Protein AF-0000000086526192 (afdb_homodimer)

Foldseek 3Di:
DQDDLVLLLLLLLCVVQFALCRSCVVVVHHSVVSVVSQVSSCVSVVHHQFDPPDRTTHGDPVNVVSNVVSVLVNVVVVLVVQLVVCVVVLDGQEAEEEEELQFDPVLCVVVVVVLCVVVDNYHYHYHYFYACQQLLCQVSVVHQKYWFHWDDHDPDPQKDKDWQEKWWKFKKAFCPAPVVPDDPDAEPVNQLQWEAEFEWGPHDPDDTDGPDNDPPRHYDYDHHLVVRQVCRLVRVHIDMGTCLSCVVCVVVRSMDTHHYPPDDTMIITMMMGRNVSDTPSNVVVCVVQVHNHNRVVRSPDD/DQDDLVLLQLLLLCVVQFALCRSCVVVVHHSVVSVVSQVSSCVSVVHHQFDPPDRTTHGDPVVVVSNVVSVVVNVVVVLVVQVVVCVPVLDGQEAEEEEELQFDPVLCVVVVVVLCVVVDNYHYHYHYFYACQQLLCQVVVVHQKYWFHWDDHDPDPQKDKDWQEKWWKFWKAFCPAPVVPDDPDAEPVVQLQWEAEWEWGPHDPDDTDGPDNPPPRHYDYDHHLVVRQVCRLVRVHIDMGTCLSCVVCVVVRSMDTHHYPPDDTMIITMMMGRNVSDTPSNVVVCVVQVHNHNRVVRSPDD

Nearest PDB structures (foldseek):
  8h5a-assembly5_J  TM=8.893E-01  e=8.569E-20  Escherichia coli
  8h5a-assembly6_L  TM=8.798E-01  e=4.342E-19  Escherichia coli
  8h5a-assembly4_G  TM=8.689E-01  e=4.653E-18  Escherichia coli
  2esn-assembly1_C  TM=5.550E-01  e=6.356E-18  Pseudomonas aeruginosa
  3fxq-assembly1_A  TM=5.217E-01  e=1.353E-16  Comamonas testosteroni

Organism: NCBI:txid488447

Secondary structure (DSSP, 8-state):
----HHHHHHHHHHHHHSSHHHHHHHTT--HHHHHHHHHHHHHHHTS--EETTSSS-EE-HHHHHHHHHHHHHHHHHHHHHHHHHHHHHS--SEEEEEEETTS-GGGGHHHHHHHHTT----EEEEEEE-THHHHHHHHTTS-SEEEEEESSPP--TTEEEEEEEEEEEEEEE-TTSGGGTSPSSBPHHHHHTSPEEEEPP--SSSPPPP-S--TT--EEEESSHHHHHHHHHTTS-BEEEEHHHHHHHHHTTS-EEE-BTT---EEEEEEEEEGGG--HHHHHHHHHH--TTHHHHHHS--/----HHHHHHHHHHHHHSSHHHHHHHTTS-HHHHHHHHHHHHHHHTS--EETTSSS-EE-HHHHHHHHHHHHHHHHHHHHHHHHHHHHHS--SEEEEEEETTS-GGGGHHHHHHHHTT----EEEEEEE-THHHHHHHHTTS-SEEEEEESSPP--TTEEEEEEEEEEEEEEE-TTSGGGTSPSSBPHHHHHTSPEEEEPP--SSSPP---S--TT--EEEESSHHHHHHHHHTTS-BEEEEHHHHHHHHHTTS-EEE-BTT---EEEEEEEEEGGG--HHHHHHHHHH--TTHHHHHHS--

Radius of gyration: 25.21 Å; Cα contacts (8 Å, |Δi|>4): 1131; chains: 2; bounding box: 66×65×60 Å

Sequence (604 aa):
MKLSFEALEALDAIDRTGTFADAAELMHRVPSALTYLVQKLESDLGVALFDRSGRRARLTHAGRVVVEEGRRLLRAAEQLERKAQRAQQGWETEVRICIAEILPLHTMWPYVHAFYDLEMDTRLRLSTEVLGGTWDALVSRRADLVVGAAGEPPELPDIVAHPIGTLRHVFAVAPSHPLAALPEPLSMSSVVAYRAAVISDTSRELQPRSVAVDAGQPYLAVPTLAAKLAALCEGLAVGTLPDCIATPAIAQGRLVAREVTGMRDTTHCYIAWRADEAGQALHWWVEQLDRRDLVDRLTAPAMKLSFEALEALDAIDRTGTFADAAELMHRVPSALTYLVQKLESDLGVALFDRSGRRARLTHAGRVVVEEGRRLLRAAEQLERKAQRAQQGWETEVRICIAEILPLHTMWPYVHAFYDLEMDTRLRLSTEVLGGTWDALVSRRADLVVGAAGEPPELPDIVAHPIGTLRHVFAVAPSHPLAALPEPLSMSSVVAYRAAVISDTSRELQPRSVAVDAGQPYLAVPTLAAKLAALCE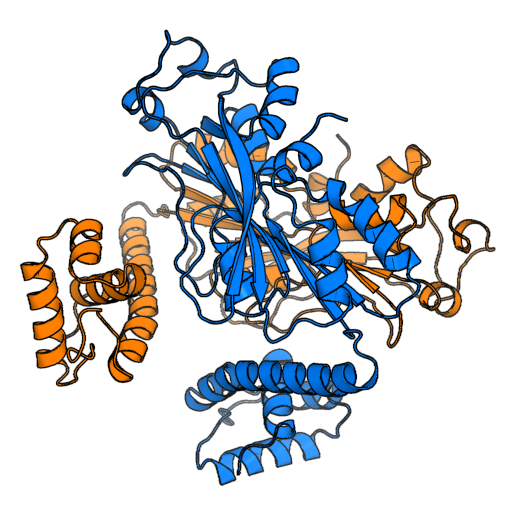GLAVGTLPDCIATPAIAQGRLVAREVTGMRDTTHCYIAWRADEAGQALHWWVEQLDRRDLVDRLTAPA

Structure (mmCIF, N/CA/C/O backbone):
data_AF-0000000086526192-model_v1
#
loop_
_entity.id
_entity.type
_entity.pdbx_description
1 polymer 'LysR family transcriptional regulator'
#
loop_
_atom_site.group_PDB
_atom_site.id
_atom_site.type_symbol
_atom_site.label_atom_id
_atom_site.label_alt_id
_atom_site.label_comp_id
_atom_site.label_asym_id
_atom_site.label_entity_id
_atom_site.label_seq_id
_atom_site.pdbx_PDB_ins_code
_atom_site.Cartn_x
_atom_site.Cartn_y
_atom_site.Cartn_z
_atom_site.occupancy
_atom_site.B_iso_or_equiv
_atom_site.auth_seq_id
_atom_site.auth_comp_id
_atom_site.auth_asym_id
_atom_site.auth_atom_id
_atom_site.pdbx_PDB_model_num
ATOM 1 N N . MET A 1 1 ? -34.938 -15.492 -11.562 1 38.94 1 MET A N 1
ATOM 2 C CA . MET A 1 1 ? -33.75 -14.734 -11.18 1 38.94 1 MET A CA 1
ATOM 3 C C . MET A 1 1 ? -33.156 -14.016 -12.391 1 38.94 1 MET A C 1
ATOM 5 O O . MET A 1 1 ? -32.781 -14.656 -13.375 1 38.94 1 MET A O 1
ATOM 9 N N . LYS A 1 2 ? -33.5 -12.727 -12.625 1 57.31 2 LYS A N 1
ATOM 10 C CA . LYS A 1 2 ? -33.312 -11.922 -13.836 1 57.31 2 LYS A CA 1
ATOM 11 C C . LYS A 1 2 ? -31.859 -11.461 -13.977 1 57.31 2 LYS A C 1
ATOM 13 O O . LYS A 1 2 ? -31.438 -11.062 -15.062 1 57.31 2 LYS A O 1
ATOM 18 N N . LEU A 1 3 ? -31.156 -11.625 -12.836 1 57.66 3 LEU A N 1
ATOM 19 C CA . LEU A 1 3 ? -29.75 -11.219 -12.844 1 57.66 3 LEU A CA 1
ATOM 20 C C . LEU A 1 3 ? -28.844 -12.406 -13.156 1 57.66 3 LEU A C 1
ATOM 22 O O . LEU A 1 3 ? -29.047 -13.508 -12.625 1 57.66 3 LEU A O 1
ATOM 26 N N . SER A 1 4 ? -28.078 -12.422 -14.242 1 65.88 4 SER A N 1
ATOM 27 C CA . SER A 1 4 ? -27.125 -13.484 -14.555 1 65.88 4 SER A CA 1
ATOM 28 C C . SER A 1 4 ? -25.688 -13.031 -14.297 1 65.88 4 SER A C 1
ATOM 30 O O . SER A 1 4 ? -25.359 -11.852 -14.445 1 65.88 4 SER A O 1
ATOM 32 N N . PHE A 1 5 ? -24.891 -13.977 -13.773 1 69.94 5 PHE A N 1
ATOM 33 C CA . PHE A 1 5 ? -23.484 -13.695 -13.523 1 69.94 5 PHE A CA 1
ATOM 34 C C . PHE A 1 5 ? -22.812 -13.195 -14.797 1 69.94 5 PHE A C 1
ATOM 36 O O . PHE A 1 5 ? -21.938 -12.312 -14.742 1 69.94 5 PHE A O 1
ATOM 43 N N . GLU A 1 6 ? -23.297 -13.672 -15.867 1 74.69 6 GLU A N 1
ATOM 44 C CA . GLU A 1 6 ? -22.734 -13.25 -17.141 1 74.69 6 GLU A CA 1
ATOM 45 C C . GLU A 1 6 ? -23.016 -11.773 -17.406 1 74.69 6 GLU A C 1
ATOM 47 O O . GLU A 1 6 ? -22.156 -11.047 -17.906 1 74.69 6 GLU A O 1
ATOM 52 N N . ALA A 1 7 ? -24.188 -11.367 -17.047 1 78.56 7 ALA A N 1
ATOM 53 C CA . ALA A 1 7 ? -24.562 -9.969 -17.25 1 78.56 7 ALA A CA 1
ATOM 54 C C . ALA A 1 7 ? -23.766 -9.055 -16.328 1 78.56 7 ALA A C 1
ATOM 56 O O . ALA A 1 7 ? -23.328 -7.984 -16.734 1 78.56 7 ALA A O 1
ATOM 57 N N . LEU A 1 8 ? -23.594 -9.508 -15.148 1 78.94 8 LEU A N 1
ATOM 58 C CA . LEU A 1 8 ? -22.844 -8.719 -14.188 1 78.94 8 LEU A CA 1
ATOM 59 C C . LEU A 1 8 ? -21.375 -8.617 -14.602 1 78.94 8 LEU A C 1
ATOM 61 O O . LEU A 1 8 ? -20.75 -7.559 -14.461 1 78.94 8 LEU A O 1
ATOM 65 N N . GLU A 1 9 ? -20.875 -9.695 -15.102 1 80.19 9 GLU A N 1
ATOM 66 C CA . GLU A 1 9 ? -19.516 -9.695 -15.648 1 80.19 9 GLU A CA 1
ATOM 67 C C . GLU A 1 9 ? -19.391 -8.719 -16.812 1 80.19 9 GLU A C 1
ATOM 69 O O . GLU A 1 9 ? -18.391 -8.016 -16.953 1 80.19 9 GLU A O 1
ATOM 74 N N . ALA A 1 10 ? -20.438 -8.711 -17.625 1 83 10 ALA A N 1
ATOM 75 C CA . ALA A 1 10 ? -20.453 -7.816 -18.781 1 83 10 ALA A CA 1
ATOM 76 C C . ALA A 1 10 ? -20.469 -6.355 -18.344 1 83 10 ALA A C 1
ATOM 78 O O . ALA A 1 10 ? -19.719 -5.531 -18.875 1 83 10 ALA A O 1
ATOM 79 N N . LEU A 1 11 ? -21.281 -6.039 -17.391 1 83.81 11 LEU A N 1
ATOM 80 C CA . LEU A 1 11 ? -21.391 -4.68 -16.875 1 83.81 11 LEU A CA 1
ATOM 81 C C . LEU A 1 11 ? -20.047 -4.219 -16.297 1 83.81 11 LEU A C 1
ATOM 83 O O . LEU A 1 11 ? -19.625 -3.088 -16.547 1 83.81 11 LEU A O 1
ATOM 87 N N . ASP A 1 12 ? -19.578 -5.098 -15.562 1 79.38 12 ASP A N 1
ATOM 88 C CA . ASP A 1 12 ? -18.297 -4.789 -14.953 1 79.38 12 ASP A CA 1
ATOM 89 C C . ASP A 1 12 ? -17.219 -4.559 -16.016 1 79.38 12 ASP A C 1
ATOM 91 O O . ASP A 1 12 ? -16.438 -3.611 -15.922 1 79.38 12 ASP A O 1
ATOM 95 N N . ALA A 1 13 ? -17.125 -5.418 -17.047 1 80.75 13 ALA A N 1
ATOM 96 C CA . ALA A 1 13 ? -16.172 -5.301 -18.156 1 80.75 13 ALA A CA 1
ATOM 97 C C . ALA A 1 13 ? -16.344 -3.979 -18.891 1 80.75 13 ALA A C 1
ATOM 99 O O . ALA A 1 13 ? -15.367 -3.314 -19.234 1 80.75 13 ALA A O 1
ATOM 100 N N . ILE A 1 14 ? -17.547 -3.654 -19.078 1 82.44 14 ILE A N 1
ATOM 101 C CA . ILE A 1 14 ? -17.828 -2.416 -19.797 1 82.44 14 ILE A CA 1
ATOM 102 C C . ILE A 1 14 ? -17.375 -1.22 -18.953 1 82.44 14 ILE A C 1
ATOM 104 O O . ILE A 1 14 ? -16.797 -0.267 -19.484 1 82.44 14 ILE A O 1
ATOM 108 N N . ASP A 1 15 ? -17.688 -1.289 -17.75 1 79.38 15 ASP A N 1
ATOM 109 C CA . ASP A 1 15 ? -17.312 -0.193 -16.875 1 79.38 15 ASP A CA 1
ATOM 110 C C . ASP A 1 15 ? -15.789 -0.028 -16.812 1 79.38 15 ASP A C 1
ATOM 112 O O . ASP A 1 15 ? -15.281 1.095 -16.797 1 79.38 15 ASP A O 1
ATOM 116 N N . ARG A 1 16 ? -15.133 -1.137 -16.797 1 72.06 16 ARG A N 1
ATOM 117 C CA . ARG A 1 16 ? -13.68 -1.148 -16.688 1 72.06 16 ARG A CA 1
ATOM 118 C C . ARG A 1 16 ? -13.023 -0.71 -17.984 1 72.06 16 ARG A C 1
ATOM 120 O O . ARG A 1 16 ? -12.016 -0.001 -17.984 1 72.06 16 ARG A O 1
ATOM 127 N N . THR A 1 17 ? -13.578 -1.136 -19.062 1 73.38 17 THR A N 1
ATOM 128 C CA . THR A 1 17 ? -12.953 -0.91 -20.375 1 73.38 17 THR A CA 1
ATOM 129 C C . THR A 1 17 ? -13.469 0.377 -21 1 73.38 17 THR A C 1
ATOM 131 O O . THR A 1 17 ? -12.828 0.942 -21.891 1 73.38 17 THR A O 1
ATOM 134 N N . GLY A 1 18 ? -14.648 0.791 -20.562 1 76.25 18 GLY A N 1
ATOM 135 C CA . GLY A 1 18 ? -15.227 2.049 -21 1 76.25 18 GLY A CA 1
ATOM 136 C C . GLY A 1 18 ? -16.094 1.907 -22.234 1 76.25 18 GLY A C 1
ATOM 137 O O . GLY A 1 18 ? -16.875 2.805 -22.562 1 76.25 18 GLY A O 1
ATOM 138 N N . THR A 1 19 ? -15.812 0.831 -23.062 1 79.5 19 THR A N 1
ATOM 139 C CA . THR A 1 19 ? -16.609 0.655 -24.266 1 79.5 19 THR A CA 1
ATOM 140 C C . THR A 1 19 ? -17.141 -0.775 -24.359 1 79.5 19 THR A C 1
ATOM 142 O O . THR A 1 19 ? -16.562 -1.693 -23.766 1 79.5 19 THR A O 1
ATOM 145 N N . PHE A 1 20 ? -18.234 -0.965 -25.234 1 83.88 20 PHE A N 1
ATOM 146 C CA . PHE A 1 20 ? -18.812 -2.281 -25.453 1 83.88 20 PHE A CA 1
ATOM 147 C C . PHE A 1 20 ? -17.891 -3.158 -26.281 1 83.88 20 PHE A C 1
ATOM 149 O O . PHE A 1 20 ? -17.766 -4.359 -26.016 1 83.88 20 PHE A O 1
ATOM 156 N N . ALA A 1 21 ? -17.172 -2.461 -27.125 1 81.62 21 ALA A N 1
ATOM 157 C CA . ALA A 1 21 ? -16.266 -3.207 -28 1 81.62 21 ALA A CA 1
ATOM 158 C C . ALA A 1 21 ? -15.094 -3.777 -27.203 1 81.62 21 ALA A C 1
ATOM 160 O O . ALA A 1 21 ? -14.773 -4.961 -27.312 1 81.62 21 ALA A O 1
ATOM 161 N N . ASP A 1 22 ? -14.516 -2.992 -26.453 1 81.06 22 ASP A N 1
ATOM 162 C CA . ASP A 1 22 ? -13.367 -3.41 -25.641 1 81.06 22 ASP A CA 1
ATOM 163 C C . ASP A 1 22 ? -13.773 -4.457 -24.609 1 81.06 22 ASP A C 1
ATOM 165 O O . ASP A 1 22 ? -13.016 -5.395 -24.344 1 81.06 22 ASP A O 1
ATOM 169 N N . ALA A 1 23 ? -14.953 -4.27 -24.094 1 83.12 23 ALA A N 1
ATOM 170 C CA . ALA A 1 23 ? -15.484 -5.238 -23.141 1 83.12 23 ALA A CA 1
ATOM 171 C C . ALA A 1 23 ? -15.734 -6.586 -23.812 1 83.12 23 ALA A C 1
ATOM 173 O O . ALA A 1 23 ? -15.453 -7.637 -23.219 1 83.12 23 ALA A O 1
ATOM 174 N N . ALA A 1 24 ? -16.188 -6.547 -24.969 1 85.25 24 ALA A N 1
ATOM 175 C CA . ALA A 1 24 ? -16.438 -7.777 -25.703 1 85.25 24 ALA A CA 1
ATOM 176 C C . ALA A 1 24 ? -15.148 -8.539 -25.969 1 85.25 24 ALA A C 1
ATOM 178 O O . ALA A 1 24 ? -15.102 -9.766 -25.844 1 85.25 24 ALA A O 1
ATOM 179 N N . GLU A 1 25 ? -14.195 -7.816 -26.188 1 79.44 25 GLU A N 1
ATOM 180 C CA . GLU A 1 25 ? -12.891 -8.422 -26.422 1 79.44 25 GLU A CA 1
ATOM 181 C C . GLU A 1 25 ? -12.344 -9.047 -25.141 1 79.44 25 GLU A C 1
ATOM 183 O O . GLU A 1 25 ? -11.852 -10.18 -25.156 1 79.44 25 GLU A O 1
ATOM 188 N N . LEU A 1 26 ? -12.594 -8.328 -24.156 1 73.44 26 LEU A N 1
ATOM 189 C CA . LEU A 1 26 ? -12.117 -8.789 -22.844 1 73.44 26 LEU A CA 1
ATOM 190 C C . LEU A 1 26 ? -12.828 -10.07 -22.438 1 73.44 26 LEU A C 1
ATOM 192 O O . LEU A 1 26 ? -12.219 -10.953 -21.828 1 73.44 26 LEU A O 1
ATOM 196 N N . MET A 1 27 ? -14.039 -10.188 -22.797 1 76.19 27 MET A N 1
ATOM 197 C CA . MET A 1 27 ? -14.875 -11.312 -22.391 1 76.19 27 MET A CA 1
ATOM 198 C C . MET A 1 27 ? -14.891 -12.391 -23.469 1 76.19 27 MET A C 1
ATOM 200 O O . MET A 1 27 ? -15.602 -13.391 -23.328 1 76.19 27 MET A O 1
ATOM 204 N N . HIS A 1 28 ? -14.102 -12.133 -24.562 1 79.25 28 HIS A N 1
ATOM 205 C CA . HIS A 1 28 ? -14.039 -13.062 -25.672 1 79.25 28 HIS A CA 1
ATOM 206 C C . HIS A 1 28 ? -15.438 -13.352 -26.234 1 79.25 28 HIS A C 1
ATOM 208 O O . HIS A 1 28 ? -15.805 -14.508 -26.406 1 79.25 28 HIS A O 1
ATOM 214 N N . ARG A 1 29 ? -16.125 -12.281 -26.406 1 80.56 29 ARG A N 1
ATOM 215 C CA . ARG A 1 29 ? -17.453 -12.312 -26.984 1 80.56 29 ARG A CA 1
ATOM 216 C C . ARG A 1 29 ? -17.578 -11.305 -28.125 1 80.56 29 ARG A C 1
ATOM 218 O O . ARG A 1 29 ? -16.719 -10.445 -28.297 1 80.56 29 ARG A O 1
ATOM 225 N N . VAL A 1 30 ? -18.516 -11.492 -29.047 1 80.06 30 VAL A N 1
ATOM 226 C CA . VAL A 1 30 ? -18.812 -10.508 -30.078 1 80.06 30 VAL A CA 1
ATOM 227 C C . VAL A 1 30 ? -19.578 -9.336 -29.469 1 80.06 30 VAL A C 1
ATOM 229 O O . VAL A 1 30 ? -20.391 -9.516 -28.547 1 80.06 30 VAL A O 1
ATOM 232 N N . PRO A 1 31 ? -19.25 -8.133 -29.891 1 83.5 31 PRO A N 1
ATOM 233 C CA . PRO A 1 31 ? -19.891 -6.934 -29.328 1 83.5 31 PRO A CA 1
ATOM 234 C C . PRO A 1 31 ? -21.422 -7.02 -29.328 1 83.5 31 PRO A C 1
ATOM 236 O O . PRO A 1 31 ? -22.062 -6.547 -28.375 1 83.5 31 PRO A O 1
ATOM 239 N N . SER A 1 32 ? -21.969 -7.621 -30.328 1 85.06 32 SER A N 1
ATOM 240 C CA . SER A 1 32 ? -23.422 -7.75 -30.406 1 85.06 32 SER A CA 1
ATOM 241 C C . SER A 1 32 ? -23.969 -8.578 -29.25 1 85.06 32 SER A C 1
ATOM 243 O O . SER A 1 32 ? -25.031 -8.273 -28.719 1 85.06 32 SER A O 1
ATOM 245 N N . ALA A 1 33 ? -23.234 -9.547 -28.875 1 83.31 33 ALA A N 1
ATOM 246 C CA . ALA A 1 33 ? -23.641 -10.406 -27.766 1 83.31 33 ALA A CA 1
ATOM 247 C C . ALA A 1 33 ? -23.641 -9.641 -26.453 1 83.31 33 ALA A C 1
ATOM 249 O O . ALA A 1 33 ? -24.516 -9.828 -25.609 1 83.31 33 ALA A O 1
ATOM 250 N N . LEU A 1 34 ? -22.672 -8.797 -26.297 1 85.31 34 LEU A N 1
ATOM 251 C CA . LEU A 1 34 ? -22.594 -8.008 -25.062 1 85.31 34 LEU A CA 1
ATOM 252 C C . LEU A 1 34 ? -23.719 -6.977 -25 1 85.31 34 LEU A C 1
ATOM 254 O O . LEU A 1 34 ? -24.281 -6.73 -23.938 1 85.31 34 LEU A O 1
ATOM 258 N N . THR A 1 35 ? -24 -6.371 -26.156 1 85.31 35 THR A N 1
ATOM 259 C CA . THR A 1 35 ? -25.094 -5.414 -26.25 1 85.31 35 THR A CA 1
ATOM 260 C C . THR A 1 35 ? -26.422 -6.078 -25.891 1 85.31 35 THR A C 1
ATOM 262 O O . THR A 1 35 ? -27.203 -5.523 -25.125 1 85.31 35 THR A O 1
ATOM 265 N N . TYR A 1 36 ? -26.562 -7.246 -26.422 1 82.69 36 TYR A N 1
ATOM 266 C CA . TYR A 1 36 ? -27.781 -7.996 -26.141 1 82.69 36 TYR A CA 1
ATOM 267 C C . TYR A 1 36 ? -27.891 -8.336 -24.656 1 82.69 36 TYR A C 1
ATOM 269 O O . TYR A 1 36 ? -28.953 -8.203 -24.062 1 82.69 36 TYR A O 1
ATOM 277 N N . LEU A 1 37 ? -26.812 -8.773 -24.109 1 83.44 37 LEU A N 1
ATOM 278 C CA . LEU A 1 37 ? -26.766 -9.156 -22.703 1 83.44 37 LEU A CA 1
ATOM 279 C C . LEU A 1 37 ? -27.141 -7.977 -21.812 1 83.44 37 LEU A C 1
ATOM 281 O O . LEU A 1 37 ? -27.906 -8.141 -20.844 1 83.44 37 LEU A O 1
ATOM 285 N N . VAL A 1 38 ? -26.656 -6.801 -22.156 1 85.12 38 VAL A N 1
ATOM 286 C CA . VAL A 1 38 ? -26.906 -5.602 -21.359 1 85.12 38 VAL A CA 1
ATOM 287 C C . VAL A 1 38 ? -28.359 -5.148 -21.531 1 85.12 38 VAL A C 1
ATOM 289 O O . VAL A 1 38 ? -29.031 -4.809 -20.562 1 85.12 38 VAL A O 1
ATOM 292 N N . GLN A 1 39 ? -28.859 -5.16 -22.719 1 85.19 39 GLN A N 1
ATOM 293 C CA . GLN A 1 39 ? -30.234 -4.766 -23.016 1 85.19 39 GLN A CA 1
ATOM 294 C C . GLN A 1 39 ? -31.234 -5.695 -22.328 1 85.19 39 GLN A C 1
ATOM 296 O O . GLN A 1 39 ? -32.25 -5.238 -21.781 1 85.19 39 GLN A O 1
ATOM 301 N N . LYS A 1 40 ? -30.891 -6.934 -22.453 1 82.81 40 LYS A N 1
ATOM 302 C CA . LYS A 1 40 ? -31.734 -7.918 -21.781 1 82.81 40 LYS A CA 1
ATOM 303 C C . LYS A 1 40 ? -31.781 -7.676 -20.281 1 82.81 40 LYS A C 1
ATOM 305 O O . LYS A 1 40 ? -32.844 -7.734 -19.656 1 82.81 40 LYS A O 1
ATOM 310 N N . LEU A 1 41 ? -30.656 -7.418 -19.688 1 81.06 41 LEU A N 1
ATOM 311 C CA . LEU A 1 41 ? -30.578 -7.129 -18.266 1 81.06 41 LEU A CA 1
ATOM 312 C C . LEU A 1 41 ? -31.375 -5.879 -17.922 1 81.06 41 LEU A C 1
ATOM 314 O O . LEU A 1 41 ? -32.094 -5.852 -16.922 1 81.06 41 LEU A O 1
ATOM 318 N N . GLU A 1 42 ? -31.25 -4.832 -18.75 1 84.5 42 GLU A N 1
ATOM 319 C CA . GLU A 1 42 ? -32 -3.598 -18.547 1 84.5 42 GLU A CA 1
ATOM 320 C C . GLU A 1 42 ? -33.5 -3.846 -18.641 1 84.5 42 GLU A C 1
ATOM 322 O O . GLU A 1 42 ? -34.281 -3.322 -17.828 1 84.5 42 GLU A O 1
ATOM 327 N N . SER A 1 43 ? -33.812 -4.629 -19.625 1 81.69 43 SER A N 1
ATOM 328 C CA . SER A 1 43 ? -35.219 -4.973 -19.812 1 81.69 43 SER A CA 1
ATOM 329 C C . SER A 1 43 ? -35.781 -5.773 -18.641 1 81.69 43 SER A C 1
ATOM 331 O O . SER A 1 43 ? -36.844 -5.484 -18.125 1 81.69 43 SER A O 1
ATOM 333 N N . ASP A 1 44 ? -34.969 -6.703 -18.25 1 76.75 44 ASP A N 1
ATOM 334 C CA . ASP A 1 44 ? -35.375 -7.566 -17.141 1 76.75 44 ASP A CA 1
ATOM 335 C C . ASP A 1 44 ? -35.531 -6.766 -15.852 1 76.75 44 ASP A C 1
ATOM 337 O O . ASP A 1 44 ? -36.438 -7.012 -15.055 1 76.75 44 ASP A O 1
ATOM 341 N N . LEU A 1 45 ? -34.625 -5.797 -15.672 1 76.75 45 LEU A N 1
ATOM 342 C CA . LEU A 1 45 ? -34.594 -5.008 -14.445 1 76.75 45 LEU A CA 1
ATOM 343 C C . LEU A 1 45 ? -35.531 -3.805 -14.562 1 76.75 45 LEU A C 1
ATOM 345 O O . LEU A 1 45 ? -35.906 -3.189 -13.555 1 76.75 45 LEU A O 1
ATOM 349 N N . GLY A 1 46 ? -35.938 -3.449 -15.75 1 80.25 46 GLY A N 1
ATOM 350 C CA . GLY A 1 46 ? -36.781 -2.301 -16 1 80.25 46 GLY A CA 1
ATOM 351 C C . GLY A 1 46 ? -36.062 -0.974 -15.797 1 80.25 46 GLY A C 1
ATOM 352 O O . GLY A 1 46 ? -36.719 0.02 -15.438 1 80.25 46 GLY A O 1
ATOM 353 N N . VAL A 1 47 ? -34.781 -1.015 -15.82 1 81 47 VAL A N 1
ATOM 354 C CA . VAL A 1 47 ? -34 0.2 -15.633 1 81 47 VAL A CA 1
ATOM 355 C C . VAL A 1 47 ? -32.938 0.299 -16.719 1 81 47 VAL A C 1
ATOM 357 O O . VAL A 1 47 ? -32.438 -0.72 -17.219 1 81 47 VAL A O 1
ATOM 360 N N . ALA A 1 48 ? -32.562 1.547 -17.016 1 86 48 ALA A N 1
ATOM 361 C CA . ALA A 1 48 ? -31.438 1.776 -17.906 1 86 48 ALA A CA 1
ATOM 362 C C . ALA A 1 48 ? -30.125 1.806 -17.141 1 86 48 ALA A C 1
ATOM 364 O O . ALA A 1 48 ? -30 2.52 -16.141 1 86 48 ALA A O 1
ATOM 365 N N . LEU A 1 49 ? -29.234 0.991 -17.562 1 86.69 49 LEU A N 1
ATOM 366 C CA . LEU A 1 49 ? -27.969 0.905 -16.859 1 86.69 49 LEU A CA 1
ATOM 367 C C . LEU A 1 49 ? -26.922 1.798 -17.516 1 86.69 49 LEU A C 1
ATOM 369 O O . LEU A 1 49 ? -25.969 2.236 -16.875 1 86.69 49 LEU A O 1
ATOM 373 N N . PHE A 1 50 ? -27.062 2.078 -18.766 1 86.69 50 PHE A N 1
ATOM 374 C CA . PHE A 1 50 ? -26.125 2.936 -19.484 1 86.69 50 PHE A CA 1
ATOM 375 C C . PHE A 1 50 ? -26.859 4.094 -20.141 1 86.69 50 PHE A C 1
ATOM 377 O O . PHE A 1 50 ? -28 3.938 -20.594 1 86.69 50 PHE A O 1
ATOM 384 N N . ASP A 1 51 ? -26.188 5.301 -20.031 1 79 51 ASP A N 1
ATOM 385 C CA . ASP A 1 51 ? -26.656 6.453 -20.797 1 79 51 ASP A CA 1
ATOM 386 C C . ASP A 1 51 ? -26.281 6.324 -22.266 1 79 51 ASP A C 1
ATOM 388 O O . ASP A 1 51 ? -25.094 6.34 -22.609 1 79 51 ASP A O 1
ATOM 392 N N . ARG A 1 52 ? -27.188 6.059 -23.094 1 67.81 52 ARG A N 1
ATOM 393 C CA . ARG A 1 52 ? -26.969 5.746 -24.5 1 67.81 52 ARG A CA 1
ATOM 394 C C . ARG A 1 52 ? -26.922 7.016 -25.344 1 67.81 52 ARG A C 1
ATOM 396 O O . ARG A 1 52 ? -26.984 6.957 -26.578 1 67.81 52 ARG A O 1
ATOM 403 N N . SER A 1 53 ? -26.859 8.211 -24.766 1 67.12 53 SER A N 1
ATOM 404 C CA . SER A 1 53 ? -26.922 9.438 -25.562 1 67.12 53 SER A CA 1
ATOM 405 C C . SER A 1 53 ? -25.609 9.695 -26.281 1 67.12 53 SER A C 1
ATOM 407 O O . SER A 1 53 ? -25.578 10.391 -27.297 1 67.12 53 SER A O 1
ATOM 409 N N . GLY A 1 54 ? -24.469 9.047 -25.859 1 59.75 54 GLY A N 1
ATOM 410 C CA . GLY A 1 54 ? -23.188 9.32 -26.484 1 59.75 54 GLY A CA 1
ATOM 411 C C . GLY A 1 54 ? -22.484 8.07 -26.984 1 59.75 54 GLY A C 1
ATOM 412 O O . GLY A 1 54 ? -23.094 6.996 -27.016 1 59.75 54 GLY A O 1
ATOM 413 N N . ARG A 1 55 ? -21.328 8.219 -27.641 1 58.94 55 ARG A N 1
ATOM 414 C CA . ARG A 1 55 ? -20.531 7.164 -28.234 1 58.94 55 ARG A CA 1
ATOM 415 C C . ARG A 1 55 ? -19.922 6.262 -27.156 1 58.94 55 ARG A C 1
ATOM 417 O O . ARG A 1 55 ? -19.641 5.09 -27.422 1 58.94 55 ARG A O 1
ATOM 424 N N . ARG A 1 56 ? -19.672 6.809 -26.047 1 65.88 56 ARG A N 1
ATOM 425 C CA . ARG A 1 56 ? -19.047 6.023 -24.984 1 65.88 56 ARG A CA 1
ATOM 426 C C . ARG A 1 56 ? -20.094 5.496 -24.016 1 65.88 56 ARG A C 1
ATOM 428 O O . ARG A 1 56 ? -21.109 6.152 -23.766 1 65.88 56 ARG A O 1
ATOM 435 N N . ALA A 1 57 ? -19.875 4.309 -23.469 1 73 57 ALA A N 1
ATOM 436 C CA . ALA A 1 57 ? -20.781 3.684 -22.5 1 73 57 ALA A CA 1
ATOM 437 C C . ALA A 1 57 ? -20.609 4.312 -21.109 1 73 57 ALA A C 1
ATOM 439 O O . ALA A 1 57 ? -19.578 4.168 -20.484 1 73 57 ALA A O 1
ATOM 440 N N . ARG A 1 58 ? -21.578 5.258 -20.781 1 79.25 58 ARG A N 1
ATOM 441 C CA . ARG A 1 58 ? -21.562 5.855 -19.453 1 79.25 58 ARG A CA 1
ATOM 442 C C . ARG A 1 58 ? -22.656 5.254 -18.562 1 79.25 58 ARG A C 1
ATOM 444 O O . ARG A 1 58 ? -23.797 5.098 -19 1 79.25 58 ARG A O 1
ATOM 451 N N . LEU A 1 59 ? -22.328 4.871 -17.438 1 81.56 59 LEU A N 1
ATOM 452 C CA . LEU A 1 59 ? -23.281 4.262 -16.516 1 81.56 59 LEU A CA 1
ATOM 453 C C . LEU A 1 59 ? -24.266 5.297 -15.984 1 81.56 59 LEU A C 1
ATOM 455 O O . LEU A 1 59 ? -23.891 6.438 -15.711 1 81.56 59 LEU A O 1
ATOM 459 N N . THR A 1 60 ? -25.594 4.875 -15.953 1 81.25 60 THR A N 1
ATOM 460 C CA . THR A 1 60 ? -26.562 5.648 -15.195 1 81.25 60 THR A CA 1
ATOM 461 C C . THR A 1 60 ? -26.344 5.492 -13.695 1 81.25 60 THR A C 1
ATOM 463 O O . THR A 1 60 ? -25.453 4.746 -13.273 1 81.25 60 THR A O 1
ATOM 466 N N . HIS A 1 61 ? -27.094 6.215 -12.93 1 74.12 61 HIS A N 1
ATOM 467 C CA . HIS A 1 61 ? -27.031 6.043 -11.484 1 74.12 61 HIS A CA 1
ATOM 468 C C . HIS A 1 61 ? -27.375 4.609 -11.086 1 74.12 61 HIS A C 1
ATOM 470 O O . HIS A 1 61 ? -26.672 4 -10.273 1 74.12 61 HIS A O 1
ATOM 476 N N . ALA A 1 62 ? -28.438 4.16 -11.664 1 76.44 62 ALA A N 1
ATOM 477 C CA . ALA A 1 62 ? -28.828 2.773 -11.43 1 76.44 62 ALA A CA 1
ATOM 478 C C . ALA A 1 62 ? -27.75 1.81 -11.891 1 76.44 62 ALA A C 1
ATOM 480 O O . ALA A 1 62 ? -27.469 0.808 -11.227 1 76.44 62 ALA A O 1
ATOM 481 N N . GLY A 1 63 ? -27.125 2.146 -12.961 1 80.25 63 GLY A N 1
ATOM 482 C CA . GLY A 1 63 ? -26.047 1.328 -13.477 1 80.25 63 GLY A CA 1
ATOM 483 C C . GLY A 1 63 ? -24.859 1.251 -12.539 1 80.25 63 GLY A C 1
ATOM 484 O O . GLY A 1 63 ? -24.297 0.175 -12.328 1 80.25 63 GLY A O 1
ATOM 485 N N . ARG A 1 64 ? -24.562 2.309 -11.938 1 75.5 64 ARG A N 1
ATOM 486 C CA . ARG A 1 64 ? -23.453 2.369 -11 1 75.5 64 ARG A CA 1
ATOM 487 C C . ARG A 1 64 ? -23.719 1.515 -9.766 1 75.5 64 ARG A C 1
ATOM 489 O O . ARG A 1 64 ? -22.828 0.812 -9.289 1 75.5 64 ARG A O 1
ATOM 496 N N . VAL A 1 65 ? -24.938 1.57 -9.312 1 68.75 65 VAL A N 1
ATOM 497 C CA . VAL A 1 65 ? -25.328 0.775 -8.156 1 68.75 65 VAL A CA 1
ATOM 498 C C . VAL A 1 65 ? -25.25 -0.711 -8.5 1 68.75 65 VAL A C 1
ATOM 500 O O . VAL A 1 65 ? -24.719 -1.505 -7.719 1 68.75 65 VAL A O 1
ATOM 503 N N . VAL A 1 66 ? -25.688 -1.031 -9.641 1 74.12 66 VAL A N 1
ATOM 504 C CA . VAL A 1 66 ? -25.719 -2.43 -10.047 1 74.12 66 VAL A CA 1
ATOM 505 C C . VAL A 1 66 ? -24.297 -2.945 -10.25 1 74.12 66 VAL A C 1
ATOM 507 O O . VAL A 1 66 ? -23.984 -4.07 -9.859 1 74.12 66 VAL A O 1
ATOM 510 N N . VAL A 1 67 ? -23.5 -2.061 -10.734 1 76.88 67 VAL A N 1
ATOM 511 C CA . VAL A 1 67 ? -22.125 -2.475 -10.992 1 76.88 67 VAL A CA 1
ATOM 512 C C . VAL A 1 67 ? -21.375 -2.646 -9.664 1 76.88 67 VAL A C 1
ATOM 514 O O . VAL A 1 67 ? -20.672 -3.635 -9.469 1 76.88 67 VAL A O 1
ATOM 517 N N . GLU A 1 68 ? -21.578 -1.825 -8.789 1 68.38 68 GLU A N 1
ATOM 518 C CA . GLU A 1 68 ? -20.906 -1.888 -7.496 1 68.38 68 GLU A CA 1
ATOM 519 C C . GLU A 1 68 ? -21.375 -3.092 -6.684 1 68.38 68 GLU A C 1
ATOM 521 O O . GLU A 1 68 ? -20.562 -3.848 -6.156 1 68.38 68 GLU A O 1
ATOM 526 N N . GLU A 1 69 ? -22.656 -3.246 -6.629 1 64.12 69 GLU A N 1
ATOM 527 C CA . GLU A 1 69 ? -23.234 -4.398 -5.934 1 64.12 69 GLU A CA 1
ATOM 528 C C . GLU A 1 69 ? -22.953 -5.691 -6.691 1 64.12 69 GLU A C 1
ATOM 530 O O . GLU A 1 69 ? -22.734 -6.742 -6.078 1 64.12 69 GLU A O 1
ATOM 535 N N . GLY A 1 70 ? -22.906 -5.484 -7.902 1 68.62 70 GLY A N 1
ATOM 536 C CA . GLY A 1 70 ? -22.578 -6.629 -8.734 1 68.62 70 GLY A CA 1
ATOM 537 C C . GLY A 1 70 ? -21.172 -7.145 -8.516 1 68.62 70 GLY A C 1
ATOM 538 O O . GLY A 1 70 ? -20.953 -8.359 -8.461 1 68.62 70 GLY A O 1
ATOM 539 N N . ARG A 1 71 ? -20.359 -6.266 -8.289 1 68.75 71 ARG A N 1
ATOM 540 C CA . ARG A 1 71 ? -18.984 -6.652 -8.008 1 68.75 71 ARG A CA 1
ATOM 541 C C . ARG A 1 71 ? -18.891 -7.461 -6.715 1 68.75 71 ARG A C 1
ATOM 543 O O . ARG A 1 71 ? -18.156 -8.445 -6.645 1 68.75 71 ARG A O 1
ATOM 550 N N . ARG A 1 72 ? -19.609 -7.07 -5.809 1 60.91 72 ARG A N 1
ATOM 551 C CA . ARG A 1 72 ? -19.672 -7.82 -4.559 1 60.91 72 ARG A CA 1
ATOM 552 C C . ARG A 1 72 ? -20.219 -9.227 -4.785 1 60.91 72 ARG A C 1
ATOM 554 O O . ARG A 1 72 ? -19.703 -10.195 -4.238 1 60.91 72 ARG A O 1
ATOM 561 N N . LEU A 1 73 ? -21.203 -9.266 -5.59 1 60.53 73 LEU A N 1
ATOM 562 C CA . LEU A 1 73 ? -21.828 -10.547 -5.902 1 60.53 73 LEU A CA 1
ATOM 563 C C . LEU A 1 73 ? -20.875 -11.43 -6.711 1 60.53 73 LEU A C 1
ATOM 565 O O . LEU A 1 73 ? -20.812 -12.641 -6.484 1 60.53 73 LEU A O 1
ATOM 569 N N . LEU A 1 74 ? -20.203 -10.805 -7.598 1 63.34 74 LEU A N 1
ATOM 570 C CA . LEU A 1 74 ? -19.25 -11.562 -8.398 1 63.34 74 LEU A CA 1
ATOM 571 C C . LEU A 1 74 ? -18.109 -12.102 -7.531 1 63.34 74 LEU A C 1
ATOM 573 O O . LEU A 1 74 ? -17.688 -13.25 -7.691 1 63.34 74 LEU A O 1
ATOM 577 N N . ARG A 1 75 ? -17.719 -11.312 -6.637 1 60.12 75 ARG A N 1
ATOM 578 C CA . ARG A 1 75 ? -16.719 -11.773 -5.688 1 60.12 75 ARG A CA 1
ATOM 579 C C . ARG A 1 75 ? -17.234 -12.93 -4.848 1 60.12 75 ARG A C 1
ATOM 581 O O . ARG A 1 75 ? -16.516 -13.906 -4.598 1 60.12 75 ARG A O 1
ATOM 588 N N . ALA A 1 76 ? -18.484 -12.82 -4.473 1 57.06 76 ALA A N 1
ATOM 589 C CA . ALA A 1 76 ? -19.125 -13.883 -3.709 1 57.06 76 ALA A CA 1
ATOM 590 C C . ALA A 1 76 ? -19.234 -15.164 -4.539 1 57.06 76 ALA A C 1
ATOM 592 O O . ALA A 1 76 ? -18.984 -16.266 -4.031 1 57.06 76 ALA A O 1
ATOM 593 N N . ALA A 1 77 ? -19.609 -15.031 -5.754 1 56.69 77 ALA A N 1
ATOM 594 C CA . ALA A 1 77 ? -19.703 -16.172 -6.652 1 56.69 77 ALA A CA 1
ATOM 595 C C . ALA A 1 77 ? -18.328 -16.828 -6.859 1 56.69 77 ALA A C 1
ATOM 597 O O . ALA A 1 77 ? -18.203 -18.047 -6.852 1 56.69 77 ALA A O 1
ATOM 598 N N . GLU A 1 78 ? -17.359 -16 -7.059 1 57.03 78 GLU A N 1
ATOM 599 C CA . GLU A 1 78 ? -16 -16.516 -7.191 1 57.03 78 GLU A CA 1
ATOM 600 C C . GLU A 1 78 ? -15.57 -17.266 -5.938 1 57.03 78 GLU A C 1
ATOM 602 O O . GLU A 1 78 ? -14.93 -18.312 -6.027 1 57.03 78 GLU A O 1
ATOM 607 N N . GLN A 1 79 ? -15.945 -16.688 -4.945 1 54.59 79 GLN A N 1
ATOM 608 C CA . GLN A 1 79 ? -15.656 -17.344 -3.678 1 54.59 79 GLN A CA 1
ATOM 609 C C . GLN A 1 79 ? -16.359 -18.703 -3.588 1 54.59 79 GLN A C 1
ATOM 611 O O . GLN A 1 79 ? -15.781 -19.672 -3.109 1 54.59 79 GLN A O 1
ATOM 616 N N . LEU A 1 80 ? -17.547 -18.766 -4.031 1 50.09 80 LEU A N 1
ATOM 617 C CA . LEU A 1 80 ? -18.312 -20.016 -4.035 1 50.09 80 LEU A CA 1
ATOM 618 C C . LEU A 1 80 ? -17.672 -21.031 -4.965 1 50.09 80 LEU A C 1
ATOM 620 O O . LEU A 1 80 ? -17.578 -22.219 -4.621 1 50.09 80 LEU A O 1
ATOM 624 N N . GLU A 1 81 ? -17.344 -20.594 -6.094 1 52.12 81 GLU A N 1
ATOM 625 C CA . GLU A 1 81 ? -16.688 -21.5 -7.035 1 52.12 81 GLU A CA 1
ATOM 626 C C . GLU A 1 81 ? -15.383 -22.047 -6.453 1 52.12 81 GLU A C 1
ATOM 628 O O . GLU A 1 81 ? -15.094 -23.234 -6.574 1 52.12 81 GLU A O 1
ATOM 633 N N . ARG A 1 82 ? -14.695 -21.172 -5.891 1 52.19 82 ARG A N 1
ATOM 634 C CA . ARG A 1 82 ? -13.453 -21.609 -5.25 1 52.19 82 ARG A CA 1
ATOM 635 C C . ARG A 1 82 ? -13.727 -22.625 -4.148 1 52.19 82 ARG A C 1
ATOM 637 O O . ARG A 1 82 ? -13 -23.609 -4.008 1 52.19 82 ARG A O 1
ATOM 644 N N . LYS A 1 83 ? -14.719 -22.281 -3.545 1 50.28 83 LYS A N 1
ATOM 645 C CA . LYS A 1 83 ? -15.141 -23.219 -2.504 1 50.28 83 LYS A CA 1
ATOM 646 C C . LYS A 1 83 ? -15.516 -24.562 -3.098 1 50.28 83 LYS A C 1
ATOM 648 O O . LYS A 1 83 ? -15.172 -25.609 -2.541 1 50.28 83 LYS A O 1
ATOM 653 N N . ALA A 1 84 ? -16.266 -24.531 -4.156 1 49 84 ALA A N 1
ATOM 654 C CA . ALA A 1 84 ? -16.688 -25.766 -4.789 1 49 84 ALA A CA 1
ATOM 655 C C . ALA A 1 84 ? -15.492 -26.578 -5.277 1 49 84 ALA A C 1
ATOM 657 O O . ALA A 1 84 ? -15.438 -27.797 -5.094 1 49 84 ALA A O 1
ATOM 658 N N . GLN A 1 85 ? -14.648 -25.938 -5.895 1 50.47 85 GLN A N 1
ATOM 659 C CA . GLN A 1 85 ? -13.453 -26.625 -6.367 1 50.47 85 GLN A CA 1
ATOM 660 C C . GLN A 1 85 ? -12.633 -27.172 -5.199 1 50.47 85 GLN A C 1
ATOM 662 O O . GLN A 1 85 ? -12.094 -28.281 -5.277 1 50.47 85 GLN A O 1
ATOM 667 N N . ARG A 1 86 ? -12.539 -26.266 -4.223 1 50.97 86 ARG A N 1
ATOM 668 C CA . ARG A 1 86 ? -11.852 -26.641 -2.986 1 50.97 86 ARG A CA 1
ATOM 669 C C . ARG A 1 86 ? -12.469 -27.891 -2.365 1 50.97 86 ARG A C 1
ATOM 671 O O . ARG A 1 86 ? -11.766 -28.719 -1.788 1 50.97 86 ARG A O 1
ATOM 678 N N . ALA A 1 87 ? -13.703 -27.922 -2.486 1 50.34 87 ALA A N 1
ATOM 679 C CA . ALA A 1 87 ? -14.445 -29.047 -1.904 1 50.34 87 ALA A CA 1
ATOM 680 C C . ALA A 1 87 ? -13.961 -30.375 -2.465 1 50.34 87 ALA A C 1
ATOM 682 O O . ALA A 1 87 ? -13.883 -31.375 -1.74 1 50.34 87 ALA A O 1
ATOM 683 N N . GLN A 1 88 ? -13.547 -30.312 -3.58 1 53.62 88 GLN A N 1
ATOM 684 C CA . GLN A 1 88 ? -13.203 -31.656 -4.008 1 53.62 88 GLN A CA 1
ATOM 685 C C . GLN A 1 88 ? -11.836 -32.062 -3.475 1 53.62 88 GLN A C 1
ATOM 687 O O . GLN A 1 88 ? -11.656 -33.219 -3.031 1 53.62 88 GLN A O 1
ATOM 692 N N . GLN A 1 89 ? -10.719 -31.359 -3.549 1 60 89 GLN A N 1
ATOM 693 C CA . GLN A 1 89 ? -9.414 -31.844 -3.117 1 60 89 GLN A CA 1
ATOM 694 C C . GLN A 1 89 ? -8.984 -31.203 -1.801 1 60 89 GLN A C 1
ATOM 696 O O . GLN A 1 89 ? -7.977 -31.578 -1.211 1 60 89 GLN A O 1
ATOM 701 N N . GLY A 1 90 ? -9.664 -30.297 -1.225 1 76.62 90 GLY A N 1
ATOM 702 C CA . GLY A 1 90 ? -9.461 -29.672 0.067 1 76.62 90 GLY A CA 1
ATOM 703 C C . GLY A 1 90 ? -8.492 -28.5 0.015 1 76.62 90 GLY A C 1
ATOM 704 O O . GLY A 1 90 ? -8.375 -27.734 0.974 1 76.62 90 GLY A O 1
ATOM 705 N N . TRP A 1 91 ? -7.609 -28.484 -1.128 1 81.44 91 TRP A N 1
ATOM 706 C CA . TRP A 1 91 ? -6.668 -27.375 -1.241 1 81.44 91 TRP A CA 1
ATOM 707 C C . TRP A 1 91 ? -7.277 -26.219 -2.029 1 81.44 91 TRP A C 1
ATOM 709 O O . TRP A 1 91 ? -7.949 -26.438 -3.039 1 81.44 91 TRP A O 1
ATOM 719 N N . GLU A 1 92 ? -7.016 -24.938 -1.526 1 86.81 92 GLU A N 1
ATOM 720 C CA . GLU A 1 92 ? -7.488 -23.734 -2.201 1 86.81 92 GLU A CA 1
ATOM 721 C C . GLU A 1 92 ? -6.707 -23.469 -3.484 1 86.81 92 GLU A C 1
ATOM 723 O O . GLU A 1 92 ? -5.535 -23.844 -3.59 1 86.81 92 GLU A O 1
ATOM 728 N N . THR A 1 93 ? -7.391 -22.922 -4.43 1 82.56 93 THR A N 1
ATOM 729 C CA . THR A 1 93 ? -6.703 -22.469 -5.637 1 82.56 93 THR A CA 1
ATOM 730 C C . THR A 1 93 ? -5.785 -21.297 -5.336 1 82.56 93 THR A C 1
ATOM 732 O O . THR A 1 93 ? -4.719 -21.156 -5.945 1 82.56 93 THR A O 1
ATOM 735 N N . GLU A 1 94 ? -6.223 -20.484 -4.426 1 89.81 94 GLU A N 1
ATOM 736 C CA . GLU A 1 94 ? -5.461 -19.297 -4.035 1 89.81 94 GLU A CA 1
ATOM 737 C C . GLU A 1 94 ? -5.617 -19.016 -2.545 1 89.81 94 GLU A C 1
ATOM 739 O O . GLU A 1 94 ? -6.68 -19.25 -1.969 1 89.81 94 GLU A O 1
ATOM 744 N N . VAL A 1 95 ? -4.523 -18.609 -1.965 1 93.56 95 VAL A N 1
ATOM 745 C CA . VAL A 1 95 ? -4.578 -18.125 -0.593 1 93.56 95 VAL A CA 1
ATOM 746 C C . VAL A 1 95 ? -4.004 -16.703 -0.529 1 93.56 95 VAL A C 1
ATOM 748 O O . VAL A 1 95 ? -2.922 -16.453 -1.062 1 93.56 95 VAL A O 1
ATOM 751 N N . ARG A 1 96 ? -4.781 -15.852 0.017 1 96.62 96 ARG A N 1
ATOM 752 C CA . ARG A 1 96 ? -4.406 -14.445 0.143 1 96.62 96 ARG A CA 1
ATOM 753 C C . ARG A 1 96 ? -3.961 -14.117 1.564 1 96.62 96 ARG A C 1
ATOM 755 O O . ARG A 1 96 ? -4.758 -14.195 2.504 1 96.62 96 ARG A O 1
ATOM 762 N N . ILE A 1 97 ? -2.676 -13.672 1.711 1 98.12 97 ILE A N 1
ATOM 763 C CA . ILE A 1 97 ? -2.102 -13.367 3.018 1 98.12 97 ILE A CA 1
ATOM 764 C C . ILE A 1 97 ? -1.735 -11.891 3.094 1 98.12 97 ILE A C 1
ATOM 766 O O . ILE A 1 97 ? -0.953 -11.398 2.277 1 98.12 97 ILE A O 1
ATOM 770 N N . CYS A 1 98 ? -2.312 -11.219 4.047 1 98.38 98 CYS A N 1
ATOM 771 C CA . CYS A 1 98 ? -2.006 -9.812 4.293 1 98.38 98 CYS A CA 1
ATOM 772 C C . CYS A 1 98 ? -1.106 -9.656 5.512 1 98.38 98 CYS A C 1
ATOM 774 O O . CYS A 1 98 ? -1.459 -10.094 6.609 1 98.38 98 CYS A O 1
ATOM 776 N N . ILE A 1 99 ? 0.03 -9.078 5.27 1 98.19 99 ILE A N 1
ATOM 777 C CA . ILE A 1 99 ? 0.956 -8.789 6.359 1 98.19 99 ILE A CA 1
ATOM 778 C C . ILE A 1 99 ? 0.854 -7.312 6.742 1 98.19 99 ILE A C 1
ATOM 780 O O . ILE A 1 99 ? 0.963 -6.434 5.883 1 98.19 99 ILE A O 1
ATOM 784 N N . ALA A 1 100 ? 0.631 -7.082 8.008 1 97.56 100 ALA A N 1
ATOM 785 C CA . ALA A 1 100 ? 0.591 -5.699 8.469 1 97.56 100 ALA A CA 1
ATOM 786 C C . ALA A 1 100 ? 1.927 -5 8.227 1 97.56 100 ALA A C 1
ATOM 788 O O . ALA A 1 100 ? 2.988 -5.59 8.445 1 97.56 100 ALA A O 1
ATOM 789 N N . GLU A 1 101 ? 1.822 -3.744 7.844 1 95.69 101 GLU A N 1
ATOM 790 C CA . GLU A 1 101 ? 2.998 -2.932 7.543 1 95.69 101 GLU A CA 1
ATOM 791 C C . GLU A 1 101 ? 3.963 -2.898 8.727 1 95.69 101 GLU A C 1
ATOM 793 O O . GLU A 1 101 ? 5.176 -2.797 8.539 1 95.69 101 GLU A O 1
ATOM 798 N N . ILE A 1 102 ? 3.518 -3.078 9.844 1 93.69 102 ILE A N 1
ATOM 799 C CA . ILE A 1 102 ? 4.32 -2.943 11.055 1 93.69 102 ILE A CA 1
ATOM 800 C C . ILE A 1 102 ? 5.285 -4.125 11.164 1 93.69 102 ILE A C 1
ATOM 802 O O . ILE A 1 102 ? 6.27 -4.062 11.906 1 93.69 102 ILE A O 1
ATOM 806 N N . LEU A 1 103 ? 5.031 -5.262 10.492 1 95.69 103 LEU A N 1
ATOM 807 C CA . LEU A 1 103 ? 5.918 -6.418 10.461 1 95.69 103 LEU A CA 1
ATOM 808 C C . LEU A 1 103 ? 6.715 -6.449 9.156 1 95.69 103 LEU A C 1
ATOM 810 O O . LEU A 1 103 ? 6.184 -6.141 8.094 1 95.69 103 LEU A O 1
ATOM 814 N N . PRO A 1 104 ? 7.977 -6.859 9.289 1 94.5 104 PRO A N 1
ATOM 815 C CA . PRO A 1 104 ? 8.789 -6.914 8.07 1 94.5 104 PRO A CA 1
ATOM 816 C C . PRO A 1 104 ? 8.367 -8.039 7.129 1 94.5 104 PRO A C 1
ATOM 818 O O . PRO A 1 104 ? 8.461 -9.219 7.488 1 94.5 104 PRO A O 1
ATOM 821 N N . LEU A 1 105 ? 8.031 -7.68 5.887 1 95.31 105 LEU A N 1
ATOM 822 C CA . LEU A 1 105 ? 7.523 -8.648 4.922 1 95.31 105 LEU A CA 1
ATOM 823 C C . LEU A 1 105 ? 8.586 -9.68 4.574 1 95.31 105 LEU A C 1
ATOM 825 O O . LEU A 1 105 ? 8.273 -10.844 4.312 1 95.31 105 LEU A O 1
ATOM 829 N N . HIS A 1 106 ? 9.844 -9.258 4.598 1 93.75 106 HIS A N 1
ATOM 830 C CA . HIS A 1 106 ? 10.914 -10.141 4.137 1 93.75 106 HIS A CA 1
ATOM 831 C C . HIS A 1 106 ? 11.047 -11.359 5.039 1 93.75 106 HIS A C 1
ATOM 833 O O . HIS A 1 106 ? 11.617 -12.375 4.637 1 93.75 106 HIS A O 1
ATOM 839 N N . THR A 1 107 ? 10.539 -11.297 6.234 1 95.06 107 THR A N 1
ATOM 840 C CA . THR A 1 107 ? 10.633 -12.414 7.172 1 95.06 107 THR A CA 1
ATOM 841 C C . THR A 1 107 ? 9.656 -13.523 6.789 1 95.06 107 THR A C 1
ATOM 843 O O . THR A 1 107 ? 9.711 -14.617 7.352 1 95.06 107 THR A O 1
ATOM 846 N N . MET A 1 108 ? 8.836 -13.32 5.785 1 96.94 108 MET A N 1
ATOM 847 C CA . MET A 1 108 ? 7.848 -14.297 5.348 1 96.94 108 MET A CA 1
ATOM 848 C C . MET A 1 108 ? 8.453 -15.273 4.34 1 96.94 108 MET A C 1
ATOM 850 O O . MET A 1 108 ? 7.875 -16.328 4.059 1 96.94 108 MET A O 1
ATOM 854 N N . TRP A 1 109 ? 9.617 -14.961 3.76 1 97.25 109 TRP A N 1
ATOM 855 C CA . TRP A 1 109 ? 10.141 -15.711 2.619 1 97.25 109 TRP A CA 1
ATOM 856 C C . TRP A 1 109 ? 10.43 -17.156 3.002 1 97.25 109 TRP A C 1
ATOM 858 O O . TRP A 1 109 ? 10.125 -18.078 2.244 1 97.25 109 TRP A O 1
ATOM 868 N N . PRO A 1 110 ? 10.977 -17.406 4.25 1 97.06 110 PRO A N 1
ATOM 869 C CA . PRO A 1 110 ? 11.164 -18.812 4.625 1 97.06 110 PRO A CA 1
ATOM 870 C C . PRO A 1 110 ? 9.859 -19.609 4.641 1 97.06 110 PRO A C 1
ATOM 872 O O . PRO A 1 110 ? 9.844 -20.781 4.266 1 97.06 110 PRO A O 1
ATOM 875 N N . TYR A 1 111 ? 8.82 -18.969 5.051 1 97.94 111 TYR A N 1
ATOM 876 C CA . TYR A 1 111 ? 7.523 -19.641 5.066 1 97.94 111 TYR A CA 1
ATOM 877 C C . TYR A 1 111 ? 7.004 -19.844 3.648 1 97.94 111 TYR A C 1
ATOM 879 O O . TYR A 1 111 ? 6.371 -20.859 3.361 1 97.94 111 TYR A O 1
ATOM 887 N N . VAL A 1 112 ? 7.238 -18.891 2.748 1 98.19 112 VAL A N 1
ATOM 888 C CA . VAL A 1 112 ? 6.84 -19.031 1.352 1 98.19 112 VAL A CA 1
ATOM 889 C C . VAL A 1 112 ? 7.578 -20.203 0.71 1 98.19 112 VAL A C 1
ATOM 891 O O . VAL A 1 112 ? 6.973 -21 -0.01 1 98.19 112 VAL A O 1
ATOM 894 N N . HIS A 1 113 ? 8.859 -20.328 1.01 1 97.31 113 HIS A N 1
ATOM 895 C CA . HIS A 1 113 ? 9.625 -21.469 0.53 1 97.31 113 HIS A CA 1
ATOM 896 C C . HIS A 1 113 ? 9 -22.781 1 1 97.31 113 HIS A C 1
ATOM 898 O O . HIS A 1 113 ? 8.773 -23.688 0.196 1 97.31 113 HIS A O 1
ATOM 904 N N . ALA A 1 114 ? 8.766 -22.844 2.271 1 97.5 114 ALA A N 1
ATOM 905 C CA . ALA A 1 114 ? 8.211 -24.062 2.859 1 97.5 114 ALA A CA 1
ATOM 906 C C . ALA A 1 114 ? 6.859 -24.406 2.232 1 97.5 114 ALA A C 1
ATOM 908 O O . ALA A 1 114 ? 6.562 -25.578 1.99 1 97.5 114 ALA A O 1
ATOM 909 N N . PHE A 1 115 ? 6.062 -23.422 1.974 1 97.19 115 PHE A N 1
ATOM 910 C CA . PHE A 1 115 ? 4.75 -23.625 1.369 1 97.19 115 PHE A CA 1
ATOM 911 C C . PHE A 1 115 ? 4.879 -24.203 -0.032 1 97.19 115 PHE A C 1
ATOM 913 O O . PHE A 1 115 ? 4.184 -25.156 -0.38 1 97.19 115 PHE A O 1
ATOM 920 N N . TYR A 1 116 ? 5.77 -23.625 -0.816 1 94.44 116 TYR A N 1
ATOM 921 C CA . TYR A 1 116 ? 5.93 -24.078 -2.191 1 94.44 116 TYR A CA 1
ATOM 922 C C . TYR A 1 116 ? 6.605 -25.453 -2.234 1 94.44 116 TYR A C 1
ATOM 924 O O . TYR A 1 116 ? 6.426 -26.203 -3.189 1 94.44 116 TYR A O 1
ATOM 932 N N . ASP A 1 117 ? 7.348 -25.828 -1.179 1 94.06 117 ASP A N 1
ATOM 933 C CA . ASP A 1 117 ? 7.961 -27.141 -1.067 1 94.06 117 ASP A CA 1
ATOM 934 C C . ASP A 1 117 ? 6.902 -28.234 -0.927 1 94.06 117 ASP A C 1
ATOM 936 O O . ASP A 1 117 ? 7.18 -29.406 -1.149 1 94.06 117 ASP A O 1
ATOM 940 N N . LEU A 1 118 ? 5.723 -27.812 -0.571 1 91.62 118 LEU A N 1
ATOM 941 C CA . LEU A 1 118 ? 4.617 -28.75 -0.494 1 91.62 118 LEU A CA 1
ATOM 942 C C . LEU A 1 118 ? 4.199 -29.219 -1.886 1 91.62 118 LEU A C 1
ATOM 944 O O . LEU A 1 118 ? 3.473 -30.203 -2.025 1 91.62 118 LEU A O 1
ATOM 948 N N . GLU A 1 119 ? 4.617 -28.484 -2.9 1 87.81 119 GLU A N 1
ATOM 949 C CA . GLU A 1 119 ? 4.391 -28.797 -4.309 1 87.81 119 GLU A CA 1
ATOM 950 C C . GLU A 1 119 ? 2.902 -28.844 -4.637 1 87.81 119 GLU A C 1
ATOM 952 O O . GLU A 1 119 ? 2.432 -29.75 -5.316 1 87.81 119 GLU A O 1
ATOM 957 N N . MET A 1 120 ? 2.18 -27.953 -3.996 1 84.56 120 MET A N 1
ATOM 958 C CA . MET A 1 120 ? 0.767 -27.766 -4.316 1 84.56 120 MET A CA 1
ATOM 959 C C . MET A 1 120 ? 0.581 -26.641 -5.328 1 84.56 120 MET A C 1
ATOM 961 O O . MET A 1 120 ? 1.471 -25.797 -5.508 1 84.56 120 MET A O 1
ATOM 965 N N . ASP A 1 121 ? -0.542 -26.547 -5.988 1 80.81 121 ASP A N 1
ATOM 966 C CA . ASP A 1 121 ? -0.776 -25.578 -7.062 1 80.81 121 ASP A CA 1
ATOM 967 C C . ASP A 1 121 ? -1.464 -24.328 -6.535 1 80.81 121 ASP A C 1
ATOM 969 O O . ASP A 1 121 ? -1.839 -23.453 -7.312 1 80.81 121 ASP A O 1
ATOM 973 N N . THR A 1 122 ? -1.581 -24.266 -5.281 1 89.12 122 THR A N 1
ATOM 974 C CA . THR A 1 122 ? -2.236 -23.109 -4.684 1 89.12 122 THR A CA 1
ATOM 975 C C . THR A 1 122 ? -1.446 -21.828 -4.969 1 89.12 122 THR A C 1
ATOM 977 O O . THR A 1 122 ? -0.238 -21.781 -4.73 1 89.12 122 THR A O 1
ATOM 980 N N . ARG A 1 123 ? -2.111 -20.844 -5.535 1 90.06 123 ARG A N 1
ATOM 981 C CA . ARG A 1 123 ? -1.479 -19.562 -5.77 1 90.06 123 ARG A CA 1
ATOM 982 C C . ARG A 1 123 ? -1.413 -18.734 -4.484 1 90.06 123 ARG A C 1
ATOM 984 O O . ARG A 1 123 ? -2.338 -18.781 -3.67 1 90.06 123 ARG A O 1
ATOM 991 N N . LEU A 1 124 ? -0.3 -18.047 -4.367 1 95.75 124 LEU A N 1
ATOM 992 C CA . LEU A 1 124 ? -0.112 -17.219 -3.188 1 95.75 124 LEU A CA 1
ATOM 993 C C . LEU A 1 124 ? -0.172 -15.734 -3.557 1 95.75 124 LEU A C 1
ATOM 995 O O . LEU A 1 124 ? 0.49 -15.297 -4.504 1 95.75 124 LEU A O 1
ATOM 999 N N . ARG A 1 125 ? -1.028 -15.023 -2.873 1 96.25 125 ARG A N 1
ATOM 1000 C CA . ARG A 1 125 ? -1.077 -13.57 -2.971 1 96.25 125 ARG A CA 1
ATOM 1001 C C . ARG A 1 125 ? -0.703 -12.914 -1.645 1 96.25 125 ARG A C 1
ATOM 1003 O O . ARG A 1 125 ? -1.416 -13.062 -0.65 1 96.25 125 ARG A O 1
ATOM 1010 N N . LEU A 1 126 ? 0.415 -12.203 -1.708 1 98.06 126 LEU A N 1
ATOM 1011 C CA . LEU A 1 126 ? 0.851 -11.445 -0.539 1 98.06 126 LEU A CA 1
ATOM 1012 C C . LEU A 1 126 ? 0.491 -9.977 -0.68 1 98.06 126 LEU A C 1
ATOM 1014 O O . LEU A 1 126 ? 0.665 -9.391 -1.751 1 98.06 126 LEU A O 1
ATOM 1018 N N . SER A 1 127 ? -0.027 -9.414 0.388 1 97.75 127 SER A N 1
ATOM 1019 C CA . SER A 1 127 ? -0.332 -7.988 0.427 1 97.75 127 SER A CA 1
ATOM 1020 C C . SER A 1 127 ? 0.108 -7.367 1.748 1 97.75 127 SER A C 1
ATOM 1022 O O . SER A 1 127 ? 0.455 -8.078 2.691 1 97.75 127 SER A O 1
ATOM 1024 N N . THR A 1 128 ? 0.198 -6.043 1.73 1 97.62 128 THR A N 1
ATOM 1025 C CA . THR A 1 128 ? 0.484 -5.285 2.943 1 97.62 128 THR A CA 1
ATOM 1026 C C . THR A 1 128 ? -0.578 -4.211 3.172 1 97.62 128 THR A C 1
ATOM 1028 O O . THR A 1 128 ? -1.036 -3.572 2.225 1 97.62 128 THR A O 1
ATOM 1031 N N . GLU A 1 129 ? -0.918 -4.062 4.434 1 96.88 129 GLU A N 1
ATOM 1032 C CA . GLU A 1 129 ? -1.862 -3.025 4.84 1 96.88 129 GLU A CA 1
ATOM 1033 C C . GLU A 1 129 ? -1.375 -2.297 6.09 1 96.88 129 GLU A C 1
ATOM 1035 O O . GLU A 1 129 ? -0.504 -2.795 6.805 1 96.88 129 GLU A O 1
ATOM 1040 N N . VAL A 1 130 ? -1.95 -1.119 6.223 1 94.88 130 VAL A N 1
ATOM 1041 C CA . VAL A 1 130 ? -1.526 -0.243 7.309 1 94.88 130 VAL A CA 1
ATOM 1042 C C . VAL A 1 130 ? -2.68 -0.039 8.289 1 94.88 130 VAL A C 1
ATOM 1044 O O . VAL A 1 130 ? -3.82 0.182 7.875 1 94.88 130 VAL A O 1
ATOM 1047 N N . LEU A 1 131 ? -2.379 -0.136 9.641 1 92.25 131 LEU A N 1
ATOM 1048 C CA . LEU A 1 131 ? -3.32 0.134 10.719 1 92.25 131 LEU A CA 1
ATOM 1049 C C . LEU A 1 131 ? -4.617 -0.639 10.516 1 92.25 131 LEU A C 1
ATOM 1051 O O . LEU A 1 131 ? -4.605 -1.868 10.414 1 92.25 131 LEU A O 1
ATOM 1055 N N . GLY A 1 132 ? -5.691 0.006 10.492 1 91.44 132 GLY A N 1
ATOM 1056 C CA . GLY A 1 132 ? -6.973 -0.667 10.367 1 91.44 132 GLY A CA 1
ATOM 1057 C C . GLY A 1 132 ? -7.145 -1.376 9.039 1 91.44 132 GLY A C 1
ATOM 1058 O O . GLY A 1 132 ? -8.016 -2.236 8.891 1 91.44 132 GLY A O 1
ATOM 1059 N N . GLY A 1 133 ? -6.328 -1.032 8.141 1 94.5 133 GLY A N 1
ATOM 1060 C CA . GLY A 1 133 ? -6.414 -1.642 6.824 1 94.5 133 GLY A CA 1
ATOM 1061 C C . GLY A 1 133 ? -6.242 -3.148 6.852 1 94.5 133 GLY A C 1
ATOM 1062 O O . GLY A 1 133 ? -6.789 -3.857 6.004 1 94.5 133 GLY A O 1
ATOM 1063 N N . THR A 1 134 ? -5.547 -3.613 7.809 1 95.81 134 THR A N 1
ATOM 1064 C CA . THR A 1 134 ? -5.332 -5.051 7.938 1 95.81 134 THR A CA 1
ATOM 1065 C C . THR A 1 134 ? -6.633 -5.766 8.281 1 95.81 134 THR A C 1
ATOM 1067 O O . THR A 1 134 ? -6.996 -6.754 7.641 1 95.81 134 THR A O 1
ATOM 1070 N N . TRP A 1 135 ? -7.355 -5.254 9.211 1 93.38 135 TRP A N 1
ATOM 1071 C CA . TRP A 1 135 ? -8.664 -5.801 9.539 1 93.38 135 TRP A CA 1
ATOM 1072 C C . TRP A 1 135 ? -9.633 -5.633 8.375 1 93.38 135 TRP A C 1
ATOM 1074 O O . TRP A 1 135 ? -10.406 -6.543 8.062 1 93.38 135 TRP A O 1
ATOM 1084 N N . ASP A 1 136 ? -9.531 -4.5 7.797 1 91.81 136 ASP A N 1
ATOM 1085 C CA . ASP A 1 136 ? -10.391 -4.18 6.664 1 91.81 136 ASP A CA 1
ATOM 1086 C C . ASP A 1 136 ? -10.211 -5.191 5.535 1 91.81 136 ASP A C 1
ATOM 1088 O O . ASP A 1 136 ? -11.188 -5.598 4.902 1 91.81 136 ASP A O 1
ATOM 1092 N N . ALA A 1 137 ? -9 -5.59 5.324 1 93.5 137 ALA A N 1
ATOM 1093 C CA . ALA A 1 137 ? -8.711 -6.578 4.289 1 93.5 137 ALA A CA 1
ATOM 1094 C C . ALA A 1 137 ? -9.438 -7.895 4.562 1 93.5 137 ALA A C 1
ATOM 1096 O O . ALA A 1 137 ? -9.906 -8.555 3.635 1 93.5 13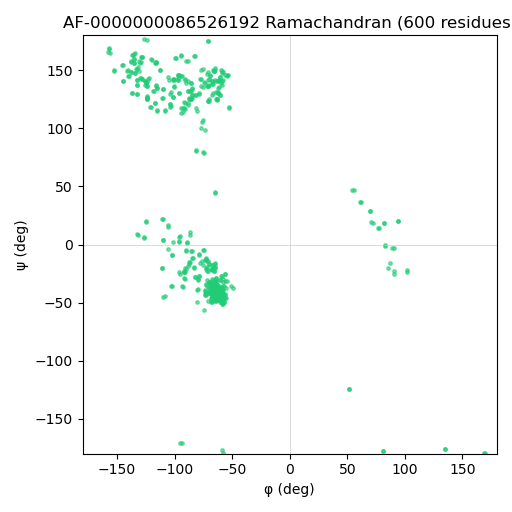7 ALA A O 1
ATOM 1097 N N . LEU A 1 138 ? -9.508 -8.227 5.773 1 90.62 138 LEU A N 1
ATOM 1098 C CA . LEU A 1 138 ? -10.203 -9.453 6.148 1 90.62 138 LEU A CA 1
ATOM 1099 C C . LEU A 1 138 ? -11.711 -9.281 6.023 1 90.62 138 LEU A C 1
ATOM 1101 O O . LEU A 1 138 ? -12.398 -10.141 5.473 1 90.62 138 LEU A O 1
ATOM 1105 N N . VAL A 1 139 ? -12.188 -8.141 6.465 1 83.75 139 VAL A N 1
ATOM 1106 C CA . VAL A 1 139 ? -13.617 -7.852 6.5 1 83.75 139 VAL A CA 1
ATOM 1107 C C . VAL A 1 139 ? -14.156 -7.742 5.074 1 83.75 139 VAL A C 1
ATOM 1109 O O . VAL A 1 139 ? -15.227 -8.266 4.766 1 83.75 139 VAL A O 1
ATOM 1112 N N . SER A 1 140 ? -13.391 -7.125 4.293 1 81.06 140 SER A N 1
ATOM 1113 C CA . SER A 1 140 ? -13.812 -6.898 2.916 1 81.06 140 SER A CA 1
ATOM 1114 C C . SER A 1 140 ? -13.398 -8.055 2.014 1 81.06 140 SER A C 1
ATOM 1116 O O . SER A 1 140 ? -13.492 -7.957 0.788 1 81.06 140 SER A O 1
ATOM 1118 N N . ARG A 1 141 ? -12.781 -9.102 2.549 1 82.31 141 ARG A N 1
ATOM 1119 C CA . ARG A 1 141 ? -12.43 -10.352 1.885 1 82.31 141 ARG A CA 1
ATOM 1120 C C . ARG A 1 141 ? -11.32 -10.133 0.856 1 82.31 141 ARG A C 1
ATOM 1122 O O . ARG A 1 141 ? -11.297 -10.797 -0.181 1 82.31 141 ARG A O 1
ATOM 1129 N N . ARG A 1 142 ? -10.539 -9.156 1.137 1 90.38 142 ARG A N 1
ATOM 1130 C CA . ARG A 1 142 ? -9.352 -8.93 0.321 1 90.38 142 ARG A CA 1
ATOM 1131 C C . ARG A 1 142 ? -8.188 -9.797 0.797 1 90.38 142 ARG A C 1
ATOM 1133 O O . ARG A 1 142 ? -7.172 -9.914 0.113 1 90.38 142 ARG A O 1
ATOM 1140 N N . ALA A 1 143 ? -8.375 -10.383 1.957 1 94.62 143 ALA A N 1
ATOM 1141 C CA . ALA A 1 143 ? -7.418 -11.328 2.531 1 94.62 143 ALA A CA 1
ATOM 1142 C C . ALA A 1 143 ? -8.133 -12.5 3.199 1 94.62 143 ALA A C 1
ATOM 1144 O O . ALA A 1 143 ? -9.25 -12.344 3.703 1 94.62 143 ALA A O 1
ATOM 1145 N N . ASP A 1 144 ? -7.516 -13.609 3.086 1 93.81 144 ASP A N 1
ATOM 1146 C CA . ASP A 1 144 ? -8.016 -14.789 3.775 1 93.81 144 ASP A CA 1
ATOM 1147 C C . ASP A 1 144 ? -7.371 -14.938 5.152 1 93.81 144 ASP A C 1
ATOM 1149 O O . ASP A 1 144 ? -7.953 -15.539 6.055 1 93.81 144 ASP A O 1
ATOM 1153 N N . LEU A 1 145 ? -6.148 -14.445 5.266 1 97.12 145 LEU A N 1
ATOM 1154 C CA . LEU A 1 145 ? -5.359 -14.445 6.492 1 97.12 145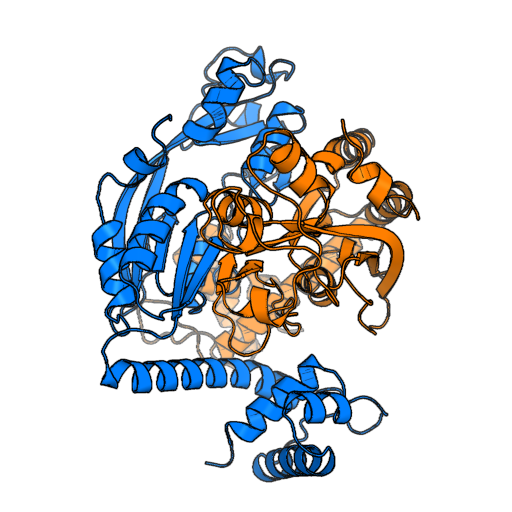 LEU A CA 1
ATOM 1155 C C . LEU A 1 145 ? -4.656 -13.109 6.688 1 97.12 145 LEU A C 1
ATOM 1157 O O . LEU A 1 145 ? -4.043 -12.586 5.754 1 97.12 145 LEU A O 1
ATOM 1161 N N . VAL A 1 146 ? -4.797 -12.562 7.887 1 98.06 146 VAL A N 1
ATOM 1162 C CA . VAL A 1 146 ? -4.035 -11.359 8.211 1 98.06 146 VAL A CA 1
ATOM 1163 C C . VAL A 1 146 ? -3.057 -11.656 9.344 1 98.06 146 VAL A C 1
ATOM 1165 O O . VAL A 1 146 ? -3.385 -12.383 10.281 1 98.06 146 VAL A O 1
ATOM 1168 N N . VAL A 1 147 ? -1.837 -11.164 9.203 1 98.31 147 VAL A N 1
ATOM 1169 C CA . VAL A 1 147 ? -0.769 -11.367 10.172 1 98.31 147 VAL A CA 1
ATOM 1170 C C . VAL A 1 147 ? -0.281 -10.016 10.695 1 98.31 147 VAL A C 1
ATOM 1172 O O . VAL A 1 147 ? 0.167 -9.172 9.914 1 98.31 147 VAL A O 1
ATOM 1175 N N . GLY A 1 148 ? -0.432 -9.828 11.992 1 97.44 148 GLY A N 1
ATOM 1176 C CA . GLY A 1 148 ? 0.083 -8.609 12.609 1 97.44 148 GLY A CA 1
ATOM 1177 C C . GLY A 1 148 ? -0.953 -7.512 12.719 1 97.44 148 GLY A C 1
ATOM 1178 O O . GLY A 1 148 ? -0.605 -6.332 12.828 1 97.44 148 GLY A O 1
ATOM 1179 N N . ALA A 1 149 ? -2.164 -7.836 12.656 1 95.31 149 ALA A N 1
ATOM 1180 C CA . ALA A 1 149 ? -3.217 -6.832 12.789 1 95.31 149 ALA A CA 1
ATOM 1181 C C . ALA A 1 149 ? -3.141 -6.129 14.141 1 95.31 149 ALA A C 1
ATOM 1183 O O . ALA A 1 149 ? -3.061 -6.785 15.18 1 95.31 149 ALA A O 1
ATOM 1184 N N . ALA A 1 150 ? -3.139 -4.852 13.945 1 89.75 150 ALA A N 1
ATOM 1185 C CA . ALA A 1 150 ? -2.902 -4.055 15.148 1 89.75 150 ALA A CA 1
ATOM 1186 C C . ALA A 1 150 ? -4.215 -3.701 15.844 1 89.75 150 ALA A C 1
ATOM 1188 O O . ALA A 1 150 ? -5.203 -3.377 15.18 1 89.75 150 ALA A O 1
ATOM 1189 N N . GLY A 1 151 ? -4.094 -3.75 17.156 1 82.94 151 GLY A N 1
ATOM 1190 C CA . GLY A 1 151 ? -5.242 -3.34 17.953 1 82.94 151 GLY A CA 1
ATOM 1191 C C . GLY A 1 151 ? -6.289 -4.426 18.094 1 82.94 151 GLY A C 1
ATOM 1192 O O . GLY A 1 151 ? -6.133 -5.523 17.547 1 82.94 151 GLY A O 1
ATOM 1193 N N . GLU A 1 152 ? -7.355 -4.145 18.734 1 82.62 152 GLU A N 1
ATOM 1194 C CA . GLU A 1 152 ? -8.375 -5.137 19.047 1 82.62 152 GLU A CA 1
ATOM 1195 C C . GLU A 1 152 ? -9.148 -5.551 17.797 1 82.62 152 GLU A C 1
ATOM 1197 O O . GLU A 1 152 ? -9.477 -4.715 16.953 1 82.62 152 GLU A O 1
ATOM 1202 N N . PRO A 1 153 ? -9.352 -6.852 17.719 1 84.75 153 PRO A N 1
ATOM 1203 C CA . PRO A 1 153 ? -10.109 -7.371 16.578 1 84.75 153 PRO A CA 1
ATOM 1204 C C . PRO A 1 153 ? -11.531 -6.805 16.516 1 84.75 153 PRO A C 1
ATOM 1206 O O . PRO A 1 153 ? -12.133 -6.523 17.547 1 84.75 153 PRO A O 1
ATOM 1209 N N . PRO A 1 154 ? -11.961 -6.594 15.281 1 78.38 154 PRO A N 1
ATOM 1210 C CA . PRO A 1 154 ? -13.375 -6.242 15.148 1 78.38 154 PRO A CA 1
ATOM 1211 C C . PRO A 1 154 ? -14.312 -7.379 15.562 1 78.38 154 PRO A C 1
ATOM 1213 O O . PRO A 1 154 ? -13.93 -8.555 15.484 1 78.38 154 PRO A O 1
ATOM 1216 N N . GLU A 1 155 ? -15.438 -6.992 16.047 1 76.19 155 GLU A N 1
ATOM 1217 C CA . GLU A 1 155 ? -16.422 -8 16.438 1 76.19 155 GLU A CA 1
ATOM 1218 C C . GLU A 1 155 ? -17.203 -8.508 15.242 1 76.19 155 GLU A C 1
ATOM 1220 O O . GLU A 1 155 ? -18.25 -7.945 14.891 1 76.19 155 GLU A O 1
ATOM 1225 N N . LEU A 1 156 ? -16.703 -9.359 14.547 1 73.81 156 LEU A N 1
ATOM 1226 C CA . LEU A 1 156 ? -17.406 -9.938 13.406 1 73.81 156 LEU A CA 1
ATOM 1227 C C . LEU A 1 156 ? -17.516 -11.453 13.547 1 73.81 156 LEU A C 1
ATOM 1229 O O . LEU A 1 156 ? -16.594 -12.102 14.039 1 73.81 156 LEU A O 1
ATOM 1233 N N . PRO A 1 157 ? -18.688 -11.898 13.109 1 76.38 157 PRO A N 1
ATOM 1234 C CA . PRO A 1 157 ? -18.859 -13.352 13.164 1 76.38 157 PRO A CA 1
ATOM 1235 C C . PRO A 1 157 ? -17.891 -14.102 12.266 1 76.38 157 PRO A C 1
ATOM 1237 O O . PRO A 1 157 ? -17.422 -13.555 11.258 1 76.38 157 PRO A O 1
ATOM 1240 N N . ASP A 1 158 ? -17.391 -15.211 12.719 1 81.12 158 ASP A N 1
ATOM 1241 C CA . ASP A 1 158 ? -16.641 -16.203 11.945 1 81.12 158 ASP A CA 1
ATOM 1242 C C . ASP A 1 158 ? -15.18 -15.805 11.812 1 81.12 158 ASP A C 1
ATOM 1244 O O . ASP A 1 158 ? -14.43 -16.438 11.062 1 81.12 158 ASP A O 1
ATOM 1248 N N . ILE A 1 159 ? -14.836 -14.625 12.391 1 89.25 159 ILE A N 1
ATOM 1249 C CA . ILE A 1 159 ? -13.43 -14.25 12.391 1 89.25 159 ILE A CA 1
ATOM 1250 C C . ILE A 1 159 ? -12.758 -14.773 13.656 1 89.25 159 ILE A C 1
ATOM 1252 O O . ILE A 1 159 ? -13.227 -14.531 14.766 1 89.25 159 ILE A O 1
ATOM 1256 N N . VAL A 1 160 ? -11.773 -15.547 13.477 1 94.12 160 VAL A N 1
ATOM 1257 C CA . VAL A 1 160 ? -10.914 -16 14.562 1 94.12 160 VAL A CA 1
ATOM 1258 C C . VAL A 1 160 ? -9.672 -15.117 14.656 1 94.12 160 VAL A C 1
ATOM 1260 O O . VAL A 1 160 ? -9.039 -14.828 13.641 1 94.12 160 VAL A O 1
ATOM 1263 N N . ALA A 1 161 ? -9.383 -14.664 15.844 1 96.5 161 ALA A N 1
ATOM 1264 C CA . ALA A 1 161 ? -8.219 -13.82 16.078 1 96.5 161 ALA A CA 1
ATOM 1265 C C . ALA A 1 161 ? -7.422 -14.297 17.297 1 96.5 161 ALA A C 1
ATOM 1267 O O . ALA A 1 161 ? -7.996 -14.57 18.344 1 96.5 161 ALA A O 1
ATOM 1268 N N . HIS A 1 162 ? -6.129 -14.453 17.125 1 97.25 162 HIS A N 1
ATOM 1269 C CA . HIS A 1 162 ? -5.23 -14.844 18.203 1 97.25 162 HIS A CA 1
ATOM 1270 C C . HIS A 1 162 ? -4.094 -13.836 18.359 1 97.25 162 HIS A C 1
ATOM 1272 O O . HIS A 1 162 ? -3.555 -13.344 17.359 1 97.25 162 HIS A O 1
ATOM 1278 N N . PRO A 1 163 ? -3.742 -13.539 19.625 1 97.44 163 PRO A N 1
ATOM 1279 C CA . PRO A 1 163 ? -2.576 -12.68 19.828 1 97.44 163 PRO A CA 1
ATOM 1280 C C . PRO A 1 163 ? -1.268 -13.344 19.406 1 97.44 163 PRO A C 1
ATOM 1282 O O . PRO A 1 163 ? -1.073 -14.539 19.656 1 97.44 163 PRO A O 1
ATOM 1285 N N . ILE A 1 164 ? -0.449 -12.555 18.828 1 97.75 164 ILE A N 1
ATOM 1286 C CA . ILE A 1 164 ? 0.798 -13.156 18.359 1 97.75 164 ILE A CA 1
ATOM 1287 C C . ILE A 1 164 ? 1.984 -12.367 18.906 1 97.75 164 ILE A C 1
ATOM 1289 O O . ILE A 1 164 ? 3.123 -12.562 18.484 1 97.75 164 ILE A O 1
ATOM 1293 N N . GLY A 1 165 ? 1.759 -11.398 19.766 1 95.81 165 GLY A N 1
ATOM 1294 C CA . GLY A 1 165 ? 2.838 -10.656 20.406 1 95.81 165 GLY A CA 1
ATOM 1295 C C . GLY A 1 165 ? 2.607 -9.156 20.406 1 95.81 165 GLY A C 1
ATOM 1296 O O . GLY A 1 165 ? 1.515 -8.688 20.078 1 95.81 165 GLY A O 1
ATOM 1297 N N . THR A 1 166 ? 3.656 -8.492 20.922 1 94.56 166 THR A N 1
ATOM 1298 C CA . THR A 1 166 ? 3.586 -7.047 21.094 1 94.56 166 THR A CA 1
ATOM 1299 C C . THR A 1 166 ? 4.812 -6.375 20.484 1 94.56 166 THR A C 1
ATOM 1301 O O . THR A 1 166 ? 5.906 -6.945 20.484 1 94.56 166 THR A O 1
ATOM 1304 N N . LEU A 1 167 ? 4.523 -5.227 19.922 1 93.44 167 LEU A N 1
ATOM 1305 C CA . LEU A 1 167 ? 5.609 -4.398 19.406 1 93.44 167 LEU A CA 1
ATOM 1306 C C . LEU A 1 167 ? 5.789 -3.146 20.266 1 93.44 167 LEU A C 1
ATOM 1308 O O . LEU A 1 167 ? 4.816 -2.469 20.594 1 93.44 167 LEU A O 1
ATOM 1312 N N . ARG A 1 168 ? 7.051 -2.926 20.562 1 93 168 ARG A N 1
ATOM 1313 C CA . ARG A 1 168 ? 7.371 -1.705 21.297 1 93 168 ARG A CA 1
ATOM 1314 C C . ARG A 1 168 ? 7.754 -0.578 20.344 1 93 168 ARG A C 1
ATOM 1316 O O . ARG A 1 168 ? 8.375 -0.819 19.297 1 93 168 ARG A O 1
ATOM 1323 N N . HIS A 1 169 ? 7.367 0.633 20.734 1 94.5 169 HIS A N 1
ATOM 1324 C CA . HIS A 1 169 ? 7.652 1.816 19.922 1 94.5 169 HIS A CA 1
ATOM 1325 C C . HIS A 1 169 ? 8.562 2.781 20.672 1 94.5 169 HIS A C 1
ATOM 1327 O O . HIS A 1 169 ? 8.617 2.762 21.906 1 94.5 169 HIS A O 1
ATOM 1333 N N . VAL A 1 170 ? 9.266 3.598 19.938 1 95.25 170 VAL A N 1
ATOM 1334 C CA . VAL A 1 170 ? 10.117 4.637 20.5 1 95.25 170 VAL A CA 1
ATOM 1335 C C . VAL A 1 170 ? 9.875 5.957 19.781 1 95.25 170 VAL A C 1
ATOM 1337 O O . VAL A 1 170 ? 9.68 5.973 18.562 1 95.25 170 VAL A O 1
ATOM 1340 N N . PHE A 1 171 ? 9.812 6.969 20.578 1 96.25 171 PHE A N 1
ATOM 1341 C CA . PHE A 1 171 ? 9.805 8.305 19.984 1 96.25 171 PHE A CA 1
ATOM 1342 C C . PHE A 1 171 ? 11.203 8.727 19.578 1 96.25 171 PHE A C 1
ATOM 1344 O O . PHE A 1 171 ? 12.156 8.594 20.359 1 96.25 171 PHE A O 1
ATOM 1351 N N . ALA A 1 172 ? 11.352 9.203 18.328 1 97.19 172 ALA A N 1
ATOM 1352 C CA . ALA A 1 172 ? 12.68 9.531 17.812 1 97.19 172 ALA A CA 1
ATOM 1353 C C . ALA A 1 172 ? 12.656 10.789 16.953 1 97.19 172 ALA A C 1
ATOM 1355 O O . ALA A 1 172 ? 11.625 11.117 16.359 1 97.19 172 ALA A O 1
ATOM 1356 N N . VAL A 1 173 ? 13.75 11.484 16.969 1 98 173 VAL A N 1
ATOM 1357 C CA . VAL A 1 173 ? 13.93 12.703 16.188 1 98 173 VAL A CA 1
ATOM 1358 C C . VAL A 1 173 ? 15.328 12.719 15.57 1 98 173 VAL A C 1
ATOM 1360 O O . VAL A 1 173 ? 16.219 11.984 16.016 1 98 173 VAL A O 1
ATOM 1363 N N . ALA A 1 174 ? 15.477 13.508 14.484 1 98.5 174 ALA A N 1
ATOM 1364 C CA . ALA A 1 174 ? 16.812 13.719 13.945 1 98.5 174 ALA A CA 1
ATOM 1365 C C . ALA A 1 174 ? 17.734 14.359 14.992 1 98.5 174 ALA A C 1
ATOM 1367 O O . ALA A 1 174 ? 17.281 15.141 15.828 1 98.5 174 ALA A O 1
ATOM 1368 N N . PRO A 1 175 ? 19.047 14.086 14.938 1 98.06 175 PRO A N 1
ATOM 1369 C CA . PRO A 1 175 ? 19.969 14.633 15.93 1 98.06 175 PRO A CA 1
ATOM 1370 C C . PRO A 1 175 ? 20 16.156 15.938 1 98.06 175 PRO A C 1
ATOM 1372 O O . PRO A 1 175 ? 20.25 16.766 16.984 1 98.06 175 PRO A O 1
ATOM 1375 N N . SER A 1 176 ? 19.766 16.734 14.805 1 96.44 176 SER A N 1
ATOM 1376 C CA . SER A 1 176 ? 19.812 18.188 14.703 1 96.44 176 SER A CA 1
ATOM 1377 C C . SER A 1 176 ? 18.484 18.812 15.094 1 96.44 176 SER A C 1
ATOM 1379 O O . SER A 1 176 ? 18.375 20.047 15.156 1 96.44 176 SER A O 1
ATOM 1381 N N . HIS A 1 177 ? 17.5 18.062 15.336 1 96.56 177 HIS A N 1
ATOM 1382 C CA . HIS A 1 177 ? 16.172 18.578 15.68 1 96.56 177 HIS A CA 1
ATOM 1383 C C . HIS A 1 177 ? 16.188 19.234 17.062 1 96.56 177 HIS A C 1
ATOM 1385 O O . HIS A 1 177 ? 16.828 18.75 17.984 1 96.56 177 HIS A O 1
ATOM 1391 N N . PRO A 1 178 ? 15.453 20.266 17.312 1 94.69 178 PRO A N 1
ATOM 1392 C CA . PRO A 1 178 ? 15.438 20.969 18.594 1 94.69 178 PRO A CA 1
ATOM 1393 C C . PRO A 1 178 ? 15.078 20.062 19.766 1 94.69 178 PRO A C 1
ATOM 1395 O O . PRO A 1 178 ? 15.617 20.219 20.859 1 94.69 178 PRO A O 1
ATOM 1398 N N . LEU A 1 179 ? 14.211 19.156 19.516 1 96.31 179 LEU A N 1
ATOM 1399 C CA . LEU A 1 179 ? 13.75 18.281 20.578 1 96.31 179 LEU A CA 1
ATOM 1400 C C . LEU A 1 179 ? 14.875 17.359 21.062 1 96.31 179 LEU A C 1
ATOM 1402 O O . LEU A 1 179 ? 14.789 16.766 22.141 1 96.31 179 LEU A O 1
ATOM 1406 N N . ALA A 1 180 ? 15.867 17.172 20.234 1 96.62 180 ALA A N 1
ATOM 1407 C CA . ALA A 1 180 ? 16.984 16.281 20.578 1 96.62 180 ALA A CA 1
ATOM 1408 C C . ALA A 1 180 ? 17.781 16.844 21.75 1 96.62 180 ALA A C 1
ATOM 1410 O O . ALA A 1 180 ? 18.406 16.094 22.516 1 96.62 180 ALA A O 1
ATOM 1411 N N . ALA A 1 181 ? 17.719 18.141 21.984 1 93.31 181 ALA A N 1
ATOM 1412 C CA . ALA A 1 181 ? 18.578 18.797 22.953 1 93.31 181 ALA A CA 1
ATOM 1413 C C . ALA A 1 181 ? 17.812 19.078 24.25 1 93.31 181 ALA A C 1
ATOM 1415 O O . ALA A 1 181 ? 18.406 19.453 25.266 1 93.31 181 ALA A O 1
ATOM 1416 N N . LEU A 1 182 ? 16.562 18.875 24.188 1 93.88 182 LEU A N 1
ATOM 1417 C CA . LEU A 1 182 ? 15.758 19.203 25.359 1 93.88 182 LEU A CA 1
ATOM 1418 C C . LEU A 1 182 ? 15.938 18.156 26.453 1 93.88 182 LEU A C 1
ATOM 1420 O O . LEU A 1 182 ? 16.156 16.984 26.172 1 93.88 182 LEU A O 1
ATOM 1424 N N . PRO A 1 183 ? 15.781 18.594 27.688 1 94.12 183 PRO A N 1
ATOM 1425 C CA . PRO A 1 183 ? 15.836 17.625 28.797 1 94.12 183 PRO A CA 1
ATOM 1426 C C . PRO A 1 183 ? 14.68 16.625 28.75 1 94.12 183 PRO A C 1
ATOM 1428 O O . PRO A 1 183 ? 13.562 16.984 28.375 1 94.12 183 PRO A O 1
ATOM 1431 N N . GLU A 1 184 ? 14.922 15.461 29.234 1 93.88 184 GLU A N 1
ATOM 1432 C CA . GLU A 1 184 ? 13.922 14.398 29.25 1 93.88 184 GLU A CA 1
ATOM 1433 C C . GLU A 1 184 ? 13.242 14.289 30.609 1 93.88 184 GLU A C 1
ATOM 1435 O O . GLU A 1 184 ? 13.82 14.68 31.625 1 93.88 184 GLU A O 1
ATOM 1440 N N . PRO A 1 185 ? 12.117 13.703 30.719 1 94.75 185 PRO A N 1
ATOM 1441 C CA . PRO A 1 185 ? 11.242 13.336 29.609 1 94.75 185 PRO A CA 1
ATOM 1442 C C . PRO A 1 185 ? 10.586 14.539 28.953 1 94.75 185 PRO A C 1
ATOM 1444 O O . PRO A 1 185 ? 10.289 15.531 29.625 1 94.75 185 PRO A O 1
ATOM 1447 N N . LEU A 1 186 ? 10.469 14.484 27.672 1 93.75 186 LEU A N 1
ATOM 1448 C CA . LEU A 1 186 ? 9.742 15.508 26.938 1 93.75 186 LEU A CA 1
ATOM 1449 C C . LEU A 1 186 ? 8.266 15.492 27.297 1 93.75 186 LEU A C 1
ATOM 1451 O O . LEU A 1 186 ? 7.703 14.438 27.594 1 93.75 186 LEU A O 1
ATOM 1455 N N . SER A 1 187 ? 7.609 16.625 27.25 1 88 187 SER A N 1
ATOM 1456 C CA . SER A 1 187 ? 6.156 16.703 27.391 1 88 187 SER A CA 1
ATOM 1457 C C . SER A 1 187 ? 5.457 16.562 26.047 1 88 187 SER A C 1
ATOM 1459 O O . SER A 1 187 ? 6.039 16.859 25 1 88 187 SER A O 1
ATOM 1461 N N . MET A 1 188 ? 4.207 16.172 26.141 1 83.62 188 MET A N 1
ATOM 1462 C CA . MET A 1 188 ? 3.416 16.078 24.922 1 83.62 188 MET A CA 1
ATOM 1463 C C . MET A 1 188 ? 3.279 17.453 24.266 1 83.62 188 MET A C 1
ATOM 1465 O O . MET A 1 188 ? 3.301 17.562 23.031 1 83.62 188 MET A O 1
ATOM 1469 N N . SER A 1 189 ? 3.209 18.406 25.062 1 83.06 189 SER A N 1
ATOM 1470 C CA . SER A 1 189 ? 3.072 19.781 24.562 1 83.06 189 SER A CA 1
ATOM 1471 C C . SER A 1 189 ? 4.297 20.188 23.766 1 83.06 189 SER A C 1
ATOM 1473 O O . SER A 1 189 ? 4.176 20.891 22.75 1 83.06 189 SER A O 1
ATOM 1475 N N . SER A 1 190 ? 5.504 19.797 24.234 1 87.12 190 SER A N 1
ATOM 1476 C CA . SER A 1 190 ? 6.73 20.094 23.5 1 87.12 190 SER A CA 1
ATOM 1477 C C . SER A 1 190 ? 6.75 19.391 22.141 1 87.12 190 SER A C 1
ATOM 1479 O O . SER A 1 190 ? 7.238 19.938 21.156 1 87.12 190 SER A O 1
ATOM 1481 N N . VAL A 1 191 ? 6.109 18.234 22.078 1 90 191 VAL A N 1
ATOM 1482 C CA . VAL A 1 191 ? 6.141 17.406 20.891 1 90 191 VAL A CA 1
ATOM 1483 C C . VAL A 1 191 ? 5.137 17.938 19.859 1 90 191 VAL A C 1
ATOM 1485 O O . VAL A 1 191 ? 5.438 18.031 18.672 1 90 191 VAL A O 1
ATOM 1488 N N . VAL A 1 192 ? 4.004 18.375 20.344 1 85.19 192 VAL A N 1
ATOM 1489 C CA . VAL A 1 192 ? 2.893 18.75 19.469 1 85.19 192 VAL A CA 1
ATOM 1490 C C . VAL A 1 192 ? 3.221 20.062 18.75 1 85.19 192 VAL A C 1
ATOM 1492 O O . VAL A 1 192 ? 2.566 20.422 17.781 1 85.19 192 VAL A O 1
ATOM 1495 N N . ALA A 1 193 ? 4.238 20.734 19.234 1 85.94 193 ALA A N 1
ATOM 1496 C CA . ALA A 1 193 ? 4.656 21.984 18.609 1 85.94 193 ALA A CA 1
ATOM 1497 C C . ALA A 1 193 ? 5.352 21.734 17.281 1 85.94 193 ALA A C 1
ATOM 1499 O O . ALA A 1 193 ? 5.535 22.672 16.484 1 85.94 193 ALA A O 1
ATOM 1500 N N . TYR A 1 194 ? 5.703 20.5 17.047 1 90.81 194 TYR A N 1
ATOM 1501 C CA . TYR A 1 194 ? 6.438 20.188 15.828 1 90.81 194 TYR A CA 1
ATOM 1502 C C . TYR A 1 194 ? 5.625 19.266 14.93 1 90.81 194 TYR A C 1
ATOM 1504 O O . TYR A 1 194 ? 4.715 18.578 15.391 1 90.81 194 TYR A O 1
ATOM 1512 N N . ARG A 1 195 ? 5.953 19.297 13.641 1 93.38 195 ARG A N 1
ATOM 1513 C CA . ARG A 1 195 ? 5.285 18.453 12.648 1 93.38 195 ARG A CA 1
ATOM 1514 C C . ARG A 1 195 ? 5.504 16.984 12.945 1 93.38 195 ARG A C 1
ATOM 1516 O O . ARG A 1 195 ? 6.637 16.547 13.172 1 93.38 195 ARG A O 1
ATOM 1523 N N . ALA A 1 196 ? 4.41 16.219 12.953 1 94 196 ALA A N 1
ATOM 1524 C CA . ALA A 1 196 ? 4.496 14.773 13.164 1 94 196 ALA A CA 1
ATOM 1525 C C . ALA A 1 196 ? 4.48 14.031 11.828 1 94 196 ALA A C 1
ATOM 1527 O O . ALA A 1 196 ? 3.82 14.453 10.883 1 94 196 ALA A O 1
ATOM 1528 N N . ALA A 1 197 ? 5.277 12.977 11.758 1 95.56 197 ALA A N 1
ATOM 1529 C CA . ALA A 1 197 ? 5.094 12.016 10.672 1 95.56 197 ALA A CA 1
ATOM 1530 C C . ALA A 1 197 ? 4.043 10.969 11.039 1 95.56 197 ALA A C 1
ATOM 1532 O O . ALA A 1 197 ? 4.16 10.297 12.062 1 95.56 197 ALA A O 1
ATOM 1533 N N . VAL A 1 198 ? 3.062 10.859 10.172 1 93.5 198 VAL A N 1
ATOM 1534 C CA . VAL A 1 198 ? 2.004 9.891 10.438 1 93.5 198 VAL A CA 1
ATOM 1535 C C . VAL A 1 198 ? 1.877 8.93 9.258 1 93.5 198 VAL A C 1
ATOM 1537 O O . VAL A 1 198 ? 2.006 9.336 8.102 1 93.5 198 VAL A O 1
ATOM 1540 N N . ILE A 1 199 ? 1.732 7.648 9.586 1 94.44 199 ILE A N 1
ATOM 1541 C CA . ILE A 1 199 ? 1.477 6.676 8.531 1 94.44 199 ILE A CA 1
ATOM 1542 C C . ILE A 1 199 ? -0.021 6.605 8.242 1 94.44 199 ILE A C 1
ATOM 1544 O O . ILE A 1 199 ? -0.839 6.645 9.164 1 94.44 199 ILE A O 1
ATOM 1548 N N . SER A 1 200 ? -0.376 6.516 7.016 1 93.5 200 SER A N 1
ATOM 1549 C CA . SER A 1 200 ? -1.777 6.586 6.617 1 93.5 200 SER A CA 1
ATOM 1550 C C . SER A 1 200 ? -2.453 5.223 6.723 1 93.5 200 SER A C 1
ATOM 1552 O O . SER A 1 200 ? -1.918 4.223 6.238 1 93.5 200 SER A O 1
ATOM 1554 N N . ASP A 1 201 ? -3.609 5.254 7.289 1 91.75 201 ASP A N 1
ATOM 1555 C CA . ASP A 1 201 ? -4.461 4.07 7.352 1 91.75 201 ASP A CA 1
ATOM 1556 C C . ASP A 1 201 ? -4.957 3.68 5.961 1 91.75 201 ASP A C 1
ATOM 1558 O O . ASP A 1 201 ? -5.336 4.543 5.164 1 91.75 201 ASP A O 1
ATOM 1562 N N . THR A 1 202 ? -4.957 2.373 5.691 1 93.44 202 THR A N 1
ATOM 1563 C CA . THR A 1 202 ? -5.336 1.928 4.355 1 93.44 202 THR A CA 1
ATOM 1564 C C . THR A 1 202 ? -6.734 1.309 4.371 1 93.44 202 THR A C 1
ATOM 1566 O O . THR A 1 202 ? -7.117 0.613 3.428 1 93.44 202 THR A O 1
ATOM 1569 N N . SER A 1 203 ? -7.457 1.565 5.406 1 89.12 203 SER A N 1
ATOM 1570 C CA . SER A 1 203 ? -8.828 1.079 5.449 1 89.12 203 SER A CA 1
ATOM 1571 C C . SER A 1 203 ? -9.648 1.64 4.293 1 89.12 203 SER A C 1
ATOM 1573 O O . SER A 1 203 ? -9.508 2.811 3.936 1 89.12 203 SER A O 1
ATOM 1575 N N . ARG A 1 204 ? -10.438 0.772 3.766 1 80.25 204 ARG A N 1
ATOM 1576 C CA . ARG A 1 204 ? -11.305 1.181 2.67 1 80.25 204 ARG A CA 1
ATOM 1577 C C . ARG A 1 204 ? -12.766 1.215 3.111 1 80.25 204 ARG A C 1
ATOM 1579 O O . ARG A 1 204 ? -13.5 2.146 2.777 1 80.25 204 ARG A O 1
ATOM 1586 N N . GLU A 1 205 ? -13.117 0.2 3.787 1 71.75 205 GLU A N 1
ATOM 1587 C CA . GLU A 1 205 ? -14.508 0.061 4.203 1 71.75 205 GLU A CA 1
ATOM 1588 C C . GLU A 1 205 ? -14.688 0.439 5.672 1 71.75 205 GLU A C 1
ATOM 1590 O O . GLU A 1 205 ? -15.688 1.054 6.043 1 71.75 205 GLU A O 1
ATOM 1595 N N . LEU A 1 206 ? -13.68 0.111 6.449 1 66.88 206 LEU A N 1
ATOM 1596 C CA . LEU A 1 206 ? -13.727 0.441 7.867 1 66.88 206 LEU A CA 1
ATOM 1597 C C . LEU A 1 206 ? -13.289 1.884 8.102 1 66.88 206 LEU A C 1
ATOM 1599 O O . LEU A 1 206 ? -12.594 2.473 7.273 1 66.88 206 LEU A O 1
ATOM 1603 N N . GLN A 1 207 ? -13.625 2.365 9.242 1 68.25 207 GLN A N 1
ATOM 1604 C CA . GLN A 1 207 ? -13.148 3.691 9.625 1 68.25 207 GLN A CA 1
ATOM 1605 C C . GLN A 1 207 ? -11.641 3.699 9.828 1 68.25 207 GLN A C 1
ATOM 1607 O O . GLN A 1 207 ? -11.094 2.828 10.516 1 68.25 207 GLN A O 1
ATOM 1612 N N . PRO A 1 208 ? -11.125 4.715 9.156 1 69.62 208 PRO A N 1
ATOM 1613 C CA . PRO A 1 208 ? -9.672 4.793 9.32 1 69.62 208 PRO A CA 1
ATOM 1614 C C . PRO A 1 208 ? -9.258 5.07 10.766 1 69.62 208 PRO A C 1
ATOM 1616 O O . PRO A 1 208 ? -9.945 5.816 11.477 1 69.62 208 PRO A O 1
ATOM 1619 N N . ARG A 1 209 ? -8.336 4.27 11.172 1 64.75 209 ARG A N 1
ATOM 1620 C CA . ARG A 1 209 ? -7.711 4.52 12.469 1 64.75 209 ARG A CA 1
ATOM 1621 C C . ARG A 1 209 ? -6.625 5.582 12.359 1 64.75 209 ARG A C 1
ATOM 1623 O O . ARG A 1 209 ? -5.969 5.707 11.32 1 64.75 209 ARG A O 1
ATOM 1630 N N . SER A 1 210 ? -6.824 6.68 13.039 1 57.38 210 SER A N 1
ATOM 1631 C CA . SER A 1 210 ? -5.758 7.68 13.008 1 57.38 210 SER A CA 1
ATOM 1632 C C . SER A 1 210 ? -4.793 7.484 14.172 1 57.38 210 SER A C 1
ATOM 1634 O O . SER A 1 210 ? -5.195 7.07 15.266 1 57.38 210 SER A O 1
ATOM 1636 N N . VAL A 1 211 ? -3.611 7.207 13.828 1 54.16 211 VAL A N 1
ATOM 1637 C CA . VAL A 1 211 ? -2.648 7.25 14.922 1 54.16 211 VAL A CA 1
ATOM 1638 C C . VAL A 1 211 ? -2.646 8.641 15.555 1 54.16 211 VAL A C 1
ATOM 1640 O O . VAL A 1 211 ? -3.184 9.594 14.977 1 54.16 211 VAL A O 1
ATOM 1643 N N . ALA A 1 212 ? -1.749 8.898 16.562 1 52.75 212 ALA A N 1
ATOM 1644 C CA . ALA A 1 212 ? -1.56 9.812 17.688 1 52.75 212 ALA A CA 1
ATOM 1645 C C . ALA A 1 212 ? -1.378 11.25 17.203 1 52.75 212 ALA A C 1
ATOM 1647 O O . ALA A 1 212 ? -0.25 11.703 17 1 52.75 212 ALA A O 1
ATOM 1648 N N . VAL A 1 213 ? -2.293 11.727 16.172 1 55.62 213 VAL A N 1
ATOM 1649 C CA . VAL A 1 213 ? -1.996 13.148 16.031 1 55.62 213 VAL A CA 1
ATOM 1650 C C . VAL A 1 213 ? -2.93 13.969 16.906 1 55.62 213 VAL A C 1
ATOM 1652 O O . VAL A 1 213 ? -4.141 13.742 16.922 1 55.62 213 VAL A O 1
ATOM 1655 N N . ASP A 1 214 ? -2.297 14.531 17.828 1 56.06 214 ASP A N 1
ATOM 1656 C CA . ASP A 1 214 ? -3.029 15.461 18.672 1 56.06 214 ASP A CA 1
ATOM 1657 C C . ASP A 1 214 ? -3.725 16.531 17.844 1 56.06 214 ASP A C 1
ATOM 1659 O O . ASP A 1 214 ? -3.232 16.922 16.781 1 56.06 214 ASP A O 1
ATOM 1663 N N . ALA A 1 215 ? -4.809 16.859 18.344 1 60.25 215 ALA A N 1
ATOM 1664 C CA . ALA A 1 215 ? -5.578 17.891 17.672 1 60.25 215 ALA A CA 1
ATOM 1665 C C . ALA A 1 215 ? -4.723 19.141 17.438 1 60.25 215 ALA A C 1
ATOM 1667 O O . ALA A 1 215 ? -4.055 19.625 18.359 1 60.25 215 ALA A O 1
ATOM 1668 N N . GLY A 1 216 ? -4.57 19.422 16.156 1 70.31 216 GLY A N 1
ATOM 1669 C CA . GLY A 1 216 ? -3.912 20.672 15.812 1 70.31 216 GLY A CA 1
ATOM 1670 C C . GLY A 1 216 ? -2.465 20.484 15.398 1 70.31 216 GLY A C 1
ATOM 1671 O O . GLY A 1 216 ? -1.864 21.391 14.82 1 70.31 216 GLY A O 1
ATOM 1672 N N . GLN A 1 217 ? -1.87 19.391 15.812 1 80 217 GLN A N 1
ATOM 1673 C CA . GLN A 1 217 ? -0.48 19.188 15.422 1 80 217 GLN A CA 1
ATOM 1674 C C . GLN A 1 217 ? -0.348 19.047 13.906 1 80 217 GLN A C 1
ATOM 1676 O O . GLN A 1 217 ? -1.08 18.281 13.273 1 80 217 GLN A O 1
ATOM 1681 N N . PRO A 1 218 ? 0.52 19.906 13.359 1 86.25 218 PRO A N 1
ATOM 1682 C CA . PRO A 1 218 ? 0.814 19.672 11.945 1 86.25 218 PRO A CA 1
ATOM 1683 C C . PRO A 1 218 ? 1.398 18.281 11.695 1 86.25 218 PRO A C 1
ATOM 1685 O O . PRO A 1 218 ? 2.049 17.719 12.57 1 86.25 218 PRO A O 1
ATOM 1688 N N . TYR A 1 219 ? 1.058 17.766 10.516 1 91.44 219 TYR A N 1
ATOM 1689 C CA . TYR A 1 219 ? 1.606 16.438 10.25 1 91.44 219 TYR A CA 1
ATOM 1690 C C . TYR A 1 219 ? 1.939 16.266 8.773 1 91.44 219 TYR A C 1
ATOM 1692 O O . TYR A 1 219 ? 1.47 17.031 7.934 1 91.44 219 TYR A O 1
ATOM 1700 N N . LEU A 1 220 ? 2.836 15.406 8.547 1 95.5 220 LEU A N 1
ATOM 1701 C CA . LEU A 1 220 ? 3.178 14.828 7.25 1 95.5 220 LEU A CA 1
ATOM 1702 C C . LEU A 1 220 ? 2.734 13.375 7.172 1 95.5 220 LEU A C 1
ATOM 1704 O O . LEU A 1 220 ? 3.215 12.531 7.938 1 95.5 220 LEU A O 1
ATOM 1708 N N . ALA A 1 221 ? 1.787 13.141 6.254 1 95.94 221 ALA A N 1
ATOM 1709 C CA . ALA A 1 221 ? 1.32 11.766 6.082 1 95.94 221 ALA A CA 1
ATOM 1710 C C . ALA A 1 221 ? 2.174 11.023 5.059 1 95.94 221 ALA A C 1
ATOM 1712 O O . ALA A 1 221 ? 2.467 11.555 3.982 1 95.94 221 ALA A O 1
ATOM 1713 N N . VAL A 1 222 ? 2.572 9.828 5.465 1 97.12 222 VAL A N 1
ATOM 1714 C CA . VAL A 1 222 ? 3.404 9 4.598 1 97.12 222 VAL A CA 1
ATOM 1715 C C . VAL A 1 222 ? 2.789 7.609 4.461 1 97.12 222 VAL A C 1
ATOM 1717 O O . VAL A 1 222 ? 2.014 7.18 5.32 1 97.12 222 VAL A O 1
ATOM 1720 N N . PRO A 1 223 ? 3.184 6.859 3.439 1 96.5 223 PRO A N 1
ATOM 1721 C CA . PRO A 1 223 ? 2.48 5.605 3.156 1 96.5 223 PRO A CA 1
ATOM 1722 C C . PRO A 1 223 ? 3.102 4.406 3.867 1 96.5 223 PRO A C 1
ATOM 1724 O O . PRO A 1 223 ? 2.447 3.373 4.027 1 96.5 223 PRO A O 1
ATOM 1727 N N . THR A 1 224 ? 4.359 4.492 4.207 1 96.25 224 THR A N 1
ATOM 1728 C CA . THR A 1 224 ? 5.051 3.326 4.746 1 96.25 224 THR A CA 1
ATOM 1729 C C . THR A 1 224 ? 5.879 3.705 5.969 1 96.25 224 THR A C 1
ATOM 1731 O O . THR A 1 224 ? 6.148 4.887 6.203 1 96.25 224 THR A O 1
ATOM 1734 N N . LEU A 1 225 ? 6.277 2.734 6.695 1 95.94 225 LEU A N 1
ATOM 1735 C CA . LEU A 1 225 ? 7.16 2.975 7.832 1 95.94 225 LEU A CA 1
ATOM 1736 C C . LEU A 1 225 ? 8.555 3.381 7.359 1 95.94 225 LEU A C 1
ATOM 1738 O O . LEU A 1 225 ? 9.227 4.176 8.016 1 95.94 225 LEU A O 1
ATOM 1742 N N . ALA A 1 226 ? 8.938 2.854 6.254 1 96.38 226 ALA A N 1
ATOM 1743 C CA . ALA A 1 226 ? 10.211 3.285 5.68 1 96.38 226 ALA A CA 1
ATOM 1744 C C . ALA A 1 226 ? 10.203 4.781 5.383 1 96.38 226 ALA A C 1
ATOM 1746 O O . ALA A 1 226 ? 11.18 5.48 5.648 1 96.38 226 ALA A O 1
ATOM 1747 N N . ALA A 1 227 ? 9.102 5.234 4.832 1 97.44 227 ALA A N 1
ATOM 1748 C CA . ALA A 1 227 ? 8.969 6.66 4.551 1 97.44 227 ALA A CA 1
ATOM 1749 C C . ALA A 1 227 ? 8.914 7.469 5.844 1 97.44 227 ALA A C 1
ATOM 1751 O O . ALA A 1 227 ? 9.461 8.57 5.914 1 97.44 227 ALA A O 1
ATOM 1752 N N . LYS A 1 228 ? 8.234 6.934 6.797 1 97.31 228 LYS A N 1
ATOM 1753 C CA . LYS A 1 228 ? 8.18 7.605 8.094 1 97.31 228 LYS A CA 1
ATOM 1754 C C . LYS A 1 228 ? 9.57 7.73 8.703 1 97.31 228 LYS A C 1
ATOM 1756 O O . LYS A 1 228 ? 9.961 8.812 9.156 1 97.31 228 LYS A O 1
ATOM 1761 N N . LEU A 1 229 ? 10.32 6.664 8.68 1 98.06 229 LEU A N 1
ATOM 1762 C CA . LEU A 1 229 ? 11.695 6.676 9.156 1 98.06 229 LEU A CA 1
ATOM 1763 C C . LEU A 1 229 ? 12.516 7.734 8.43 1 98.06 229 LEU A C 1
ATOM 1765 O O . LEU A 1 229 ? 13.227 8.516 9.055 1 98.06 229 LEU A O 1
ATOM 1769 N N . ALA A 1 230 ? 12.383 7.762 7.191 1 98.06 230 ALA A N 1
ATOM 1770 C CA . ALA A 1 230 ? 13.141 8.711 6.383 1 98.06 230 ALA A CA 1
ATOM 1771 C C . ALA A 1 230 ? 12.773 10.148 6.73 1 98.06 230 ALA A C 1
ATOM 1773 O O . ALA A 1 230 ? 13.648 11.008 6.848 1 98.06 230 ALA A O 1
ATOM 1774 N N . ALA A 1 231 ? 11.477 10.375 6.879 1 97.88 231 ALA A N 1
ATOM 1775 C CA . ALA A 1 231 ? 11.016 11.711 7.227 1 97.88 231 ALA A CA 1
ATOM 1776 C C . ALA A 1 231 ? 11.617 12.18 8.547 1 97.88 231 ALA A C 1
ATOM 1778 O O . ALA A 1 231 ? 11.969 13.352 8.703 1 97.88 231 ALA A O 1
ATOM 1779 N N . LEU A 1 232 ? 11.711 11.242 9.5 1 97.94 232 LEU A N 1
ATOM 1780 C CA . LEU A 1 232 ? 12.32 11.562 10.781 1 97.94 232 LEU A CA 1
ATOM 1781 C C . LEU A 1 232 ? 13.805 11.852 10.633 1 97.94 232 LEU A C 1
ATOM 1783 O O . LEU A 1 232 ? 14.312 12.844 11.156 1 97.94 232 LEU A O 1
ATOM 1787 N N . CYS A 1 233 ? 14.461 11.016 9.859 1 98.19 233 CYS A N 1
ATOM 1788 C CA . CYS A 1 233 ? 15.891 11.172 9.656 1 98.19 233 CYS A CA 1
ATOM 1789 C C . CYS A 1 233 ? 16.203 12.484 8.938 1 98.19 233 CYS A C 1
ATOM 1791 O O . CYS A 1 233 ? 17.234 13.109 9.195 1 98.19 233 CYS A O 1
ATOM 1793 N N . GLU A 1 234 ? 15.289 12.883 8.055 1 96.38 234 GLU A N 1
ATOM 1794 C CA . GLU A 1 234 ? 15.445 14.117 7.289 1 96.38 234 GLU A CA 1
ATOM 1795 C C . GLU A 1 234 ? 15.219 15.344 8.172 1 96.38 234 GLU A C 1
ATOM 1797 O O . GLU A 1 234 ? 15.477 16.469 7.754 1 96.38 234 GLU A O 1
ATOM 1802 N N . GLY A 1 235 ? 14.703 15.07 9.352 1 96.56 235 GLY A N 1
ATOM 1803 C CA . GLY A 1 235 ? 14.383 16.172 10.234 1 96.56 235 GLY A CA 1
ATOM 1804 C C . GLY A 1 235 ? 13.109 16.906 9.859 1 96.56 235 GLY A C 1
ATOM 1805 O O . GLY A 1 235 ? 12.852 18.016 10.328 1 96.56 235 GLY A O 1
ATOM 1806 N N . LEU A 1 236 ? 12.344 16.312 9.008 1 96.12 236 LEU A N 1
ATOM 1807 C CA . LEU A 1 236 ? 11.125 16.938 8.5 1 96.12 236 LEU A CA 1
ATOM 1808 C C . LEU A 1 236 ? 9.992 16.828 9.516 1 96.12 236 LEU A C 1
ATOM 1810 O O . LEU A 1 236 ? 9.062 17.625 9.5 1 96.12 236 LEU A O 1
ATOM 1814 N N . ALA A 1 237 ? 10.094 15.797 10.328 1 96.69 237 ALA A N 1
ATOM 1815 C CA . ALA A 1 237 ? 9.023 15.508 11.273 1 96.69 237 ALA A CA 1
ATOM 1816 C C . ALA A 1 237 ? 9.539 14.688 12.453 1 96.69 237 ALA A C 1
ATOM 1818 O O . ALA A 1 237 ? 10.688 14.25 12.461 1 96.69 237 ALA A O 1
ATOM 1819 N N . VAL A 1 238 ? 8.688 14.617 13.414 1 95.88 238 VAL A N 1
ATOM 1820 C CA . VAL A 1 238 ? 8.953 13.781 14.578 1 95.88 238 VAL A CA 1
ATOM 1821 C C . VAL A 1 238 ? 7.879 12.711 14.711 1 95.88 238 VAL A C 1
ATOM 1823 O O . VAL A 1 238 ? 6.828 12.797 14.07 1 95.88 238 VAL A O 1
ATOM 1826 N N . GLY A 1 239 ? 8.211 11.656 15.422 1 94.75 239 GLY A N 1
ATOM 1827 C CA . GLY A 1 239 ? 7.184 10.648 15.609 1 94.75 239 GLY A CA 1
ATOM 1828 C C . GLY A 1 239 ? 7.711 9.367 16.219 1 94.75 239 GLY A C 1
ATOM 1829 O O . GLY A 1 239 ? 8.875 9.289 16.609 1 94.75 239 GLY A O 1
ATOM 1830 N N . THR A 1 240 ? 6.828 8.43 16.391 1 94.44 240 THR A N 1
ATOM 1831 C CA . THR A 1 240 ? 7.16 7.137 16.969 1 94.44 240 THR A CA 1
ATOM 1832 C C . THR A 1 240 ? 7.414 6.105 15.875 1 94.44 240 THR A C 1
ATOM 1834 O O . THR A 1 240 ? 6.809 6.172 14.797 1 94.44 240 THR A O 1
ATOM 1837 N N . LEU A 1 241 ? 8.336 5.207 16.172 1 95.69 241 LEU A N 1
ATOM 1838 C CA . LEU A 1 241 ? 8.641 4.062 15.312 1 95.69 241 LEU A CA 1
ATOM 1839 C C . LEU A 1 241 ? 8.75 2.787 16.141 1 95.69 241 LEU A C 1
ATOM 1841 O O . LEU A 1 241 ? 9.172 2.826 17.297 1 95.69 241 LEU A O 1
ATOM 1845 N N . PRO A 1 242 ? 8.352 1.66 15.5 1 94.5 242 PRO A N 1
ATOM 1846 C CA . PRO A 1 242 ? 8.742 0.414 16.156 1 94.5 242 PRO A CA 1
ATOM 1847 C C . PRO A 1 242 ? 10.242 0.335 16.438 1 94.5 242 PRO A C 1
ATOM 1849 O O . PRO A 1 242 ? 11.047 0.775 15.609 1 94.5 242 PRO A O 1
ATOM 1852 N N . ASP A 1 243 ? 10.602 -0.274 17.5 1 93.44 243 ASP A N 1
ATOM 1853 C CA . ASP A 1 243 ? 12 -0.388 17.906 1 93.44 243 ASP A CA 1
ATOM 1854 C C . ASP A 1 243 ? 12.844 -1.037 16.812 1 93.44 243 ASP A C 1
ATOM 1856 O O . ASP A 1 243 ? 13.945 -0.567 16.516 1 93.44 243 ASP A O 1
ATOM 1860 N N . CYS A 1 244 ? 12.297 -2.049 16.25 1 91.81 244 CYS A N 1
ATOM 1861 C CA . CYS A 1 244 ? 13.07 -2.824 15.289 1 91.81 244 CYS A CA 1
ATOM 1862 C C . CYS A 1 244 ? 13.398 -1.989 14.055 1 91.81 244 CYS A C 1
ATOM 1864 O O . CYS A 1 244 ? 14.352 -2.283 13.336 1 91.81 244 CYS A O 1
ATOM 1866 N N . ILE A 1 245 ? 12.641 -0.941 13.844 1 94.25 245 ILE A N 1
ATOM 1867 C CA . ILE A 1 245 ? 12.867 -0.066 12.695 1 94.25 245 ILE A CA 1
ATOM 1868 C C . ILE A 1 245 ? 13.773 1.095 13.102 1 94.25 245 ILE A C 1
ATOM 1870 O O . ILE A 1 245 ? 14.656 1.497 12.344 1 94.25 245 ILE A O 1
ATOM 1874 N N . ALA A 1 246 ? 13.633 1.58 14.297 1 96.12 246 ALA A N 1
ATOM 1875 C CA . ALA A 1 246 ? 14.336 2.768 14.766 1 96.12 246 ALA A CA 1
ATOM 1876 C C . ALA A 1 246 ? 15.773 2.428 15.172 1 96.12 246 ALA A C 1
ATOM 1878 O O . ALA A 1 246 ? 16.672 3.26 15.047 1 96.12 246 ALA A O 1
ATOM 1879 N N . THR A 1 247 ? 16.031 1.249 15.641 1 95.5 247 THR A N 1
ATOM 1880 C CA . THR A 1 247 ? 17.281 0.859 16.297 1 95.5 247 THR A CA 1
ATOM 1881 C C . THR A 1 247 ? 18.469 1.041 15.359 1 95.5 247 THR A C 1
ATOM 1883 O O . THR A 1 247 ? 19.469 1.67 15.727 1 95.5 247 THR A O 1
ATOM 1886 N N . PRO A 1 248 ? 18.406 0.554 14.156 1 95.88 248 PRO A N 1
ATOM 1887 C CA . PRO A 1 248 ? 19.562 0.745 13.273 1 95.88 248 PRO A CA 1
ATOM 1888 C C . PRO A 1 248 ? 19.875 2.219 13.008 1 95.88 248 PRO A C 1
ATOM 1890 O O . PRO A 1 248 ? 21.031 2.609 12.961 1 95.88 248 PRO A O 1
ATOM 1893 N N . ALA A 1 249 ? 18.828 2.996 12.852 1 97.75 249 ALA A N 1
ATOM 1894 C CA . ALA A 1 249 ? 19.016 4.422 12.586 1 97.75 249 ALA A CA 1
ATOM 1895 C C . ALA A 1 249 ? 19.609 5.129 13.805 1 97.75 249 ALA A C 1
ATOM 1897 O O . ALA A 1 249 ? 20.422 6.035 13.672 1 97.75 249 ALA A O 1
ATOM 1898 N N . ILE A 1 250 ? 19.219 4.699 14.945 1 97.69 250 ILE A N 1
ATOM 1899 C CA . ILE A 1 250 ? 19.734 5.262 16.188 1 97.69 250 ILE A CA 1
ATOM 1900 C C . ILE A 1 250 ? 21.203 4.859 16.359 1 97.69 250 ILE A C 1
ATOM 1902 O O . ILE A 1 250 ? 22.047 5.699 16.688 1 97.69 250 ILE A O 1
ATOM 1906 N N . ALA A 1 251 ? 21.516 3.627 16.062 1 97.25 251 ALA A N 1
ATOM 1907 C CA . ALA A 1 251 ? 22.875 3.119 16.188 1 97.25 251 ALA A CA 1
ATOM 1908 C C . ALA A 1 251 ? 23.812 3.848 15.227 1 97.25 251 ALA A C 1
ATOM 1910 O O . ALA A 1 251 ? 24.984 4.062 15.539 1 97.25 251 ALA A O 1
ATOM 1911 N N . GLN A 1 252 ? 23.297 4.293 14.164 1 97.69 252 GLN A N 1
ATOM 1912 C CA . GLN A 1 252 ? 24.094 4.977 13.148 1 97.69 252 GLN A CA 1
ATOM 1913 C C . GLN A 1 252 ? 24.141 6.477 13.406 1 97.69 252 GLN A C 1
ATOM 1915 O O . GLN A 1 252 ? 24.766 7.223 12.641 1 97.69 252 GLN A O 1
ATOM 1920 N N . GLY A 1 253 ? 23.438 6.879 14.336 1 97.5 253 GLY A N 1
ATOM 1921 C CA . GLY A 1 253 ? 23.453 8.281 14.703 1 97.5 253 GLY A CA 1
ATOM 1922 C C . GLY A 1 253 ? 22.562 9.141 13.828 1 97.5 253 GLY A C 1
ATOM 1923 O O . GLY A 1 253 ? 22.688 10.367 13.805 1 97.5 253 GLY A O 1
ATOM 1924 N N . ARG A 1 254 ? 21.656 8.508 13.156 1 98.19 254 ARG A N 1
ATOM 1925 C CA . ARG A 1 254 ? 20.766 9.234 12.266 1 98.19 254 ARG A CA 1
ATOM 1926 C C . ARG A 1 254 ? 19.5 9.68 12.992 1 98.19 254 ARG A C 1
ATOM 1928 O O . ARG A 1 254 ? 18.797 10.578 12.531 1 98.19 254 ARG A O 1
ATOM 1935 N N . LEU A 1 255 ? 19.203 9.016 14.117 1 98.5 255 LEU A N 1
ATOM 1936 C CA . LEU A 1 255 ? 18.094 9.352 14.992 1 98.5 255 LEU A CA 1
ATOM 1937 C C . LEU A 1 255 ? 18.516 9.336 16.453 1 98.5 255 LEU A C 1
ATOM 1939 O O . LEU A 1 255 ? 19.5 8.672 16.812 1 98.5 255 LEU A O 1
ATOM 1943 N N . VAL A 1 256 ? 17.781 10.062 17.203 1 98.31 256 VAL A N 1
ATOM 1944 C CA . VAL A 1 256 ? 17.922 10.055 18.656 1 98.31 256 VAL A CA 1
ATOM 1945 C C . VAL A 1 256 ? 16.594 9.703 19.312 1 98.31 256 VAL A C 1
ATOM 1947 O O . VAL A 1 256 ? 15.578 10.352 19.047 1 98.31 256 VAL A O 1
ATOM 1950 N N . ALA A 1 257 ? 16.688 8.664 20.141 1 97.69 257 ALA A N 1
ATOM 1951 C CA . ALA A 1 257 ? 15.508 8.297 20.906 1 97.69 257 ALA A CA 1
ATOM 1952 C C . ALA A 1 257 ? 15.281 9.273 22.062 1 97.69 257 ALA A C 1
ATOM 1954 O O . ALA A 1 257 ? 16.234 9.68 22.719 1 97.69 257 ALA A O 1
ATOM 1955 N N . ARG A 1 258 ? 14.023 9.688 22.25 1 96.62 258 ARG A N 1
ATOM 1956 C CA . ARG A 1 258 ? 13.641 10.547 23.359 1 96.62 258 ARG A CA 1
ATOM 1957 C C . ARG A 1 258 ? 12.461 9.969 24.125 1 96.62 258 ARG A C 1
ATOM 1959 O O . ARG A 1 258 ? 11.555 9.391 23.531 1 96.62 258 ARG A O 1
ATOM 1966 N N . GLU A 1 259 ? 12.484 10.117 25.406 1 95.38 259 GLU A N 1
ATOM 1967 C CA . GLU A 1 259 ? 11.352 9.711 26.234 1 95.38 259 GLU A CA 1
ATOM 1968 C C . GLU A 1 259 ? 10.297 10.812 26.297 1 95.38 259 GLU A C 1
ATOM 1970 O O . GLU A 1 259 ? 10.617 11.977 26.531 1 95.38 259 GLU A O 1
ATOM 1975 N N . VAL A 1 260 ? 9.125 10.438 26.016 1 93 260 VAL A N 1
ATOM 1976 C CA . VAL A 1 260 ? 8.016 11.383 26.078 1 93 260 VAL A CA 1
ATOM 1977 C C . VAL A 1 260 ? 7.004 10.922 27.125 1 93 260 VAL A C 1
ATOM 1979 O O . VAL A 1 260 ? 6.543 9.773 27.078 1 93 260 VAL A O 1
ATOM 1982 N N . THR A 1 261 ? 6.605 11.797 27.938 1 88.06 261 THR A N 1
ATOM 1983 C CA . THR A 1 261 ? 5.633 11.469 28.984 1 88.06 261 THR A CA 1
ATOM 1984 C C . THR A 1 261 ? 4.258 11.203 28.375 1 88.06 261 THR A C 1
ATOM 1986 O O . THR A 1 261 ? 3.758 12.008 27.578 1 88.06 261 THR A O 1
ATOM 1989 N N . GLY A 1 262 ? 3.701 10.047 28.641 1 81.31 262 GLY A N 1
ATOM 1990 C CA . GLY A 1 262 ? 2.326 9.773 28.266 1 81.31 262 GLY A CA 1
ATOM 1991 C C . GLY A 1 262 ? 2.205 9.156 26.875 1 81.31 262 GLY A C 1
ATOM 1992 O O . GLY A 1 262 ? 1.098 8.898 26.406 1 81.31 262 GLY A O 1
ATOM 1993 N N . MET A 1 263 ? 3.172 9 26.219 1 80.69 263 MET A N 1
ATOM 1994 C CA . MET A 1 263 ? 3.092 8.477 24.859 1 80.69 263 MET A CA 1
ATOM 1995 C C . MET A 1 263 ? 2.984 6.957 24.859 1 80.69 263 MET A C 1
ATOM 1997 O O . MET A 1 263 ? 3.719 6.281 25.594 1 80.69 263 MET A O 1
ATOM 2001 N N . ARG A 1 264 ? 1.93 6.492 24.094 1 71.19 264 ARG A N 1
ATOM 2002 C CA . ARG A 1 264 ? 1.771 5.051 23.938 1 71.19 264 ARG A CA 1
ATOM 2003 C C . ARG A 1 264 ? 2.986 4.434 23.25 1 71.19 264 ARG A C 1
ATOM 2005 O O . ARG A 1 264 ? 3.484 4.973 22.266 1 71.19 264 ARG A O 1
ATOM 2012 N N . ASP A 1 265 ? 3.295 3.182 23.859 1 79.94 265 ASP A N 1
ATOM 2013 C CA . ASP A 1 265 ? 4.578 2.705 23.359 1 79.94 265 ASP A CA 1
ATOM 2014 C C . ASP A 1 265 ? 4.488 1.24 22.922 1 79.94 265 ASP A C 1
ATOM 2016 O O . ASP A 1 265 ? 5.512 0.584 22.719 1 79.94 265 ASP A O 1
ATOM 2020 N N . THR A 1 266 ? 3.133 0.816 22.953 1 88.94 266 THR A N 1
ATOM 2021 C CA . THR A 1 266 ? 3.088 -0.585 22.562 1 88.94 266 THR A CA 1
ATOM 2022 C C . THR A 1 266 ? 1.909 -0.84 21.625 1 88.94 266 THR A C 1
ATOM 2024 O O . THR A 1 266 ? 0.891 -0.149 21.688 1 88.94 266 THR A O 1
ATOM 2027 N N . THR A 1 267 ? 2.082 -1.774 20.734 1 91.88 267 THR A N 1
ATOM 2028 C CA . THR A 1 267 ? 1.028 -2.268 19.844 1 91.88 267 THR A CA 1
ATOM 2029 C C . THR A 1 267 ? 0.864 -3.777 20 1 91.88 267 THR A C 1
ATOM 2031 O O . THR A 1 267 ? 1.835 -4.527 19.875 1 91.88 267 THR A O 1
ATOM 2034 N N . HIS A 1 268 ? -0.38 -4.184 20.297 1 93.94 268 HIS A N 1
ATOM 2035 C CA . HIS A 1 268 ? -0.691 -5.609 20.312 1 93.94 268 HIS A CA 1
ATOM 2036 C C . HIS A 1 268 ? -1.063 -6.117 18.938 1 93.94 268 HIS A C 1
ATOM 2038 O O . HIS A 1 268 ? -1.919 -5.535 18.266 1 93.94 268 HIS A O 1
ATOM 2044 N N . CYS A 1 269 ? -0.461 -7.219 18.578 1 96.81 269 CYS A N 1
ATOM 2045 C CA . CYS A 1 269 ? -0.649 -7.73 17.234 1 96.81 269 CYS A CA 1
ATOM 2046 C C . CYS A 1 269 ? -1.418 -9.047 17.25 1 96.81 269 CYS A C 1
ATOM 2048 O O . CYS A 1 269 ? -1.258 -9.852 18.172 1 96.81 269 CYS A O 1
ATOM 2050 N N . TYR A 1 270 ? -2.15 -9.273 16.203 1 97.62 270 TYR A N 1
ATOM 2051 C CA . TYR A 1 270 ? -2.986 -10.461 16.094 1 97.62 270 TYR A CA 1
ATOM 2052 C C . TYR A 1 270 ? -2.805 -11.133 14.734 1 97.62 270 TYR A C 1
ATOM 2054 O O . TYR A 1 270 ? -2.445 -10.484 13.758 1 97.62 270 TYR A O 1
ATOM 2062 N N . ILE A 1 271 ? -3 -12.414 14.742 1 98.06 271 ILE A N 1
ATOM 2063 C CA . ILE A 1 271 ? -3.297 -13.172 13.531 1 98.06 271 ILE A CA 1
ATOM 2064 C C . ILE A 1 271 ? -4.797 -13.453 13.453 1 98.06 271 ILE A C 1
ATOM 2066 O O . ILE A 1 271 ? -5.441 -13.688 14.477 1 98.06 271 ILE A O 1
ATOM 2070 N N . ALA A 1 272 ? -5.344 -13.391 12.25 1 97.44 272 ALA A N 1
ATOM 2071 C CA . ALA A 1 272 ? -6.789 -13.594 12.156 1 97.44 272 ALA A CA 1
ATOM 2072 C C . ALA A 1 272 ? -7.18 -14.148 10.789 1 97.44 272 ALA A C 1
ATOM 2074 O O . ALA A 1 272 ? -6.508 -13.883 9.789 1 97.44 272 ALA A O 1
ATOM 2075 N N . TRP A 1 273 ? -8.195 -14.898 10.781 1 96.12 273 TRP A N 1
ATOM 2076 C CA . TRP A 1 273 ? -8.727 -15.5 9.562 1 96.12 273 TRP A CA 1
ATOM 2077 C C . TRP A 1 273 ? -10.203 -15.844 9.727 1 96.12 273 TRP A C 1
ATOM 2079 O O . TRP A 1 273 ? -10.742 -15.789 10.836 1 96.12 273 TRP A O 1
ATOM 2089 N N . ARG A 1 274 ? -10.805 -16.094 8.594 1 87.81 274 ARG A N 1
ATOM 2090 C CA . ARG A 1 274 ? -12.18 -16.594 8.609 1 87.81 274 ARG A CA 1
ATOM 2091 C C . ARG A 1 274 ? -12.203 -18.109 8.742 1 87.81 274 ARG A C 1
ATOM 2093 O O . ARG A 1 274 ? -11.734 -18.828 7.848 1 87.81 274 ARG A O 1
ATOM 2100 N N . ALA A 1 275 ? -12.852 -18.625 9.648 1 82.12 275 ALA A N 1
ATOM 2101 C CA . ALA A 1 275 ? -12.805 -20.062 9.969 1 82.12 275 ALA A CA 1
ATOM 2102 C C . ALA A 1 275 ? -13.719 -20.859 9.047 1 82.12 275 ALA A C 1
ATOM 2104 O O . ALA A 1 275 ? -13.445 -22.016 8.75 1 82.12 275 ALA A O 1
ATOM 2105 N N . ASP A 1 276 ? 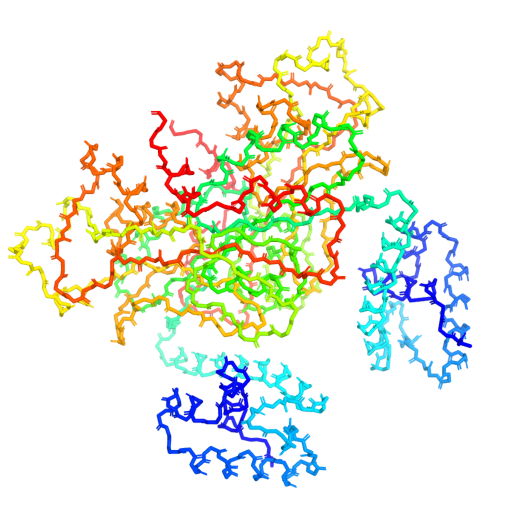-14.703 -20.281 8.578 1 77.38 276 ASP A N 1
ATOM 2106 C CA . ASP A 1 276 ? -15.711 -21 7.812 1 77.38 276 ASP A CA 1
ATOM 2107 C C . ASP A 1 276 ? -15.242 -21.25 6.379 1 77.38 276 ASP A C 1
ATOM 2109 O O . ASP A 1 276 ? -15.82 -22.062 5.66 1 77.38 276 ASP A O 1
ATOM 2113 N N . GLU A 1 277 ? -14.18 -20.656 6.082 1 72.25 277 GLU A N 1
ATOM 2114 C CA . GLU A 1 277 ? -13.75 -20.766 4.695 1 72.25 277 GLU A CA 1
ATOM 2115 C C . GLU A 1 277 ? -12.328 -21.312 4.602 1 72.25 277 GLU A C 1
ATOM 2117 O O . GLU A 1 277 ? -11.703 -21.266 3.539 1 72.25 277 GLU A O 1
ATOM 2122 N N . ALA A 1 278 ? -11.914 -21.938 5.605 1 82.38 278 ALA A N 1
ATOM 2123 C CA . ALA A 1 278 ? -10.508 -22.312 5.629 1 82.38 278 ALA A CA 1
ATOM 2124 C C . ALA A 1 278 ? -10.297 -23.672 4.953 1 82.38 278 ALA A C 1
ATOM 2126 O O . ALA A 1 278 ? -10.945 -24.656 5.312 1 82.38 278 ALA A O 1
ATOM 2127 N N . GLY A 1 279 ? -9.5 -23.672 3.918 1 87.81 279 GLY A N 1
ATOM 2128 C CA . GLY A 1 279 ? -9.023 -24.891 3.299 1 87.81 279 GLY A CA 1
ATOM 2129 C C . GLY A 1 279 ? -7.676 -25.344 3.832 1 87.81 279 GLY A C 1
ATOM 2130 O O . GLY A 1 279 ? -7.227 -24.859 4.875 1 87.81 279 GLY A O 1
ATOM 2131 N N . GLN A 1 280 ? -7.066 -26.328 3.207 1 90.56 280 GLN A N 1
ATOM 2132 C CA . GLN A 1 280 ? -5.824 -26.922 3.682 1 90.56 280 GLN A CA 1
ATOM 2133 C C . GLN A 1 280 ? -4.672 -25.922 3.62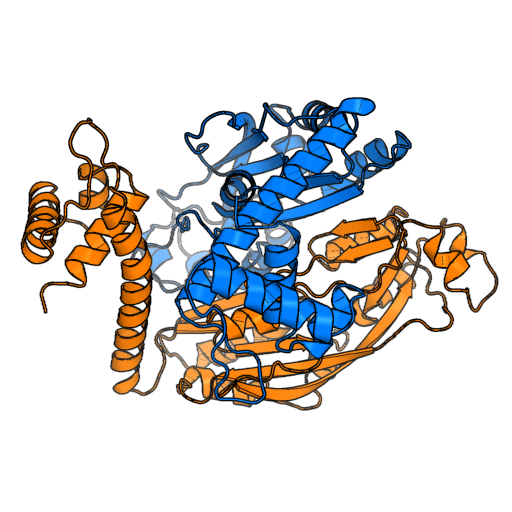7 1 90.56 280 GLN A C 1
ATOM 2135 O O . GLN A 1 280 ? -3.797 -25.938 4.492 1 90.56 280 GLN A O 1
ATOM 2140 N N . ALA A 1 281 ? -4.645 -25.094 2.584 1 93.75 281 ALA A N 1
ATOM 2141 C CA . ALA A 1 281 ? -3.568 -24.109 2.455 1 93.75 281 ALA A CA 1
ATOM 2142 C C . ALA A 1 281 ? -3.613 -23.094 3.592 1 93.75 281 ALA A C 1
ATOM 2144 O O . ALA A 1 281 ? -2.594 -22.812 4.23 1 93.75 281 ALA A O 1
ATOM 2145 N N . LEU A 1 282 ? -4.797 -22.578 3.826 1 95.06 282 LEU A N 1
ATOM 2146 C CA . LEU A 1 282 ? -4.957 -21.609 4.918 1 95.06 282 LEU A CA 1
ATOM 2147 C C . LEU A 1 282 ? -4.605 -22.25 6.258 1 95.06 282 LEU A C 1
ATOM 2149 O O . LEU A 1 282 ? -3.916 -21.656 7.078 1 95.06 282 LEU A O 1
ATOM 2153 N N . HIS A 1 283 ? -5.07 -23.422 6.414 1 94.12 283 HIS A N 1
ATOM 2154 C CA . HIS A 1 283 ? -4.762 -24.125 7.652 1 94.12 283 HIS A CA 1
ATOM 2155 C C . HIS A 1 283 ? -3.258 -24.281 7.84 1 94.12 283 HIS A C 1
ATOM 2157 O O . HIS A 1 283 ? -2.744 -24.109 8.945 1 94.12 283 HIS A O 1
ATOM 2163 N N . TRP A 1 284 ? -2.65 -24.641 6.836 1 95.75 284 TRP A N 1
ATOM 2164 C CA . TRP A 1 284 ? -1.201 -24.797 6.914 1 95.75 284 TRP A CA 1
ATOM 2165 C C . TRP A 1 284 ? -0.543 -23.484 7.355 1 95.75 284 TRP A C 1
ATOM 2167 O O . TRP A 1 284 ? 0.302 -23.484 8.25 1 95.75 284 TRP A O 1
ATOM 2177 N N . TRP A 1 285 ? -0.889 -22.391 6.727 1 97.62 285 TRP A N 1
ATOM 2178 C CA . TRP A 1 285 ? -0.32 -21.094 7.055 1 97.62 285 TRP A CA 1
ATOM 2179 C C . TRP A 1 285 ? -0.613 -20.719 8.508 1 97.62 285 TRP A C 1
ATOM 2181 O O . TRP A 1 285 ? 0.26 -20.203 9.211 1 97.62 285 TRP A O 1
ATOM 2191 N N . VAL A 1 286 ? -1.835 -20.969 8.914 1 97.5 286 VAL A N 1
ATOM 2192 C CA . VAL A 1 286 ? -2.209 -20.688 10.297 1 97.5 286 VAL A CA 1
ATOM 2193 C C . VAL A 1 286 ? -1.335 -21.516 11.242 1 97.5 286 VAL A C 1
ATOM 2195 O O . VAL A 1 286 ? -0.822 -20.984 12.234 1 97.5 286 VAL A O 1
ATOM 2198 N N . GLU A 1 287 ? -1.136 -22.688 10.906 1 97.06 287 GLU A N 1
ATOM 2199 C CA . GLU A 1 287 ? -0.316 -23.562 11.734 1 97.06 287 GLU A CA 1
ATOM 2200 C C . GLU A 1 287 ? 1.115 -23.047 11.836 1 97.06 287 GLU A C 1
ATOM 2202 O O . GLU A 1 287 ? 1.744 -23.141 12.898 1 97.06 287 GLU A O 1
ATOM 2207 N N . GLN A 1 288 ? 1.632 -22.516 10.781 1 97.88 288 GLN A N 1
ATOM 2208 C CA . GLN A 1 288 ? 3.006 -22.031 10.766 1 97.88 288 GLN A CA 1
ATOM 2209 C C . GLN A 1 288 ? 3.143 -20.734 11.562 1 97.88 288 GLN A C 1
ATOM 2211 O O . GLN A 1 288 ? 4.172 -20.516 12.203 1 97.88 288 GLN A O 1
ATOM 2216 N N . LEU A 1 289 ? 2.086 -19.906 11.516 1 98.31 289 LEU A N 1
ATOM 2217 C CA . LEU A 1 289 ? 2.289 -18.516 11.93 1 98.31 289 LEU A CA 1
ATOM 2218 C C . LEU A 1 289 ? 1.568 -18.234 13.242 1 98.31 289 LEU A C 1
ATOM 2220 O O . LEU A 1 289 ? 1.854 -17.234 13.906 1 98.31 289 LEU A O 1
ATOM 2224 N N . ASP A 1 290 ? 0.595 -19.031 13.602 1 97.94 290 ASP A N 1
ATOM 2225 C CA . ASP A 1 290 ? -0.18 -18.812 14.82 1 97.94 290 ASP A CA 1
ATOM 2226 C C . ASP A 1 290 ? 0.624 -19.188 16.062 1 97.94 290 ASP A C 1
ATOM 2228 O O . ASP A 1 290 ? 0.425 -20.266 16.625 1 97.94 290 ASP A O 1
ATOM 2232 N N . ARG A 1 291 ? 1.482 -18.266 16.406 1 97.44 291 ARG A N 1
ATOM 2233 C CA . ARG A 1 291 ? 2.344 -18.406 17.578 1 97.44 291 ARG A CA 1
ATOM 2234 C C . ARG A 1 291 ? 2.33 -17.156 18.422 1 97.44 291 ARG A C 1
ATOM 2236 O O . ARG A 1 291 ? 2.377 -16.031 17.906 1 97.44 291 ARG A O 1
ATOM 2243 N N . ARG A 1 292 ? 2.342 -17.312 19.719 1 96.44 292 ARG A N 1
ATOM 2244 C CA . ARG A 1 292 ? 2.24 -16.188 20.656 1 96.44 292 ARG A CA 1
ATOM 2245 C C . ARG A 1 292 ? 3.484 -15.312 20.594 1 96.44 292 ARG A C 1
ATOM 2247 O O . ARG A 1 292 ? 3.436 -14.133 20.953 1 96.44 292 ARG A O 1
ATOM 2254 N N . ASP A 1 293 ? 4.559 -15.922 20.109 1 96.75 293 ASP A N 1
ATOM 2255 C CA . ASP A 1 293 ? 5.809 -15.172 20.094 1 96.75 293 ASP A CA 1
ATOM 2256 C C . ASP A 1 293 ? 6.207 -14.812 18.656 1 96.75 293 ASP A C 1
ATOM 2258 O O . ASP A 1 293 ? 7.387 -14.57 18.375 1 96.75 293 ASP A O 1
ATOM 2262 N N . LEU A 1 294 ? 5.305 -14.789 17.734 1 97.38 294 LEU A N 1
ATOM 2263 C CA . LEU A 1 294 ? 5.609 -14.586 16.328 1 97.38 294 LEU A CA 1
ATOM 2264 C C . LEU A 1 294 ? 6.238 -13.211 16.094 1 97.38 294 LEU A C 1
ATOM 2266 O O . LEU A 1 294 ? 7.199 -13.086 15.336 1 97.38 294 LEU A O 1
ATOM 2270 N N . VAL A 1 295 ? 5.727 -12.195 16.75 1 96.94 295 VAL A N 1
ATOM 2271 C CA . VAL A 1 295 ? 6.25 -10.844 16.578 1 96.94 295 VAL A CA 1
ATOM 2272 C C . VAL A 1 295 ? 7.738 -10.82 16.922 1 96.94 295 VAL A C 1
ATOM 2274 O O . VAL A 1 295 ? 8.547 -10.266 16.172 1 96.94 295 VAL A O 1
ATOM 2277 N N . ASP A 1 296 ? 8.055 -11.461 18 1 95.62 296 ASP A N 1
ATOM 2278 C CA . ASP A 1 296 ? 9.461 -11.523 18.406 1 95.62 296 ASP A CA 1
ATOM 2279 C C . ASP A 1 296 ? 10.305 -12.266 17.375 1 95.62 296 ASP A C 1
ATOM 2281 O O . ASP A 1 296 ? 11.414 -11.836 17.062 1 95.62 296 ASP A O 1
ATOM 2285 N N . ARG A 1 297 ? 9.781 -13.297 16.828 1 95.25 297 ARG A N 1
ATOM 2286 C CA . ARG A 1 297 ? 10.492 -14.102 15.844 1 95.25 297 ARG A CA 1
ATOM 2287 C C . ARG A 1 297 ? 10.719 -13.312 14.562 1 95.25 297 ARG A C 1
ATOM 2289 O O . ARG A 1 297 ? 11.781 -13.406 13.953 1 95.25 297 ARG A O 1
ATOM 2296 N N . LEU A 1 298 ? 9.719 -12.508 14.203 1 95.06 298 LEU A N 1
ATOM 2297 C CA . LEU A 1 298 ? 9.781 -11.812 12.922 1 95.06 298 LEU A CA 1
ATOM 2298 C C . LEU A 1 298 ? 10.602 -10.531 13.047 1 95.06 298 LEU A C 1
ATOM 2300 O O . LEU A 1 298 ? 11.047 -9.977 12.039 1 95.06 298 LEU A O 1
ATOM 2304 N N . THR A 1 299 ? 10.789 -10.016 14.219 1 93.88 299 THR A N 1
ATOM 2305 C CA . THR A 1 299 ? 11.477 -8.742 14.375 1 93.88 299 THR A CA 1
ATOM 2306 C C . THR A 1 299 ? 12.852 -8.945 15.008 1 93.88 299 THR A C 1
ATOM 2308 O O . THR A 1 299 ? 13.555 -7.977 15.312 1 93.88 299 THR A O 1
ATOM 2311 N N . ALA A 1 300 ? 13.172 -10.156 15.211 1 87.94 300 ALA A N 1
ATOM 2312 C CA . ALA A 1 300 ? 14.5 -10.461 15.734 1 87.94 300 ALA A CA 1
ATOM 2313 C C . ALA A 1 300 ? 15.594 -10 14.773 1 87.94 300 ALA A C 1
ATOM 2315 O O . ALA A 1 300 ? 15.445 -10.117 13.555 1 87.94 300 ALA A O 1
ATOM 2316 N N . PRO A 1 301 ? 16.609 -9.367 15.383 1 76.81 301 PRO A N 1
ATOM 2317 C CA . PRO A 1 301 ? 17.703 -8.953 14.5 1 76.81 301 PRO A CA 1
ATOM 2318 C C . PRO A 1 301 ? 18.344 -10.117 13.758 1 76.81 301 PRO A C 1
ATOM 2320 O O . PRO A 1 301 ? 18.391 -11.234 14.281 1 76.81 301 PRO A O 1
ATOM 2323 N N . ALA A 1 302 ? 18.672 -9.906 12.562 1 59.88 302 ALA A N 1
ATOM 2324 C CA . ALA A 1 302 ? 19.375 -10.914 11.766 1 59.88 302 ALA A CA 1
ATOM 2325 C C . ALA A 1 302 ? 20.766 -11.18 12.312 1 59.88 302 ALA A C 1
ATOM 2327 O O . ALA A 1 302 ? 21.422 -10.266 12.812 1 59.88 302 ALA A O 1
ATOM 2328 N N . MET B 1 1 ? -33.469 23.406 3.854 1 40.31 1 MET B N 1
ATOM 2329 C CA . MET B 1 1 ? -32.469 22.328 3.729 1 40.31 1 MET B CA 1
ATOM 2330 C C . MET B 1 1 ? -32.344 21.562 5.039 1 40.31 1 MET B C 1
ATOM 2332 O O . MET B 1 1 ? -32.031 22.141 6.074 1 40.31 1 MET B O 1
ATOM 2336 N N . LYS B 1 2 ? -33.031 20.406 5.207 1 59.03 2 LYS B N 1
ATOM 2337 C CA . LYS B 1 2 ? -33.312 19.641 6.418 1 59.03 2 LYS B CA 1
ATOM 2338 C C . LYS B 1 2 ? -32.094 18.828 6.859 1 59.03 2 LYS B C 1
ATOM 2340 O O . LYS B 1 2 ? -32 18.406 8.016 1 59.03 2 LYS B O 1
ATOM 2345 N N . LEU B 1 3 ? -31.188 18.719 5.902 1 59.06 3 LEU B N 1
ATOM 2346 C CA . LEU B 1 3 ? -29.969 17.984 6.191 1 59.06 3 LEU B CA 1
ATOM 2347 C C . LEU B 1 3 ? -28.859 18.906 6.688 1 59.06 3 LEU B C 1
ATOM 2349 O O . LEU B 1 3 ? -28.688 20 6.148 1 59.06 3 LEU B O 1
ATOM 2353 N N . SER B 1 4 ? -28.375 18.75 7.91 1 67.25 4 SER B N 1
ATOM 2354 C CA . SER B 1 4 ? -27.266 19.562 8.398 1 67.25 4 SER B CA 1
ATOM 2355 C C . SER B 1 4 ? -25.984 18.734 8.453 1 67.25 4 SER B C 1
ATOM 2357 O O . SER B 1 4 ? -26.016 17.531 8.656 1 67.25 4 SER B O 1
ATOM 2359 N N . PHE B 1 5 ? -24.891 19.422 8.141 1 71.5 5 PHE B N 1
ATOM 2360 C CA . PHE B 1 5 ? -23.578 18.766 8.211 1 71.5 5 PHE B CA 1
ATOM 2361 C C . PHE B 1 5 ? -23.344 18.188 9.594 1 71.5 5 PHE B C 1
ATOM 2363 O O . PHE B 1 5 ? -22.75 17.109 9.727 1 71.5 5 PHE B O 1
ATOM 2370 N N . GLU B 1 6 ? -23.891 18.828 10.523 1 76.19 6 GLU B N 1
ATOM 2371 C CA . GLU B 1 6 ? -23.734 18.344 11.898 1 76.19 6 GLU B CA 1
ATOM 2372 C C . GLU B 1 6 ? -24.438 17 12.094 1 76.19 6 GLU B C 1
ATOM 2374 O O . GLU B 1 6 ? -23.906 16.125 12.766 1 76.19 6 GLU B O 1
ATOM 2379 N N . ALA B 1 7 ? -25.562 16.938 11.5 1 79.38 7 ALA B N 1
ATOM 2380 C CA . ALA B 1 7 ? -26.328 15.695 11.617 1 79.38 7 ALA B CA 1
ATOM 2381 C C . ALA B 1 7 ? -25.625 14.547 10.891 1 79.38 7 ALA B C 1
ATOM 2383 O O . ALA B 1 7 ? -25.578 13.422 11.391 1 79.38 7 ALA B O 1
ATOM 2384 N N . LEU B 1 8 ? -25.078 14.875 9.789 1 78.81 8 LEU B N 1
ATOM 2385 C CA . LEU B 1 8 ? -24.375 13.859 9.023 1 78.81 8 LEU B CA 1
ATOM 2386 C C . LEU B 1 8 ? -23.109 13.414 9.742 1 78.81 8 LEU B C 1
ATOM 2388 O O . LEU B 1 8 ? -22.766 12.227 9.742 1 78.81 8 LEU B O 1
ATOM 2392 N N . GLU B 1 9 ? -22.469 14.328 10.336 1 81.06 9 GLU B N 1
ATOM 2393 C CA . GLU B 1 9 ? -21.297 14.008 11.148 1 81.06 9 GLU B CA 1
ATOM 2394 C C . GLU B 1 9 ? -21.672 13.102 12.32 1 81.06 9 GLU B C 1
ATOM 2396 O O . GLU B 1 9 ? -20.938 12.172 12.656 1 81.06 9 GLU B O 1
ATOM 2401 N N . ALA B 1 10 ? -22.812 13.414 12.891 1 82.12 10 ALA B N 1
ATOM 2402 C CA . ALA B 1 10 ? -23.297 12.625 14.023 1 82.12 10 ALA B CA 1
ATOM 2403 C C . ALA B 1 10 ? -23.609 11.195 13.594 1 82.12 10 ALA B C 1
ATOM 2405 O O . ALA B 1 10 ? -23.234 10.234 14.266 1 82.12 10 ALA B O 1
ATOM 2406 N N . LEU B 1 11 ? -24.281 11.109 12.445 1 83.38 11 LEU B N 1
ATOM 2407 C CA . LEU B 1 11 ? -24.625 9.797 11.93 1 83.38 11 LEU B CA 1
ATOM 2408 C C . LEU B 1 11 ? -23.359 8.977 11.641 1 83.38 11 LEU B C 1
ATOM 2410 O O . LEU B 1 11 ? -23.297 7.789 11.961 1 83.38 11 LEU B O 1
ATOM 2414 N N . ASP B 1 12 ? -22.562 9.641 11.039 1 79.5 12 ASP B N 1
ATOM 2415 C CA . ASP B 1 12 ? -21.297 8.977 10.711 1 79.5 12 ASP B CA 1
ATOM 2416 C C . ASP B 1 12 ? -20.562 8.531 11.977 1 79.5 12 ASP B C 1
ATOM 2418 O O . ASP B 1 12 ? -20.047 7.414 12.039 1 79.5 12 ASP B O 1
ATOM 2422 N N . ALA B 1 13 ? -20.484 9.344 13 1 79.62 13 ALA B N 1
ATOM 2423 C CA . ALA B 1 13 ? -19.828 9.039 14.273 1 79.62 13 ALA B CA 1
ATOM 2424 C C . ALA B 1 13 ? -20.5 7.852 14.961 1 79.62 13 ALA B C 1
ATOM 2426 O O . ALA B 1 13 ? -19.828 6.973 15.492 1 79.62 13 ALA B O 1
ATOM 2427 N N . ILE B 1 14 ? -21.766 7.887 14.891 1 81.12 14 ILE B N 1
ATOM 2428 C CA . ILE B 1 14 ? -22.5 6.801 15.516 1 81.12 14 ILE B CA 1
ATOM 2429 C C . ILE B 1 14 ? -22.234 5.492 14.789 1 81.12 14 ILE B C 1
ATOM 2431 O O . ILE B 1 14 ? -22.047 4.445 15.414 1 81.12 14 ILE B O 1
ATOM 2435 N N . ASP B 1 15 ? -22.234 5.617 13.539 1 79.25 15 ASP B N 1
ATOM 2436 C CA . ASP B 1 15 ? -21.984 4.418 12.742 1 79.25 15 ASP B CA 1
ATOM 2437 C C . ASP B 1 15 ? -20.594 3.863 13 1 79.25 15 ASP B C 1
ATOM 2439 O O . ASP B 1 15 ? -20.406 2.648 13.086 1 79.25 15 ASP B O 1
ATOM 2443 N N . ARG B 1 16 ? -19.734 4.773 13.133 1 71.25 16 ARG B N 1
ATOM 2444 C CA . ARG B 1 16 ? -18.344 4.402 13.328 1 71.25 16 ARG B CA 1
ATOM 2445 C C . ARG B 1 16 ? -18.109 3.863 14.734 1 71.25 16 ARG B C 1
ATOM 2447 O O . ARG B 1 16 ? -17.344 2.912 14.93 1 71.25 16 ARG B O 1
ATOM 2454 N N . THR B 1 17 ? -18.703 4.445 15.703 1 72.62 17 THR B N 1
ATOM 2455 C CA . THR B 1 17 ? -18.438 4.129 17.109 1 72.62 17 THR B CA 1
ATOM 2456 C C . THR B 1 17 ? -19.391 3.053 17.609 1 72.62 17 THR B C 1
ATOM 2458 O O . THR B 1 17 ? -19.109 2.381 18.609 1 72.62 17 THR B O 1
ATOM 2461 N N . GLY B 1 18 ? -20.531 2.979 16.922 1 76.06 18 GLY B N 1
ATOM 2462 C CA . GLY B 1 18 ? -21.5 1.94 17.219 1 76.06 18 GLY B CA 1
ATOM 2463 C C . GLY B 1 18 ? -22.516 2.357 18.266 1 76.06 18 GLY B C 1
ATOM 2464 O O . GLY B 1 18 ? -23.562 1.708 18.422 1 76.06 18 GLY B O 1
ATOM 2465 N N . THR B 1 19 ? -22.141 3.35 19.078 1 79.88 19 THR B N 1
ATOM 2466 C CA . THR B 1 19 ? -23.078 3.789 20.094 1 79.88 19 THR B CA 1
ATOM 2467 C C . THR B 1 19 ? -23.219 5.309 20.078 1 79.88 19 THR B C 1
ATOM 2469 O O . THR B 1 19 ? -22.328 6.016 19.625 1 79.88 19 THR B O 1
ATOM 2472 N N . PHE B 1 20 ? -24.375 5.801 20.625 1 83.75 20 PHE B N 1
ATOM 2473 C CA . PHE B 1 20 ? -24.625 7.234 20.719 1 83.75 20 PHE B CA 1
ATOM 2474 C C . PHE B 1 20 ? -23.672 7.871 21.734 1 83.75 20 PHE B C 1
ATOM 2476 O O . PHE B 1 20 ? -23.188 8.984 21.5 1 83.75 20 PHE B O 1
ATOM 2483 N N . ALA B 1 21 ? -23.391 7.078 22.719 1 81.69 21 ALA B N 1
ATOM 2484 C CA . ALA B 1 21 ? -22.516 7.602 23.766 1 81.69 21 ALA B CA 1
ATOM 2485 C C . ALA B 1 21 ? -21.094 7.805 23.234 1 81.69 21 ALA B C 1
ATOM 2487 O O . ALA B 1 21 ? -20.5 8.867 23.422 1 81.69 21 ALA B O 1
ATOM 2488 N N . ASP B 1 22 ? -20.609 6.852 22.625 1 81.06 22 ASP B N 1
ATOM 2489 C CA . ASP B 1 22 ? -19.266 6.926 22.094 1 81.06 22 ASP B CA 1
ATOM 2490 C C . ASP B 1 22 ? -19.156 7.984 21 1 81.06 22 ASP B C 1
ATOM 2492 O O . ASP B 1 22 ? -18.156 8.688 20.891 1 81.06 22 ASP B O 1
ATOM 2496 N N . ALA B 1 23 ? -20.172 8.055 20.234 1 82.31 23 ALA B N 1
ATOM 2497 C CA . ALA B 1 23 ? -20.219 9.078 19.188 1 82.31 23 ALA B CA 1
ATOM 2498 C C . ALA B 1 23 ? -20.25 10.477 19.781 1 82.31 23 ALA B C 1
ATOM 2500 O O . ALA B 1 23 ? -19.578 11.391 19.281 1 82.31 23 ALA B O 1
ATOM 2501 N N . ALA B 1 24 ? -20.969 10.641 20.781 1 84.56 24 ALA B N 1
ATOM 2502 C CA . ALA B 1 24 ? -21.047 11.938 21.469 1 84.56 24 ALA B CA 1
ATOM 2503 C C . ALA B 1 24 ? -19.672 12.359 21.984 1 84.56 24 ALA B C 1
ATOM 2505 O O . ALA B 1 24 ? -19.281 13.516 21.859 1 84.56 24 ALA B O 1
ATOM 2506 N N . GLU B 1 25 ? -19.031 11.422 22.469 1 79.44 25 GLU B N 1
ATOM 2507 C CA . GLU B 1 25 ? -17.672 11.68 22.953 1 79.44 25 GLU B CA 1
ATOM 2508 C C . GLU B 1 25 ? -16.734 12.078 21.828 1 79.44 25 GLU B C 1
ATOM 2510 O O . GLU B 1 25 ? -15.992 13.047 21.938 1 79.44 25 GLU B O 1
ATOM 2515 N N . LEU B 1 26 ? -16.906 11.367 20.812 1 73.38 26 LEU B N 1
ATOM 2516 C CA . LEU B 1 26 ? -16.078 11.617 19.641 1 73.38 26 LEU B CA 1
ATOM 2517 C C . LEU B 1 26 ? -16.344 13.008 19.078 1 73.38 26 LEU B C 1
ATOM 2519 O O . LEU B 1 26 ? -15.422 13.688 18.609 1 73.38 26 LEU B O 1
ATOM 2523 N N . MET B 1 27 ? -17.516 13.445 19.172 1 76.38 27 MET B N 1
ATOM 2524 C CA . MET B 1 27 ? -17.938 14.719 18.594 1 76.38 27 MET B CA 1
ATOM 2525 C C . MET B 1 27 ? -17.891 15.836 19.625 1 76.38 27 MET B C 1
ATOM 2527 O O . MET B 1 27 ? -18.281 16.969 19.344 1 76.38 27 MET B O 1
ATOM 2531 N N . HIS B 1 28 ? -17.406 15.43 20.844 1 79.12 28 HIS B N 1
ATOM 2532 C CA . HIS B 1 28 ? -17.344 16.391 21.953 1 79.12 28 HIS B CA 1
ATOM 2533 C C . HIS B 1 28 ? -18.703 17.047 22.188 1 79.12 28 HIS B C 1
ATOM 2535 O O . HIS B 1 28 ? -18.812 18.266 22.281 1 79.12 28 HIS B O 1
ATOM 2541 N N . ARG B 1 29 ? -19.641 16.188 22.203 1 79.62 29 ARG B N 1
ATOM 2542 C CA . ARG B 1 29 ? -21.016 16.578 22.484 1 79.62 29 ARG B CA 1
ATOM 2543 C C . ARG B 1 29 ? -21.625 15.695 23.562 1 79.62 29 ARG B C 1
ATOM 2545 O O . ARG B 1 29 ? -21.078 14.648 23.906 1 79.62 29 ARG B O 1
ATOM 2552 N N . VAL B 1 30 ? -22.641 16.188 24.25 1 80.5 30 VAL B N 1
ATOM 2553 C CA . VAL B 1 30 ? -23.391 15.359 25.188 1 80.5 30 VAL B CA 1
ATOM 2554 C C . VAL B 1 30 ? -24.281 14.383 24.438 1 80.5 30 VAL B C 1
ATOM 2556 O O . VAL B 1 30 ? -24.828 14.719 23.375 1 80.5 30 VAL B O 1
ATOM 2559 N N . PRO B 1 31 ? -24.359 13.203 24.891 1 84.88 31 PRO B N 1
ATOM 2560 C CA . PRO B 1 31 ? -25.156 12.18 24.219 1 84.88 31 PRO B CA 1
ATOM 2561 C C . PRO B 1 31 ? -26.562 12.656 23.891 1 84.88 31 PRO B C 1
ATOM 2563 O O . PRO B 1 31 ? -27.109 12.312 22.844 1 84.88 31 PRO B O 1
ATOM 2566 N N . SER B 1 32 ? -27.156 13.422 24.766 1 84.88 32 SER B N 1
ATOM 2567 C CA . SER B 1 32 ? -28.5 13.93 24.547 1 84.88 32 SER B CA 1
ATOM 2568 C C . SER B 1 32 ? -28.562 14.812 23.312 1 84.88 32 SER B C 1
ATOM 2570 O O . SER B 1 32 ? -29.547 14.773 22.562 1 84.88 32 SER B O 1
ATOM 2572 N N . ALA B 1 33 ? -27.547 15.555 23.109 1 82.81 33 ALA B N 1
ATOM 2573 C CA . ALA B 1 33 ? -27.469 16.438 21.938 1 82.81 33 ALA B CA 1
ATOM 2574 C C . ALA B 1 33 ? -27.406 15.625 20.656 1 82.81 33 ALA B C 1
ATOM 2576 O O . ALA B 1 33 ? -28.016 15.984 19.656 1 82.81 33 ALA B O 1
ATOM 2577 N N . LEU B 1 34 ? -26.688 14.562 20.703 1 85.44 34 LEU B N 1
ATOM 2578 C CA . LEU B 1 34 ? -26.578 13.719 19.516 1 85.44 34 LEU B CA 1
ATOM 2579 C C . LEU B 1 34 ? -27.891 13.016 19.219 1 85.44 34 LEU B C 1
ATOM 2581 O O . LEU B 1 34 ? -28.281 12.867 18.062 1 85.44 34 LEU B O 1
ATOM 2585 N N . THR B 1 35 ? -28.5 12.547 20.281 1 85.31 35 THR B N 1
ATOM 2586 C CA . THR B 1 35 ? -29.812 11.906 20.141 1 85.31 35 THR B CA 1
ATOM 2587 C C . THR B 1 35 ? -30.828 12.867 19.531 1 85.31 35 THR B C 1
ATOM 2589 O O . THR B 1 35 ? -31.562 12.492 18.625 1 85.31 35 THR B O 1
ATOM 2592 N N . TYR B 1 36 ? -30.766 14.055 20 1 83.62 36 TYR B N 1
ATOM 2593 C CA . TYR B 1 36 ? -31.656 15.078 19.484 1 83.62 36 TYR B CA 1
ATOM 2594 C C . TYR B 1 36 ? -31.375 15.359 18.016 1 83.62 36 TYR B C 1
ATOM 2596 O O . TYR B 1 36 ? -32.312 15.469 17.203 1 83.62 36 TYR B O 1
ATOM 2604 N N . LEU B 1 37 ? -30.125 15.5 17.703 1 84 37 LEU B N 1
ATOM 2605 C CA . LEU B 1 37 ? -29.688 15.781 16.344 1 84 37 LEU B CA 1
ATOM 2606 C C . LEU B 1 37 ? -30.172 14.688 15.391 1 84 37 LEU B C 1
ATOM 2608 O O . LEU B 1 37 ? -30.656 14.984 14.297 1 84 37 LEU B O 1
ATOM 2612 N N . VAL B 1 38 ? -30.078 13.453 15.828 1 85.75 38 VAL B N 1
ATOM 2613 C CA . VAL B 1 38 ? -30.469 12.312 15 1 85.75 38 VAL B CA 1
ATOM 2614 C C . VAL B 1 38 ? -32 12.258 14.883 1 85.75 38 VAL B C 1
ATOM 2616 O O . VAL B 1 38 ? -32.531 12.055 13.797 1 85.75 38 VAL B O 1
ATOM 2619 N N . GLN B 1 39 ? -32.656 12.492 15.945 1 85.44 39 GLN B N 1
ATOM 2620 C CA . GLN B 1 39 ? -34.125 12.477 15.945 1 85.44 39 GLN B CA 1
ATOM 2621 C C . GLN B 1 39 ? -34.688 13.594 15.07 1 85.44 39 GLN B C 1
ATOM 2623 O O . GLN B 1 39 ? -35.656 13.383 14.336 1 85.44 39 GLN B O 1
ATOM 2628 N N . LYS B 1 40 ? -34.094 14.703 15.25 1 83.19 40 LYS B N 1
ATOM 2629 C CA . LYS B 1 40 ? -34.5 15.836 14.414 1 83.19 40 LYS B CA 1
ATOM 2630 C C . LYS B 1 40 ? -34.281 15.523 12.938 1 83.19 40 LYS B C 1
ATOM 2632 O O . LYS B 1 40 ? -35.156 15.82 12.109 1 83.19 40 LYS B O 1
ATOM 2637 N N . LEU B 1 41 ? -33.188 14.977 12.625 1 81.88 41 LEU B N 1
ATOM 2638 C CA . LEU B 1 41 ? -32.906 14.602 11.242 1 81.88 41 LEU B CA 1
ATOM 2639 C C . LEU B 1 41 ? -33.906 13.578 10.742 1 81.88 41 LEU B C 1
ATOM 2641 O O . LEU B 1 41 ? -34.406 13.68 9.609 1 81.88 41 LEU B O 1
ATOM 2645 N N . GLU B 1 42 ? -34.188 12.586 11.578 1 85.19 42 GLU B N 1
ATOM 2646 C CA . GLU B 1 42 ? -35.188 11.578 11.227 1 85.19 42 GLU B CA 1
ATOM 2647 C C . GLU B 1 42 ? -36.562 12.203 11 1 85.19 42 GLU B C 1
ATOM 2649 O O . GLU B 1 42 ? -37.25 11.852 10.047 1 85.19 42 GLU B O 1
ATOM 2654 N N . SER B 1 43 ? -36.875 13.133 11.875 1 81.69 43 SER B N 1
ATOM 2655 C CA . SER B 1 43 ? -38.125 13.836 11.766 1 81.69 43 SER B CA 1
ATOM 2656 C C . SER B 1 43 ? -38.188 14.68 10.492 1 81.69 43 SER B C 1
ATOM 2658 O O . SER B 1 43 ? -39.188 14.656 9.766 1 81.69 43 SER B O 1
ATOM 2660 N N . ASP B 1 44 ? -37.125 15.375 10.266 1 77.88 44 ASP B N 1
ATOM 2661 C CA . ASP B 1 44 ? -37.062 16.25 9.094 1 77.88 44 ASP B CA 1
ATOM 2662 C C . ASP B 1 44 ? -37.125 15.43 7.805 1 77.88 44 ASP B C 1
ATOM 2664 O O . ASP B 1 44 ? -37.75 15.859 6.836 1 77.88 44 ASP B O 1
ATOM 2668 N N . LEU B 1 45 ? -36.5 14.258 7.844 1 77.94 45 LEU B N 1
ATOM 2669 C CA . LEU B 1 45 ? -36.438 13.414 6.652 1 77.94 45 LEU B CA 1
ATOM 2670 C C . LEU B 1 45 ? -37.656 12.5 6.574 1 77.94 45 LEU B C 1
ATOM 2672 O O . LEU B 1 45 ? -37.938 11.945 5.512 1 77.94 45 LEU B O 1
ATOM 2676 N N . GLY B 1 46 ? -38.312 12.344 7.703 1 79.88 46 GLY B N 1
ATOM 2677 C CA . GLY B 1 46 ? -39.469 11.477 7.766 1 79.88 46 GLY B CA 1
ATOM 2678 C C . GLY B 1 46 ? -39.125 10 7.703 1 79.88 46 GLY B C 1
ATOM 2679 O O . GLY B 1 46 ? -39.906 9.188 7.211 1 79.88 46 GLY B O 1
ATOM 2680 N N . VAL B 1 47 ? -37.906 9.695 7.98 1 80.81 47 VAL B N 1
ATOM 2681 C CA . VAL B 1 47 ? -37.438 8.312 7.941 1 80.81 47 VAL B CA 1
ATOM 2682 C C . VAL B 1 47 ? -36.688 7.984 9.227 1 80.81 47 VAL B C 1
ATOM 2684 O O . VAL B 1 47 ? -36.031 8.859 9.812 1 80.81 47 VAL B O 1
ATOM 2687 N N . ALA B 1 48 ? -36.75 6.734 9.648 1 86.19 48 ALA B N 1
ATOM 2688 C CA . ALA B 1 48 ? -35.938 6.25 10.75 1 86.19 48 ALA B CA 1
ATOM 2689 C C . ALA B 1 48 ? -34.562 5.836 10.25 1 86.19 48 ALA B C 1
ATOM 2691 O O . ALA B 1 48 ? -34.438 5.082 9.289 1 86.19 48 ALA B O 1
ATOM 2692 N N . LEU B 1 49 ? -33.562 6.426 10.891 1 86.94 49 LEU B N 1
ATOM 2693 C CA . LEU B 1 49 ? -32.219 6.133 10.461 1 86.94 49 LEU B CA 1
ATOM 2694 C C . LEU B 1 49 ? -31.594 5.023 11.312 1 86.94 49 LEU B C 1
ATOM 2696 O O . LEU B 1 49 ? -30.688 4.316 10.859 1 86.94 49 LEU B O 1
ATOM 2700 N N . PHE B 1 50 ? -32.094 4.844 12.516 1 86.94 50 PHE B N 1
ATOM 2701 C CA . PHE B 1 50 ? -31.578 3.809 13.406 1 86.94 50 PHE B CA 1
ATOM 2702 C C . PHE B 1 50 ? -32.719 2.912 13.883 1 86.94 50 PHE B C 1
ATOM 2704 O O . PHE B 1 50 ? -33.844 3.379 14.086 1 86.94 50 PHE B O 1
ATOM 2711 N N . ASP B 1 51 ? -32.375 1.601 13.867 1 79.44 51 ASP B N 1
ATOM 2712 C CA . ASP B 1 51 ? -33.281 0.64 14.508 1 79.44 51 ASP B CA 1
ATOM 2713 C C . ASP B 1 51 ? -33.156 0.709 16.031 1 79.44 51 ASP B C 1
ATOM 2715 O O . ASP B 1 51 ? -32.125 0.374 16.594 1 79.44 51 ASP B O 1
ATOM 2719 N N . ARG B 1 52 ? -34.062 1.254 16.703 1 68.31 52 ARG B N 1
ATOM 2720 C CA . ARG B 1 52 ? -34.031 1.518 18.141 1 68.31 52 ARG B CA 1
ATOM 2721 C C . ARG B 1 52 ? -34.531 0.301 18.922 1 68.31 52 ARG B C 1
ATOM 2723 O O . ARG B 1 52 ? -34.812 0.402 20.125 1 68.31 52 ARG B O 1
ATOM 2730 N N . SER B 1 53 ? -34.75 -0.808 18.328 1 67.69 53 SER B N 1
ATOM 2731 C CA . SER B 1 53 ? -35.312 -1.951 19.047 1 67.69 53 SER B CA 1
ATOM 2732 C C . SER B 1 53 ? -34.281 -2.561 20 1 67.69 53 SER B C 1
ATOM 2734 O O . SER B 1 53 ? -34.625 -3.215 20.984 1 67.69 53 SER B O 1
ATOM 2736 N N . GLY B 1 54 ? -32.938 -2.271 19.781 1 60.12 54 GLY B N 1
ATOM 2737 C CA . GLY B 1 54 ? -31.922 -2.879 20.641 1 60.12 54 GLY B CA 1
ATOM 2738 C C . GLY B 1 54 ? -31.031 -1.861 21.312 1 60.12 54 GLY B C 1
ATOM 2739 O O . GLY B 1 54 ? -31.297 -0.66 21.266 1 60.12 54 GLY B O 1
ATOM 2740 N N . ARG B 1 55 ? -30.109 -2.303 22.203 1 59.38 55 ARG B N 1
ATOM 2741 C CA . ARG B 1 55 ? -29.172 -1.496 22.984 1 59.38 55 ARG B CA 1
ATOM 2742 C C . ARG B 1 55 ? -28.141 -0.831 22.078 1 59.38 55 ARG B C 1
ATOM 2744 O O . ARG B 1 55 ? -27.625 0.239 22.391 1 59.38 55 ARG B O 1
ATOM 2751 N N . ARG B 1 56 ? -27.828 -1.44 21.031 1 66.44 56 ARG B N 1
ATOM 2752 C CA . ARG B 1 56 ? -26.828 -0.88 20.125 1 66.44 56 ARG B CA 1
ATOM 2753 C C . ARG B 1 56 ? -27.484 -0.121 18.984 1 66.44 56 ARG B C 1
ATOM 2755 O O . ARG B 1 56 ? -28.562 -0.481 18.531 1 66.44 56 ARG B O 1
ATOM 2762 N N . ALA B 1 57 ? -26.859 0.983 18.562 1 72.88 57 ALA B N 1
ATOM 2763 C CA . ALA B 1 57 ? -27.328 1.798 17.453 1 72.88 57 ALA B CA 1
ATOM 2764 C C . ALA B 1 57 ? -27.078 1.098 16.109 1 72.88 57 ALA B C 1
ATOM 2766 O O . ALA B 1 57 ? -25.938 0.914 15.703 1 72.88 57 ALA B O 1
ATOM 2767 N N . ARG B 1 58 ? -28.172 0.457 15.617 1 80.44 58 ARG B N 1
ATOM 2768 C CA . ARG B 1 58 ? -28.078 -0.18 14.312 1 80.44 58 ARG B CA 1
ATOM 2769 C C . ARG B 1 58 ? -28.781 0.649 13.242 1 80.44 58 ARG B C 1
ATOM 2771 O O . ARG B 1 58 ? -29.906 1.13 13.461 1 80.44 58 ARG B O 1
ATOM 2778 N N . LEU B 1 59 ? -28.094 0.874 12.211 1 81.44 59 LEU B N 1
ATOM 2779 C CA . LEU B 1 59 ? -28.656 1.669 11.125 1 81.44 59 LEU B CA 1
ATOM 2780 C C . LEU B 1 59 ? -29.766 0.901 10.406 1 81.44 59 LEU B C 1
ATOM 2782 O O . LEU B 1 59 ? -29.656 -0.309 10.203 1 81.44 59 LEU B O 1
ATOM 2786 N N . THR B 1 60 ? -30.859 1.616 10.109 1 80.94 60 THR B N 1
ATOM 2787 C CA . THR B 1 60 ? -31.828 1.098 9.164 1 80.94 60 THR B CA 1
ATOM 2788 C C . THR B 1 60 ? -31.266 1.124 7.742 1 80.94 60 THR B C 1
ATOM 2790 O O . THR B 1 60 ? -30.156 1.614 7.516 1 80.94 60 THR B O 1
ATOM 2793 N N . HIS B 1 61 ? -32.031 0.577 6.852 1 75.44 61 HIS B N 1
ATOM 2794 C CA . HIS B 1 61 ? -31.641 0.666 5.453 1 75.44 61 HIS B CA 1
ATOM 2795 C C . HIS B 1 61 ? -31.5 2.119 5.008 1 75.44 61 HIS B C 1
ATOM 2797 O O . HIS B 1 61 ? -30.516 2.488 4.371 1 75.44 61 HIS B O 1
ATOM 2803 N N . ALA B 1 62 ? -32.469 2.867 5.348 1 76.19 62 ALA B N 1
ATOM 2804 C CA . ALA B 1 62 ? -32.406 4.297 5.059 1 76.19 62 ALA B CA 1
ATOM 2805 C C . ALA B 1 62 ? -31.234 4.957 5.758 1 76.19 62 ALA B C 1
ATOM 2807 O O . ALA B 1 62 ? -30.562 5.82 5.18 1 76.19 62 ALA B O 1
ATOM 2808 N N . GLY B 1 63 ? -30.984 4.523 6.953 1 81.19 63 GLY B N 1
ATOM 2809 C CA . GLY B 1 63 ? -29.844 5.043 7.699 1 81.19 63 GLY B CA 1
ATOM 2810 C C . GLY B 1 63 ? -28.516 4.766 7.023 1 81.19 63 GLY B C 1
ATOM 2811 O O . GLY B 1 63 ? -27.656 5.648 6.953 1 81.19 63 GLY B O 1
ATOM 2812 N N . ARG B 1 64 ? -28.422 3.643 6.516 1 76.94 64 ARG B N 1
ATOM 2813 C CA . ARG B 1 64 ? -27.203 3.256 5.828 1 76.94 64 ARG B CA 1
ATOM 2814 C C . ARG B 1 64 ? -26.984 4.102 4.578 1 76.94 64 ARG B C 1
ATOM 2816 O O . ARG B 1 64 ? -25.859 4.547 4.309 1 76.94 64 ARG B O 1
ATOM 2823 N N . VAL B 1 65 ? -28.016 4.344 3.861 1 69.62 65 VAL B N 1
ATOM 2824 C CA . VAL B 1 65 ? -27.938 5.164 2.658 1 69.62 65 VAL B CA 1
ATOM 2825 C C . VAL B 1 65 ? -27.547 6.59 3.029 1 69.62 65 VAL B C 1
ATOM 2827 O O . VAL B 1 65 ? -26.672 7.191 2.393 1 69.62 65 VAL B O 1
ATOM 2830 N N . VAL B 1 66 ? -28.141 7.047 4.051 1 74.5 66 VAL B N 1
ATOM 2831 C CA . VAL B 1 66 ? -27.891 8.422 4.461 1 74.5 66 VAL B CA 1
ATOM 2832 C C . VAL B 1 66 ? -26.453 8.562 4.961 1 74.5 66 VAL B C 1
ATOM 2834 O O . VAL B 1 66 ? -25.766 9.547 4.656 1 74.5 66 VAL B O 1
ATOM 2837 N N . VAL B 1 67 ? -26.047 7.535 5.672 1 77.31 67 VAL B N 1
ATOM 2838 C CA . VAL B 1 67 ? -24.688 7.594 6.211 1 77.31 67 VAL B CA 1
ATOM 2839 C C . VAL B 1 67 ? -23.688 7.508 5.074 1 77.31 67 VAL B C 1
ATOM 2841 O O . VAL B 1 67 ? -22.719 8.273 5.031 1 77.31 67 VAL B O 1
ATOM 2844 N N . GLU B 1 68 ? -23.938 6.723 4.227 1 68.44 68 GLU B N 1
ATOM 2845 C CA . GLU B 1 68 ? -23.031 6.551 3.1 1 68.44 68 GLU B CA 1
ATOM 2846 C C . GLU B 1 68 ? -23 7.789 2.211 1 68.44 68 GLU B C 1
ATOM 2848 O O . GLU B 1 68 ? -21.938 8.297 1.874 1 68.44 68 GLU B O 1
ATOM 2853 N N . GLU B 1 69 ? -24.188 8.227 1.879 1 64.44 69 GLU B N 1
ATOM 2854 C CA . GLU B 1 69 ? -24.281 9.453 1.09 1 64.44 69 GLU B CA 1
ATOM 2855 C C . GLU B 1 69 ? -23.844 10.664 1.899 1 64.44 69 GLU B C 1
ATOM 2857 O O . GLU B 1 69 ? -23.25 11.602 1.354 1 64.44 69 GLU B O 1
ATOM 2862 N N . GLY B 1 70 ? -24.141 10.539 3.096 1 68.44 70 GLY B N 1
ATOM 2863 C CA . GLY B 1 70 ? -23.703 11.594 3.992 1 68.44 70 GLY B CA 1
ATOM 2864 C C . GLY B 1 70 ? -22.203 11.727 4.062 1 68.44 70 GLY B C 1
ATOM 2865 O O . GLY B 1 70 ? -21.672 12.836 4.055 1 68.44 70 GLY B O 1
ATOM 2866 N N . ARG B 1 71 ? -21.641 10.609 4.078 1 67.69 71 ARG B N 1
ATOM 2867 C CA . ARG B 1 71 ? -20.188 10.617 4.082 1 67.69 71 ARG B CA 1
ATOM 2868 C C . ARG B 1 71 ? -19.641 11.289 2.828 1 67.69 71 ARG B C 1
ATOM 2870 O O . ARG B 1 71 ? -18.688 12.062 2.9 1 67.69 71 ARG B O 1
ATOM 2877 N N . ARG B 1 72 ? -20.219 11.07 1.823 1 58 72 ARG B N 1
ATOM 2878 C CA . ARG B 1 72 ? -19.844 11.727 0.575 1 58 72 ARG B CA 1
ATOM 2879 C C . ARG B 1 72 ? -20.078 13.234 0.656 1 58 72 ARG B C 1
ATOM 2881 O O . ARG B 1 72 ? -19.234 14.016 0.219 1 58 72 ARG B O 1
ATOM 2888 N N . LEU B 1 73 ? -21.219 13.555 1.176 1 59.53 73 LEU B N 1
ATOM 2889 C CA . LEU B 1 73 ? -21.531 14.969 1.343 1 59.53 73 LEU B CA 1
ATOM 2890 C C . LEU B 1 73 ? -20.578 15.633 2.322 1 59.53 73 LEU B C 1
ATOM 2892 O O . LEU B 1 73 ? -20.156 16.766 2.104 1 59.53 73 LEU B O 1
ATOM 2896 N N . LEU B 1 74 ? -20.281 14.875 3.326 1 64.25 74 LEU B N 1
ATOM 2897 C CA . LEU B 1 74 ? -19.328 15.422 4.297 1 64.25 74 LEU B CA 1
ATOM 2898 C C . LEU B 1 74 ? -17.953 15.609 3.67 1 64.25 74 LEU B C 1
ATOM 2900 O O . LEU B 1 74 ? -17.297 16.625 3.898 1 64.25 74 LEU B O 1
ATOM 2904 N N . ARG B 1 75 ? -17.656 14.688 2.885 1 59.12 75 ARG B N 1
ATOM 2905 C CA . ARG B 1 75 ? -16.406 14.82 2.146 1 59.12 75 ARG B CA 1
ATOM 2906 C C . ARG B 1 75 ? -16.469 16 1.182 1 59.12 75 ARG B C 1
ATOM 2908 O O . ARG B 1 75 ? -15.492 16.75 1.06 1 59.12 75 ARG B O 1
ATOM 2915 N N . ALA B 1 76 ? -17.594 16.203 0.587 1 55.62 76 ALA B N 1
ATOM 2916 C CA . ALA B 1 76 ? -17.797 17.328 -0.318 1 55.62 76 ALA B CA 1
ATOM 2917 C C . ALA B 1 76 ? -17.766 18.656 0.443 1 55.62 76 ALA B C 1
ATOM 2919 O O . ALA B 1 76 ? -17.188 19.641 -0.023 1 55.62 76 ALA B O 1
ATOM 2920 N N . ALA B 1 77 ? -18.422 18.656 1.54 1 57.44 77 ALA B N 1
ATOM 2921 C CA . ALA B 1 77 ? -18.406 19.844 2.383 1 57.44 77 ALA B CA 1
ATOM 2922 C C . ALA B 1 77 ? -16.984 20.172 2.852 1 57.44 77 ALA B C 1
ATOM 2924 O O . ALA B 1 77 ? -16.562 21.328 2.834 1 57.44 77 ALA B O 1
ATOM 2925 N N . GLU B 1 78 ? -16.359 19.125 3.244 1 57.53 78 GLU B N 1
ATOM 2926 C CA . GLU B 1 78 ? -14.969 19.312 3.641 1 57.53 78 GLU B CA 1
ATOM 2927 C C . GLU B 1 78 ? -14.133 19.859 2.484 1 57.53 78 GLU B C 1
ATOM 2929 O O . GLU B 1 78 ? -13.297 20.75 2.678 1 57.53 78 GLU B O 1
ATOM 2934 N N . GLN B 1 79 ? -14.477 19.312 1.44 1 52.22 79 GLN B N 1
ATOM 2935 C CA . GLN B 1 79 ? -13.812 19.797 0.234 1 52.22 79 GLN B CA 1
ATOM 2936 C C . GLN B 1 79 ? -14.172 21.25 -0.042 1 52.22 79 GLN B C 1
ATOM 2938 O O . GLN B 1 79 ? -13.312 22.047 -0.423 1 52.22 79 GLN B O 1
ATOM 2943 N N . LEU B 1 80 ? -15.383 21.562 0.102 1 50.97 80 LEU B N 1
ATOM 2944 C CA . LEU B 1 80 ? -15.844 22.938 -0.082 1 50.97 80 LEU B CA 1
ATOM 2945 C C . LEU B 1 80 ? -15.195 23.859 0.94 1 50.97 80 LEU B C 1
ATOM 2947 O O . LEU B 1 80 ? -14.766 24.969 0.598 1 50.97 80 LEU B O 1
ATOM 2951 N N . GLU B 1 81 ? -15.227 23.422 2.148 1 52.38 81 GLU B N 1
ATOM 2952 C CA . GLU B 1 81 ? -14.555 24.219 3.178 1 52.38 81 GLU B CA 1
ATOM 2953 C C . GLU B 1 81 ? -13.086 24.422 2.844 1 52.38 81 GLU B C 1
ATOM 2955 O O . GLU B 1 81 ? -12.562 25.547 2.975 1 52.38 81 GLU B O 1
ATOM 2960 N N . ARG B 1 82 ? -12.539 23.328 2.467 1 49.94 82 ARG B N 1
ATOM 2961 C CA . ARG B 1 82 ? -11.141 23.438 2.072 1 49.94 82 ARG B CA 1
ATOM 2962 C C . ARG B 1 82 ? -10.969 24.406 0.91 1 49.94 82 ARG B C 1
ATOM 2964 O O . ARG B 1 82 ? -10.031 25.203 0.9 1 49.94 82 ARG B O 1
ATOM 2971 N N . LYS B 1 83 ? -11.898 24.281 0.083 1 47.88 83 LYS B N 1
ATOM 2972 C CA . LYS B 1 83 ? -11.906 25.203 -1.05 1 47.88 83 LYS B CA 1
ATOM 2973 C C . LYS B 1 83 ? -12.133 26.641 -0.589 1 47.88 83 LYS B C 1
ATOM 2975 O O . LYS B 1 83 ? -11.484 27.562 -1.079 1 47.88 83 LYS B O 1
ATOM 2980 N N . ALA B 1 84 ? -13.125 26.781 0.235 1 49.56 84 ALA B N 1
ATOM 2981 C CA . ALA B 1 84 ? -13.43 28.125 0.734 1 49.56 84 ALA B CA 1
ATOM 2982 C C . ALA B 1 84 ? -12.227 28.719 1.471 1 49.56 84 ALA B C 1
ATOM 2984 O O . ALA B 1 84 ? -11.922 29.891 1.314 1 49.56 84 ALA B O 1
ATOM 2985 N N . GLN B 1 85 ? -11.695 27.891 2.27 1 49.91 85 GLN B N 1
ATOM 2986 C CA . GLN B 1 85 ? -10.523 28.359 2.994 1 49.91 85 GLN B CA 1
ATOM 2987 C C . GLN B 1 85 ? -9.391 28.719 2.035 1 49.91 85 GLN B C 1
ATOM 2989 O O . GLN B 1 85 ? -8.664 29.688 2.258 1 49.91 85 GLN B O 1
ATOM 2994 N N . ARG B 1 86 ? -9.328 27.844 1.072 1 49.03 86 ARG B N 1
ATOM 2995 C CA . ARG B 1 86 ? -8.359 28.109 0.013 1 49.03 86 ARG B CA 1
ATOM 2996 C C . ARG B 1 86 ? -8.664 29.438 -0.683 1 49.03 86 ARG B C 1
ATOM 2998 O O . ARG B 1 86 ? -7.75 30.156 -1.09 1 49.03 86 ARG B O 1
ATOM 3005 N N . ALA B 1 87 ? -9.867 29.609 -0.784 1 48.97 87 ALA B N 1
ATOM 3006 C CA . ALA B 1 87 ? -10.281 30.781 -1.531 1 48.97 87 ALA B CA 1
ATOM 3007 C C . ALA B 1 87 ? -9.711 32.062 -0.909 1 48.97 87 ALA B C 1
ATOM 3009 O O . ALA B 1 87 ? -9.445 33.031 -1.611 1 48.97 87 ALA B O 1
ATOM 3010 N N . GLN B 1 88 ? -9.555 32.094 0.336 1 49.06 88 GLN B N 1
ATOM 3011 C CA . GLN B 1 88 ? -9.102 33.438 0.674 1 49.06 88 GLN B CA 1
ATOM 3012 C C . GLN B 1 88 ? -7.645 33.625 0.266 1 49.06 88 GLN B C 1
ATOM 3014 O O . GLN B 1 88 ? -7.285 34.688 -0.277 1 49.06 88 GLN B O 1
ATOM 3019 N N . GLN B 1 89 ? -6.66 32.781 0.729 1 56.62 89 GLN B N 1
ATOM 3020 C CA . GLN B 1 89 ? -5.27 33.125 0.438 1 56.62 89 GLN B CA 1
ATOM 3021 C C . GLN B 1 89 ? -4.738 32.281 -0.726 1 56.62 89 GLN B C 1
ATOM 3023 O O . GLN B 1 89 ? -3.613 32.5 -1.183 1 56.62 89 GLN B O 1
ATOM 3028 N N . GLY B 1 90 ? -5.527 31.422 -1.336 1 72.88 90 GLY B N 1
ATOM 3029 C CA . GLY B 1 90 ? -5.219 30.672 -2.539 1 72.88 90 GLY B CA 1
ATOM 3030 C C . GLY B 1 90 ? -4.5 29.359 -2.256 1 72.88 90 GLY B C 1
ATOM 3031 O O . GLY B 1 90 ? -4.363 28.516 -3.143 1 72.88 90 GLY B O 1
ATOM 3032 N N . TRP B 1 91 ? -3.963 29.266 -0.965 1 80.75 91 TRP B N 1
ATOM 3033 C CA . TRP B 1 91 ? -3.26 28.016 -0.653 1 80.75 91 TRP B CA 1
ATOM 3034 C C . TRP B 1 91 ? -4.219 26.969 -0.102 1 80.75 91 TRP B C 1
ATOM 3036 O O . TRP B 1 91 ? -5.109 27.297 0.692 1 80.75 91 TRP B O 1
ATOM 3046 N N . GLU B 1 92 ? -4.031 25.656 -0.526 1 87.25 92 GLU B N 1
ATOM 3047 C CA . GLU B 1 92 ? -4.824 24.531 -0.04 1 87.25 92 GLU B CA 1
ATOM 3048 C C . GLU B 1 92 ? -4.48 24.203 1.409 1 87.25 92 GLU B C 1
ATOM 3050 O O . GLU B 1 92 ? -3.352 24.422 1.853 1 87.25 92 GLU B O 1
ATOM 3055 N N . THR B 1 93 ? -5.477 23.734 2.096 1 83.69 93 THR B N 1
ATOM 3056 C CA . THR B 1 93 ? -5.219 23.234 3.439 1 83.69 93 THR B CA 1
ATOM 3057 C C . THR B 1 93 ? -4.395 21.953 3.385 1 83.69 93 THR B C 1
ATOM 3059 O O . THR B 1 93 ? -3.551 21.719 4.254 1 83.69 93 THR B O 1
ATOM 3062 N N . GLU B 1 94 ? -4.668 21.172 2.357 1 90.88 94 GLU B N 1
ATOM 3063 C CA . GLU B 1 94 ? -3.973 19.906 2.178 1 90.88 94 GLU B CA 1
ATOM 3064 C C . GLU B 1 94 ? -3.734 19.609 0.699 1 90.88 94 GLU B C 1
ATOM 3066 O O . GLU B 1 94 ? -4.559 19.953 -0.149 1 90.88 94 GLU B O 1
ATOM 3071 N N . VAL B 1 95 ? -2.588 19.078 0.456 1 94.38 95 VAL B N 1
ATOM 3072 C CA . VAL B 1 95 ? -2.305 18.562 -0.883 1 94.38 95 VAL B CA 1
ATOM 3073 C C . VAL B 1 95 ? -1.906 17.094 -0.804 1 94.38 95 VAL B C 1
ATOM 3075 O O . VAL B 1 95 ? -1.064 16.719 0.014 1 94.38 95 VAL B O 1
ATOM 3078 N N . ARG B 1 96 ? -2.57 16.328 -1.586 1 97.06 96 ARG B N 1
ATOM 3079 C CA . ARG B 1 96 ? -2.346 14.883 -1.624 1 97.06 96 ARG B CA 1
ATOM 3080 C C . ARG B 1 96 ? -1.558 14.484 -2.867 1 97.06 96 ARG B C 1
ATOM 3082 O O . ARG B 1 96 ? -2.043 14.625 -3.99 1 97.06 96 ARG B O 1
ATOM 3089 N N . ILE B 1 97 ? -0.349 13.906 -2.645 1 98.25 97 ILE B N 1
ATOM 3090 C CA . ILE B 1 97 ? 0.533 13.516 -3.74 1 98.25 97 ILE B CA 1
ATOM 3091 C C . ILE B 1 97 ? 0.735 12.008 -3.732 1 98.25 97 ILE B C 1
ATOM 3093 O O . ILE B 1 97 ? 1.187 11.438 -2.734 1 98.25 97 ILE B O 1
ATOM 3097 N N . CYS B 1 98 ? 0.382 11.383 -4.824 1 98.5 98 CYS B N 1
ATOM 3098 C CA . CYS B 1 98 ? 0.581 9.945 -4.996 1 98.5 98 CYS B CA 1
ATOM 3099 C C . CYS B 1 98 ? 1.766 9.664 -5.91 1 98.5 98 CYS B C 1
ATOM 3101 O O . CYS B 1 98 ? 1.794 10.117 -7.055 1 98.5 98 CYS B O 1
ATOM 3103 N N . ILE B 1 99 ? 2.709 8.961 -5.371 1 98.19 99 ILE B N 1
ATOM 3104 C CA . ILE B 1 99 ? 3.867 8.547 -6.156 1 98.19 99 ILE B CA 1
ATOM 3105 C C . ILE B 1 99 ? 3.705 7.086 -6.578 1 98.19 99 ILE B C 1
ATOM 3107 O O . ILE B 1 99 ? 3.455 6.219 -5.738 1 98.19 99 ILE B O 1
ATOM 3111 N N . ALA B 1 100 ? 3.834 6.871 -7.863 1 97.56 100 ALA B N 1
ATOM 3112 C CA . ALA B 1 100 ? 3.768 5.492 -8.344 1 97.56 100 ALA B CA 1
ATOM 3113 C C . ALA B 1 100 ? 4.887 4.648 -7.738 1 97.56 100 ALA B C 1
ATOM 3115 O O . ALA B 1 100 ? 6.027 5.105 -7.625 1 97.56 100 ALA B O 1
ATOM 3116 N N . GLU B 1 101 ? 4.516 3.418 -7.426 1 95.75 101 GLU B N 1
ATOM 3117 C CA . GLU B 1 101 ? 5.453 2.477 -6.812 1 95.75 101 GLU B CA 1
ATOM 3118 C C . GLU B 1 101 ? 6.707 2.311 -7.668 1 95.75 101 GLU B C 1
ATOM 3120 O O . GLU B 1 101 ? 7.793 2.068 -7.141 1 95.75 101 GLU B O 1
ATOM 3125 N N . ILE B 1 102 ? 6.625 2.531 -8.867 1 93.75 102 ILE B N 1
ATOM 3126 C CA . ILE B 1 102 ? 7.723 2.283 -9.797 1 93.75 102 ILE B CA 1
ATOM 3127 C C . ILE B 1 102 ? 8.812 3.34 -9.602 1 93.75 102 ILE B C 1
ATOM 3129 O O . ILE B 1 102 ? 9.953 3.148 -10.031 1 93.75 102 ILE B O 1
ATOM 3133 N N . LEU B 1 103 ? 8.508 4.5 -9.008 1 95.75 103 LEU B N 1
ATOM 3134 C CA . LEU B 1 103 ? 9.477 5.543 -8.703 1 95.75 103 LEU B CA 1
ATOM 3135 C C . LEU B 1 103 ? 9.867 5.504 -7.227 1 95.75 103 LEU B C 1
ATOM 3137 O O . LEU B 1 103 ? 9.016 5.277 -6.363 1 95.75 103 LEU B O 1
ATOM 3141 N N . PRO B 1 104 ? 11.141 5.754 -6.98 1 94.56 104 PRO B N 1
ATOM 3142 C CA . PRO B 1 104 ? 11.57 5.734 -5.582 1 94.56 104 PRO B CA 1
ATOM 3143 C C . PRO B 1 104 ? 11.031 6.922 -4.785 1 94.56 104 PRO B C 1
ATOM 3145 O O . PRO B 1 104 ? 11.367 8.07 -5.086 1 94.56 104 PRO B O 1
ATOM 3148 N N . LEU B 1 105 ? 10.312 6.625 -3.695 1 95.38 105 LEU B N 1
ATOM 3149 C CA . LEU B 1 105 ? 9.664 7.664 -2.904 1 95.38 105 LEU B CA 1
ATOM 3150 C C . LEU B 1 105 ? 10.703 8.57 -2.246 1 95.38 105 LEU B C 1
ATOM 3152 O O . LEU B 1 105 ? 10.461 9.766 -2.074 1 95.38 105 LEU B O 1
ATOM 3156 N N . HIS B 1 106 ? 11.859 8.008 -1.919 1 93.81 106 HIS B N 1
ATOM 3157 C CA . HIS B 1 106 ? 12.844 8.766 -1.157 1 93.81 106 HIS B CA 1
ATOM 3158 C C . HIS B 1 106 ? 13.375 9.945 -1.963 1 93.81 106 HIS B C 1
ATOM 3160 O O . HIS B 1 106 ? 13.93 10.891 -1.396 1 93.81 106 HIS B O 1
ATOM 3166 N N . THR B 1 107 ? 13.234 9.93 -3.25 1 95.12 107 THR B N 1
ATOM 3167 C CA . THR B 1 107 ? 13.719 11.008 -4.102 1 95.12 107 THR B CA 1
ATOM 3168 C C . THR B 1 107 ? 12.82 12.227 -3.996 1 95.12 107 THR B C 1
ATOM 3170 O O . THR B 1 107 ? 13.156 13.305 -4.504 1 95.12 107 THR B O 1
ATOM 3173 N N . MET B 1 108 ? 11.719 12.125 -3.266 1 96.94 108 MET B N 1
ATOM 3174 C CA . MET B 1 108 ? 10.766 13.219 -3.111 1 96.94 108 MET B CA 1
ATOM 3175 C C . MET B 1 108 ? 11.164 14.133 -1.955 1 96.94 108 MET B C 1
ATOM 3177 O O . MET B 1 108 ? 10.664 15.25 -1.834 1 96.94 108 MET B O 1
ATOM 3181 N N . TRP B 1 109 ? 12.078 13.711 -1.077 1 97.12 109 TRP B N 1
ATOM 3182 C CA . TRP B 1 109 ? 12.336 14.406 0.178 1 97.12 109 TRP B CA 1
ATOM 3183 C C . TRP B 1 109 ? 12.898 15.805 -0.079 1 97.12 109 TRP B C 1
ATOM 3185 O O . TRP B 1 109 ? 12.5 16.766 0.574 1 97.12 109 TRP B O 1
ATOM 3195 N N . PRO B 1 110 ? 13.805 15.977 -1.11 1 96.69 110 PRO B N 1
ATOM 3196 C CA . PRO B 1 110 ? 14.258 17.344 -1.393 1 96.69 110 PRO B CA 1
ATOM 3197 C C . PRO B 1 110 ? 13.117 18.281 -1.765 1 96.69 110 PRO B C 1
ATOM 3199 O O . PRO B 1 110 ? 13.133 19.453 -1.393 1 96.69 110 PRO B O 1
ATOM 3202 N N . TYR B 1 111 ? 12.164 17.766 -2.465 1 97.69 111 TYR B N 1
ATOM 3203 C CA . TYR B 1 111 ? 11.008 18.562 -2.838 1 97.69 111 TYR B CA 1
ATOM 3204 C C . TYR B 1 111 ? 10.133 18.859 -1.623 1 97.69 111 TYR B C 1
ATOM 3206 O O . TYR B 1 111 ? 9.57 19.953 -1.508 1 97.69 111 TYR B O 1
ATOM 3214 N N . VAL B 1 112 ? 9.992 17.906 -0.717 1 98 112 VAL B N 1
ATOM 3215 C CA . VAL B 1 112 ? 9.227 18.109 0.511 1 98 112 VAL B CA 1
ATOM 3216 C C . VAL B 1 112 ? 9.883 19.188 1.358 1 98 112 VAL B C 1
ATOM 3218 O O . VAL B 1 112 ? 9.203 20.062 1.89 1 98 112 VAL B O 1
ATOM 3221 N N . HIS B 1 113 ? 11.203 19.172 1.435 1 96.5 113 HIS B N 1
ATOM 3222 C CA . HIS B 1 113 ? 11.93 20.219 2.133 1 96.5 113 HIS B CA 1
ATOM 3223 C C . HIS B 1 113 ? 11.633 21.594 1.529 1 96.5 113 HIS B C 1
ATOM 3225 O O . HIS B 1 113 ? 11.289 22.531 2.252 1 96.5 113 HIS B O 1
ATOM 3231 N N . ALA B 1 114 ? 11.789 21.656 0.239 1 96.44 114 ALA B N 1
ATOM 3232 C CA . ALA B 1 114 ? 11.57 22.922 -0.461 1 96.44 114 ALA B CA 1
ATOM 3233 C C . ALA B 1 114 ? 10.148 23.438 -0.238 1 96.44 114 ALA B C 1
ATOM 3235 O O . ALA B 1 114 ? 9.938 24.641 -0.073 1 96.44 114 ALA B O 1
ATOM 3236 N N . PHE B 1 115 ? 9.203 22.547 -0.244 1 96.69 115 PHE B N 1
ATOM 3237 C CA . PHE B 1 115 ? 7.805 22.906 -0.032 1 96.69 115 PHE B CA 1
ATOM 3238 C C . PHE B 1 115 ? 7.602 23.5 1.359 1 96.69 115 PHE B C 1
ATOM 3240 O O . PHE B 1 115 ? 6.957 24.531 1.512 1 96.69 115 PHE B O 1
ATOM 3247 N N . TYR B 1 116 ? 8.148 22.828 2.363 1 93.31 116 TYR B N 1
ATOM 3248 C CA . TYR B 1 116 ? 7.969 23.297 3.734 1 93.31 116 TYR B CA 1
ATOM 3249 C C . TYR B 1 116 ? 8.758 24.578 3.986 1 93.31 116 TYR B C 1
ATOM 3251 O O . TYR B 1 116 ? 8.391 25.375 4.855 1 93.31 116 TYR B O 1
ATOM 3259 N N . ASP B 1 117 ? 9.797 24.844 3.195 1 92.12 117 ASP B N 1
ATOM 3260 C CA . ASP B 1 117 ? 10.57 26.078 3.285 1 92.12 117 ASP B CA 1
ATOM 3261 C C . ASP B 1 117 ? 9.734 27.281 2.867 1 92.12 117 ASP B C 1
ATOM 3263 O O . ASP B 1 117 ? 10.078 28.422 3.176 1 92.12 117 ASP B O 1
ATOM 3267 N N . LEU B 1 118 ? 8.664 26.984 2.182 1 89.88 118 LEU B N 1
ATOM 3268 C CA . LEU B 1 118 ? 7.742 28.062 1.81 1 89.88 118 LEU B CA 1
ATOM 3269 C C . LEU B 1 118 ? 7 28.594 3.031 1 89.88 118 LEU B C 1
ATOM 3271 O O . LEU B 1 118 ? 6.387 29.656 2.975 1 89.88 118 LEU B O 1
ATOM 3275 N N . GLU B 1 119 ? 7.02 27.828 4.117 1 85.25 119 GLU B N 1
ATOM 3276 C CA . GLU B 1 119 ? 6.441 28.188 5.406 1 85.25 119 GLU B CA 1
ATOM 3277 C C . GLU B 1 119 ? 4.934 28.391 5.301 1 85.25 119 GLU B C 1
ATOM 3279 O O . GLU B 1 119 ? 4.395 29.359 5.836 1 85.25 119 GLU B O 1
ATOM 3284 N N . MET B 1 120 ? 4.344 27.547 4.457 1 83.94 120 MET B N 1
ATOM 3285 C CA . MET B 1 120 ? 2.885 27.531 4.359 1 83.94 120 MET B CA 1
ATOM 3286 C C . MET B 1 120 ? 2.297 26.453 5.27 1 83.94 120 MET B C 1
ATOM 3288 O O . MET B 1 120 ? 3 25.531 5.684 1 83.94 120 MET B O 1
ATOM 3292 N N . ASP B 1 121 ? 1.039 26.516 5.562 1 79.69 121 ASP B N 1
ATOM 3293 C CA . ASP B 1 121 ? 0.404 25.609 6.512 1 79.69 121 ASP B CA 1
ATOM 3294 C C . ASP B 1 121 ? -0.254 24.438 5.789 1 79.69 121 ASP B C 1
ATOM 3296 O O . ASP B 1 121 ? -0.927 23.609 6.414 1 79.69 121 ASP B O 1
ATOM 3300 N N . THR B 1 122 ? -0.043 24.359 4.547 1 89.25 122 THR B N 1
ATOM 3301 C CA . THR B 1 122 ? -0.638 23.281 3.771 1 89.25 122 THR B CA 1
ATOM 3302 C C . THR B 1 122 ? -0.118 21.938 4.242 1 89.25 122 THR B C 1
ATOM 3304 O O . THR B 1 122 ? 1.093 21.734 4.355 1 89.25 122 THR B O 1
ATOM 3307 N N . ARG B 1 123 ? -1.034 21.047 4.59 1 90.69 123 ARG B N 1
ATOM 3308 C CA . ARG B 1 123 ? -0.651 19.688 4.969 1 90.69 123 ARG B CA 1
ATOM 3309 C C . ARG B 1 123 ? -0.315 18.859 3.738 1 90.69 123 ARG B C 1
ATOM 3311 O O . ARG B 1 123 ? -0.951 19 2.691 1 90.69 123 ARG B O 1
ATOM 3318 N N . LEU B 1 124 ? 0.68 18.047 3.941 1 95.69 124 LEU B N 1
ATOM 3319 C CA . LEU B 1 124 ? 1.101 17.188 2.848 1 95.69 124 LEU B CA 1
ATOM 3320 C C . LEU B 1 124 ? 0.773 15.727 3.154 1 95.69 124 LEU B C 1
ATOM 3322 O O . LEU B 1 124 ? 1.086 15.234 4.238 1 95.69 124 LEU B O 1
ATOM 3326 N N . ARG B 1 125 ? 0.067 15.102 2.242 1 96.62 125 ARG B N 1
ATOM 3327 C CA . ARG B 1 125 ? -0.173 13.664 2.297 1 96.62 125 ARG B CA 1
ATOM 3328 C C . ARG B 1 125 ? 0.484 12.953 1.117 1 96.62 125 ARG B C 1
ATOM 3330 O O . ARG B 1 125 ? 0.107 13.172 -0.036 1 96.62 125 ARG B O 1
ATOM 3337 N N . LEU B 1 126 ? 1.438 12.133 1.485 1 98.12 126 LEU B N 1
ATOM 3338 C CA . LEU B 1 126 ? 2.096 11.312 0.473 1 98.12 126 LEU B CA 1
ATOM 3339 C C . LEU B 1 126 ? 1.538 9.898 0.479 1 98.12 126 LEU B C 1
ATOM 3341 O O . LEU B 1 126 ? 1.316 9.312 1.544 1 98.12 126 LEU B O 1
ATOM 3345 N N . SER B 1 127 ? 1.299 9.383 -0.698 1 97.88 127 SER B N 1
ATOM 3346 C CA . SER B 1 127 ? 0.852 8.008 -0.847 1 97.88 127 SER B CA 1
ATOM 3347 C C . SER B 1 127 ? 1.574 7.309 -1.997 1 97.88 127 SER B C 1
ATOM 3349 O O . SER B 1 127 ? 2.258 7.961 -2.791 1 97.88 127 SER B O 1
ATOM 3351 N N . THR B 1 128 ? 1.499 5.992 -1.979 1 97.69 128 THR B N 1
ATOM 3352 C CA . THR B 1 128 ? 2.029 5.184 -3.072 1 97.69 128 THR B CA 1
ATOM 3353 C C . THR B 1 128 ? 0.958 4.242 -3.617 1 97.69 128 THR B C 1
ATOM 3355 O O . THR B 1 128 ? 0.174 3.676 -2.852 1 97.69 128 THR B O 1
ATOM 3358 N N . GLU B 1 129 ? 0.977 4.117 -4.938 1 96.94 129 GLU B N 1
ATOM 3359 C CA . GLU B 1 129 ? 0.074 3.193 -5.617 1 96.94 129 GLU B CA 1
ATOM 3360 C C . GLU B 1 129 ? 0.81 2.391 -6.688 1 96.94 129 GLU B C 1
ATOM 3362 O O . GLU B 1 129 ? 1.903 2.77 -7.113 1 96.94 129 GLU B O 1
ATOM 3367 N N . VAL B 1 130 ? 0.172 1.285 -7.008 1 94.88 130 VAL B N 1
ATOM 3368 C CA . VAL B 1 130 ? 0.786 0.347 -7.941 1 94.88 130 VAL B CA 1
ATOM 3369 C C . VAL B 1 130 ? -0.05 0.267 -9.219 1 94.88 130 VAL B C 1
ATOM 3371 O O . VAL B 1 130 ? -1.279 0.189 -9.156 1 94.88 130 VAL B O 1
ATOM 3374 N N . LEU B 1 131 ? 0.637 0.31 -10.422 1 92.31 131 LEU B N 1
ATOM 3375 C CA . LEU B 1 131 ? 0.025 0.137 -11.734 1 92.31 131 LEU B CA 1
ATOM 3376 C C . LEU B 1 131 ? -1.18 1.058 -11.898 1 92.31 131 LEU B C 1
ATOM 3378 O O . LEU B 1 131 ? -1.055 2.277 -11.773 1 92.31 131 LEU B O 1
ATOM 3382 N N . GLY B 1 132 ? -2.268 0.551 -12.188 1 91.5 132 GLY B N 1
ATOM 3383 C CA . GLY B 1 132 ? -3.449 1.366 -12.422 1 91.5 132 GLY B CA 1
ATOM 3384 C C . GLY B 1 132 ? -3.914 2.113 -11.188 1 91.5 132 GLY B C 1
ATOM 3385 O O . GLY B 1 132 ? -4.684 3.072 -11.289 1 91.5 132 GLY B O 1
ATOM 3386 N N . GLY B 1 133 ? -3.438 1.679 -10.086 1 94.44 133 GLY B N 1
ATOM 3387 C CA . GLY B 1 133 ? -3.826 2.316 -8.836 1 94.44 133 GLY B CA 1
ATOM 3388 C C . GLY B 1 133 ? -3.482 3.793 -8.789 1 94.44 133 GLY B C 1
ATOM 3389 O O . GLY B 1 133 ? -4.168 4.574 -8.133 1 94.44 133 GLY B O 1
ATOM 3390 N N . THR B 1 134 ? -2.496 4.16 -9.508 1 96 134 THR B N 1
ATOM 3391 C CA . THR B 1 134 ? -2.086 5.559 -9.539 1 96 134 THR B CA 1
ATOM 3392 C C . THR B 1 134 ? -3.141 6.414 -10.234 1 96 134 THR B C 1
ATOM 3394 O O . THR B 1 134 ? -3.553 7.449 -9.703 1 96 134 THR B O 1
ATOM 3397 N N . TRP B 1 135 ? -3.605 5.973 -11.336 1 93.81 135 TRP B N 1
ATOM 3398 C CA . TRP B 1 135 ? -4.695 6.66 -12.016 1 93.81 135 TRP B CA 1
ATOM 3399 C C . TRP B 1 135 ? -5.973 6.621 -11.188 1 93.81 135 TRP B C 1
ATOM 3401 O O . TRP B 1 135 ? -6.688 7.621 -11.086 1 93.81 135 TRP B O 1
ATOM 3411 N N . ASP B 1 136 ? -6.156 5.504 -10.625 1 92.12 136 ASP B N 1
ATOM 3412 C CA . ASP B 1 136 ? -7.34 5.297 -9.789 1 92.12 136 ASP B CA 1
ATOM 3413 C C . ASP B 1 136 ? -7.379 6.297 -8.641 1 92.12 136 ASP B C 1
ATOM 3415 O O . ASP B 1 136 ? -8.445 6.82 -8.305 1 92.12 136 ASP B O 1
ATOM 3419 N N . ALA B 1 137 ? -6.246 6.551 -8.07 1 94.44 137 ALA B N 1
ATOM 3420 C CA . ALA B 1 137 ? -6.156 7.512 -6.977 1 94.44 137 ALA B CA 1
ATOM 3421 C C . ALA B 1 137 ? -6.617 8.898 -7.418 1 94.44 137 ALA B C 1
ATOM 3423 O O . ALA B 1 137 ? -7.266 9.617 -6.652 1 94.44 137 ALA B O 1
ATOM 3424 N N . LEU B 1 138 ? -6.293 9.211 -8.578 1 92.12 138 LEU B N 1
ATOM 3425 C CA . LEU B 1 138 ? -6.707 10.508 -9.117 1 92.12 138 LEU B CA 1
ATOM 3426 C C . LEU B 1 138 ? -8.195 10.508 -9.438 1 92.12 138 LEU B C 1
ATOM 3428 O O . LEU B 1 138 ? -8.906 11.453 -9.094 1 92.12 138 LEU B O 1
ATOM 3432 N N . VAL B 1 139 ? -8.648 9.43 -10.039 1 84.88 139 VAL B N 1
ATOM 3433 C CA . VAL B 1 139 ? -10.031 9.305 -10.484 1 84.88 139 VAL B CA 1
ATOM 3434 C C . VAL B 1 139 ? -10.969 9.273 -9.273 1 84.88 139 VAL B C 1
ATOM 3436 O O . VAL B 1 139 ? -12.016 9.914 -9.273 1 84.88 139 VAL B O 1
ATOM 3439 N N . SER B 1 140 ? -10.523 8.594 -8.32 1 82.19 140 SER B N 1
ATOM 3440 C CA . SER B 1 140 ? -11.344 8.43 -7.121 1 82.19 140 SER B CA 1
ATOM 3441 C C . SER B 1 140 ? -11.078 9.539 -6.113 1 82.19 140 SER B C 1
ATOM 3443 O O . SER B 1 140 ? -11.531 9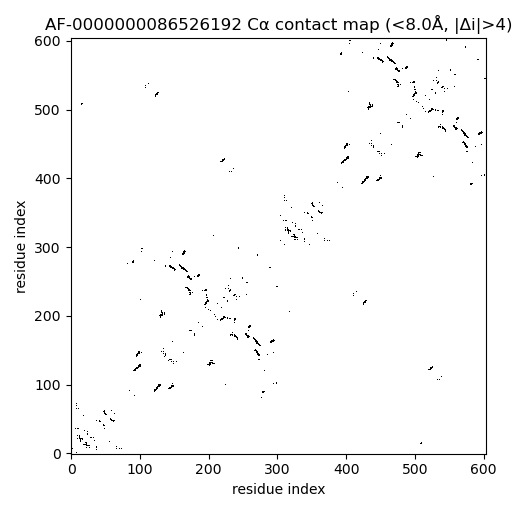.477 -4.973 1 82.19 140 SER B O 1
ATOM 3445 N N . ARG B 1 141 ? -10.203 10.477 -6.426 1 85.19 141 ARG B N 1
ATOM 3446 C CA . ARG B 1 141 ? -9.914 11.688 -5.664 1 85.19 141 ARG B CA 1
ATOM 3447 C C . ARG B 1 141 ? -9.195 11.359 -4.363 1 85.19 141 ARG B C 1
ATOM 3449 O O . ARG B 1 141 ? -9.383 12.039 -3.352 1 85.19 141 ARG B O 1
ATOM 3456 N N . ARG B 1 142 ? -8.5 10.312 -4.41 1 91.81 142 ARG B N 1
ATOM 3457 C CA . ARG B 1 142 ? -7.625 9.969 -3.291 1 91.81 142 ARG B CA 1
ATOM 3458 C C . ARG B 1 142 ? -6.289 10.695 -3.398 1 91.81 142 ARG B C 1
ATOM 3460 O O . ARG B 1 142 ? -5.504 10.711 -2.445 1 91.81 142 ARG B O 1
ATOM 3467 N N . ALA B 1 143 ? -6.074 11.281 -4.562 1 96 143 ALA B N 1
ATOM 3468 C CA . ALA B 1 143 ? -4.891 12.094 -4.816 1 96 143 ALA B CA 1
ATOM 3469 C C . ALA B 1 143 ? -5.242 13.328 -5.641 1 96 143 ALA B C 1
ATOM 3471 O O . ALA B 1 143 ? -6.172 13.305 -6.449 1 96 143 ALA B O 1
ATOM 3472 N N . ASP B 1 144 ? -4.562 14.359 -5.328 1 95.25 144 ASP B N 1
ATOM 3473 C CA . ASP B 1 144 ? -4.699 15.578 -6.113 1 95.25 144 ASP B CA 1
ATOM 3474 C C . ASP B 1 144 ? -3.68 15.625 -7.25 1 95.25 144 ASP B C 1
ATOM 3476 O O . ASP B 1 144 ? -3.908 16.281 -8.273 1 95.25 144 ASP B O 1
ATOM 3480 N N . LEU B 1 145 ? -2.551 15 -7.027 1 97.56 145 LEU B N 1
ATOM 3481 C CA . LEU B 1 145 ? -1.446 14.898 -7.973 1 97.56 145 LEU B CA 1
ATOM 3482 C C . LEU B 1 145 ? -0.873 13.484 -7.984 1 97.56 145 LEU B C 1
ATOM 3484 O O . LEU B 1 145 ? -0.618 12.906 -6.926 1 97.56 145 LEU B O 1
ATOM 3488 N N . VAL B 1 146 ? -0.733 12.945 -9.195 1 98.19 146 VAL B N 1
ATOM 3489 C CA . VAL B 1 146 ? -0.057 11.656 -9.305 1 98.19 146 VAL B CA 1
ATOM 3490 C C . VAL B 1 146 ? 1.233 11.82 -10.102 1 98.19 146 VAL B C 1
ATOM 3492 O O . VAL B 1 146 ? 1.275 12.562 -11.086 1 98.19 146 VAL B O 1
ATOM 3495 N N . VAL B 1 147 ? 2.289 11.188 -9.633 1 98.38 147 VAL B N 1
ATOM 3496 C CA . VAL B 1 147 ? 3.607 11.25 -10.25 1 98.38 147 VAL B CA 1
ATOM 3497 C C . VAL B 1 147 ? 4.062 9.844 -10.633 1 98.38 147 VAL B C 1
ATOM 3499 O O . VAL B 1 147 ? 4.16 8.961 -9.781 1 98.38 147 VAL B O 1
ATOM 3502 N N . GLY B 1 148 ? 4.277 9.641 -11.938 1 97.5 148 GLY B N 1
ATOM 3503 C CA . GLY B 1 148 ? 4.805 8.367 -12.398 1 97.5 148 GLY B CA 1
ATOM 3504 C C . GLY B 1 148 ? 3.725 7.395 -12.82 1 97.5 148 GLY B C 1
ATOM 3505 O O . GLY B 1 148 ? 3.951 6.184 -12.852 1 97.5 148 GLY B O 1
ATOM 3506 N N . ALA B 1 149 ? 2.598 7.863 -13.102 1 95.38 149 ALA B N 1
ATOM 3507 C CA . ALA B 1 149 ? 1.52 6.984 -13.547 1 95.38 149 ALA B CA 1
ATOM 3508 C C . ALA B 1 149 ? 1.898 6.258 -14.836 1 95.38 149 ALA B C 1
ATOM 3510 O O . ALA B 1 149 ? 2.348 6.887 -15.797 1 95.38 149 ALA B O 1
ATOM 3511 N N . ALA B 1 150 ? 1.698 5 -14.68 1 89.94 150 ALA B N 1
ATOM 3512 C CA . ALA B 1 150 ? 2.174 4.164 -15.781 1 89.94 150 ALA B CA 1
ATOM 3513 C C . ALA B 1 150 ? 1.08 3.957 -16.828 1 89.94 150 ALA B C 1
ATOM 3515 O O . ALA B 1 150 ? -0.088 3.764 -16.484 1 89.94 150 ALA B O 1
ATOM 3516 N N . GLY B 1 151 ? 1.562 3.965 -18.047 1 83.25 151 GLY B N 1
ATOM 3517 C CA . GLY B 1 151 ? 0.649 3.68 -19.141 1 83.25 151 GLY B CA 1
ATOM 3518 C C . GLY B 1 151 ? -0.183 4.879 -19.562 1 83.25 151 GLY B C 1
ATOM 3519 O O . GLY B 1 151 ? -0.079 5.949 -18.953 1 83.25 151 GLY B O 1
ATOM 3520 N N . GLU B 1 152 ? -1.033 4.707 -20.484 1 82.88 152 GLU B N 1
ATOM 3521 C CA . GLU B 1 152 ? -1.803 5.809 -21.062 1 82.88 152 GLU B CA 1
ATOM 3522 C C . GLU B 1 152 ? -2.842 6.324 -20.062 1 82.88 152 GLU B C 1
ATOM 3524 O O . GLU B 1 152 ? -3.49 5.543 -19.375 1 82.88 152 GLU B O 1
ATOM 3529 N N . PRO B 1 153 ? -2.906 7.637 -20.016 1 84.62 153 PRO B N 1
ATOM 3530 C CA . PRO B 1 153 ? -3.893 8.258 -19.125 1 84.62 153 PRO B CA 1
ATOM 3531 C C . PRO B 1 153 ? -5.328 7.863 -19.484 1 84.62 153 PRO B C 1
ATOM 3533 O O . PRO B 1 153 ? -5.645 7.641 -20.656 1 84.62 153 PRO B O 1
ATOM 3536 N N . PRO B 1 154 ? -6.105 7.727 -18.438 1 78.69 154 PRO B N 1
ATOM 3537 C CA . PRO B 1 154 ? -7.531 7.543 -18.719 1 78.69 154 PRO B CA 1
ATOM 3538 C C . PRO B 1 154 ? -8.172 8.773 -19.359 1 78.69 154 PRO B C 1
ATOM 3540 O O . PRO B 1 154 ? -7.691 9.891 -19.172 1 78.69 154 PRO B O 1
ATOM 3543 N N . GLU B 1 155 ? -9.148 8.508 -20.156 1 77.25 155 GLU B N 1
ATOM 3544 C CA . GLU B 1 155 ? -9.852 9.609 -20.797 1 77.25 155 GLU B CA 1
ATOM 3545 C C . GLU B 1 155 ? -10.891 10.227 -19.875 1 77.25 155 GLU B C 1
ATOM 3547 O O . GLU B 1 155 ? -12.047 9.781 -19.844 1 77.25 155 GLU B O 1
ATOM 3552 N N . LEU B 1 156 ? -10.484 11.023 -19.047 1 74.19 156 LEU B N 1
ATOM 3553 C CA . LEU B 1 156 ? -11.422 11.695 -18.141 1 74.19 156 LEU B CA 1
ATOM 3554 C C . LEU B 1 156 ? -11.32 13.211 -18.281 1 74.19 156 LEU B C 1
ATOM 3556 O O . LEU B 1 156 ? -10.227 13.742 -18.484 1 74.19 156 LEU B O 1
ATOM 3560 N N . PRO B 1 157 ? -12.5 13.797 -18.172 1 77.56 157 PRO B N 1
ATOM 3561 C CA . PRO B 1 157 ? -12.484 15.258 -18.25 1 77.56 157 PRO B CA 1
ATOM 3562 C C . PRO B 1 157 ? -11.727 15.906 -17.078 1 77.56 157 PRO B C 1
ATOM 3564 O O . PRO B 1 157 ? -11.641 15.32 -16 1 77.56 157 PRO B O 1
ATOM 3567 N N . ASP B 1 158 ? -11.008 16.938 -17.359 1 82.12 158 ASP B N 1
ATOM 3568 C CA . ASP B 1 158 ? -10.414 17.844 -16.375 1 82.12 158 ASP B CA 1
ATOM 3569 C C . ASP B 1 158 ? -9.102 17.281 -15.836 1 82.12 158 ASP B C 1
ATOM 3571 O O . ASP B 1 158 ? -8.539 17.812 -14.883 1 82.12 158 ASP B O 1
ATOM 3575 N N . ILE B 1 159 ? -8.75 16.078 -16.344 1 90.19 159 ILE B N 1
ATOM 3576 C CA . ILE B 1 159 ? -7.449 15.539 -15.945 1 90.19 159 ILE B CA 1
ATOM 3577 C C . ILE B 1 159 ? -6.387 15.961 -16.953 1 90.19 159 ILE B C 1
ATOM 3579 O O . ILE B 1 159 ? -6.551 15.75 -18.156 1 90.19 159 ILE B O 1
ATOM 3583 N N . VAL B 1 160 ? -5.41 16.609 -16.484 1 94.31 160 VAL B N 1
ATOM 3584 C CA . VAL B 1 160 ? -4.23 16.953 -17.266 1 94.31 160 VAL B CA 1
ATOM 3585 C C . VAL B 1 160 ? -3.129 15.93 -17.016 1 94.31 160 VAL B C 1
ATOM 3587 O O . VAL B 1 160 ? -2.85 15.578 -15.875 1 94.31 160 VAL B O 1
ATOM 3590 N N . ALA B 1 161 ? -2.566 15.43 -18.094 1 96.56 161 ALA B N 1
ATOM 3591 C CA . ALA B 1 161 ? -1.487 14.445 -18 1 96.56 161 ALA B CA 1
ATOM 3592 C C . ALA B 1 161 ? -0.331 14.812 -18.922 1 96.56 161 ALA B C 1
ATOM 3594 O O . ALA B 1 161 ? -0.542 15.141 -20.094 1 96.56 161 ALA B O 1
ATOM 3595 N N . HIS B 1 162 ? 0.875 14.828 -18.391 1 97.25 162 HIS B N 1
ATOM 3596 C CA . HIS B 1 162 ? 2.084 15.086 -19.156 1 97.25 162 HIS B CA 1
ATOM 3597 C C . HIS B 1 162 ? 3.094 13.953 -19 1 97.25 162 HIS B C 1
ATOM 3599 O O . HIS B 1 162 ? 3.26 13.414 -17.906 1 97.25 162 HIS B O 1
ATOM 3605 N N . PRO B 1 163 ? 3.754 13.594 -20.125 1 97.44 163 PRO B N 1
ATOM 3606 C CA . PRO B 1 163 ? 4.82 12.594 -20 1 97.44 163 PRO B CA 1
ATOM 3607 C C . PRO B 1 163 ? 6.023 13.109 -19.219 1 97.44 163 PRO B C 1
ATOM 3609 O O . PRO B 1 163 ? 6.426 14.266 -19.391 1 97.44 163 PRO B O 1
ATOM 3612 N N . ILE B 1 164 ? 6.531 12.242 -18.438 1 97.81 164 ILE B N 1
ATOM 3613 C CA . ILE B 1 164 ? 7.66 12.703 -17.625 1 97.81 164 ILE B CA 1
ATOM 3614 C C . ILE B 1 164 ? 8.852 11.766 -17.828 1 97.81 164 ILE B C 1
ATOM 3616 O O . ILE B 1 164 ? 9.828 11.828 -17.078 1 97.81 164 ILE B O 1
ATOM 3620 N N . GLY B 1 165 ? 8.766 10.82 -18.734 1 95.94 165 GLY B N 1
ATOM 3621 C CA . GLY B 1 165 ? 9.883 9.945 -19.047 1 95.94 165 GLY B CA 1
ATOM 3622 C C . GLY B 1 165 ? 9.484 8.484 -19.156 1 95.94 165 GLY B C 1
ATOM 3623 O O . GLY B 1 165 ? 8.297 8.156 -19.156 1 95.94 165 GLY B O 1
ATOM 3624 N N . THR B 1 166 ? 10.547 7.691 -19.359 1 94.62 166 THR B N 1
ATOM 3625 C CA . THR B 1 166 ? 10.359 6.262 -19.562 1 94.62 166 THR B CA 1
ATOM 3626 C C . THR B 1 166 ? 11.281 5.457 -18.656 1 94.62 166 THR B C 1
ATOM 3628 O O . THR B 1 166 ? 12.391 5.891 -18.344 1 94.62 166 THR B O 1
ATOM 3631 N N . LEU B 1 167 ? 10.695 4.359 -18.219 1 93.56 167 LEU B N 1
ATOM 3632 C CA . LEU B 1 167 ? 11.484 3.418 -17.438 1 93.56 167 LEU B CA 1
ATOM 3633 C C . LEU B 1 167 ? 11.75 2.137 -18.219 1 93.56 167 LEU B C 1
ATOM 3635 O O . LEU B 1 167 ? 10.836 1.575 -18.828 1 93.56 167 LEU B O 1
ATOM 3639 N N . ARG B 1 168 ? 13.008 1.753 -18.141 1 93 168 ARG B N 1
ATOM 3640 C CA . ARG B 1 168 ? 13.375 0.489 -18.781 1 93 168 ARG B CA 1
ATOM 3641 C C . ARG B 1 168 ? 13.328 -0.658 -17.781 1 93 168 ARG B C 1
ATOM 3643 O O . ARG B 1 168 ? 13.656 -0.473 -16.594 1 93 168 ARG B O 1
ATOM 3650 N N . HIS B 1 169 ? 12.922 -1.82 -18.297 1 94.69 169 HIS B N 1
ATOM 3651 C CA . HIS B 1 169 ? 12.828 -3.016 -17.469 1 94.69 169 HIS B CA 1
ATOM 3652 C C . HIS B 1 169 ? 13.797 -4.094 -17.938 1 94.69 169 HIS B C 1
ATOM 3654 O O . HIS B 1 169 ? 14.211 -4.098 -19.109 1 94.69 169 HIS B O 1
ATOM 3660 N N . VAL B 1 170 ? 14.148 -4.965 -17.031 1 95.25 170 VAL B N 1
ATOM 3661 C CA . VAL B 1 170 ? 15 -6.105 -17.344 1 95.25 170 VAL B CA 1
ATOM 3662 C C . VAL B 1 170 ? 14.398 -7.375 -16.75 1 95.25 170 VAL B C 1
ATOM 3664 O O . VAL B 1 170 ? 13.859 -7.348 -15.641 1 95.25 170 VAL B O 1
ATOM 3667 N N . PHE B 1 171 ? 14.445 -8.406 -17.562 1 96.44 171 PHE B N 1
ATOM 3668 C CA . PHE B 1 171 ? 14.109 -9.719 -17.031 1 96.44 171 PHE B CA 1
ATOM 3669 C C . PHE B 1 171 ? 15.273 -10.305 -16.25 1 96.44 171 PHE B C 1
ATOM 3671 O O . PHE B 1 171 ? 16.406 -10.297 -16.719 1 96.44 171 PHE B O 1
ATOM 3678 N N . ALA B 1 172 ? 14.992 -10.766 -15 1 97.31 172 ALA B N 1
ATOM 3679 C CA . ALA B 1 172 ? 16.078 -11.234 -14.141 1 97.31 172 ALA B CA 1
ATOM 3680 C C . ALA B 1 172 ? 15.656 -12.469 -13.352 1 97.31 172 ALA B C 1
ATOM 3682 O O . ALA B 1 172 ? 14.469 -12.656 -13.07 1 97.31 172 ALA B O 1
ATOM 3683 N N . VAL B 1 173 ? 16.609 -13.297 -13.062 1 98.19 173 VAL B N 1
ATOM 3684 C CA . VAL B 1 173 ? 16.422 -14.516 -12.281 1 98.19 173 VAL B CA 1
ATOM 3685 C C . VAL B 1 173 ? 17.578 -14.688 -11.297 1 98.19 173 VAL B C 1
ATOM 3687 O O . VAL B 1 173 ? 18.625 -14.07 -11.453 1 98.19 173 VAL B O 1
ATOM 3690 N N . ALA B 1 174 ? 17.297 -15.469 -10.219 1 98.62 174 ALA B N 1
ATOM 3691 C CA . ALA B 1 174 ? 18.391 -15.836 -9.328 1 98.62 174 ALA B CA 1
ATOM 3692 C C . ALA B 1 174 ? 19.484 -16.594 -10.078 1 98.62 174 ALA B C 1
ATOM 3694 O O . ALA B 1 174 ? 19.188 -17.344 -11.023 1 98.62 174 ALA B O 1
ATOM 3695 N N . PRO B 1 175 ? 20.75 -16.484 -9.664 1 98.25 175 PRO B N 1
ATOM 3696 C CA . PRO B 1 175 ? 21.859 -17.156 -10.359 1 98.25 175 PRO B CA 1
ATOM 3697 C C . PRO B 1 175 ? 21.703 -18.672 -10.383 1 98.25 175 PRO B C 1
ATOM 3699 O O . PRO B 1 175 ? 22.172 -19.328 -11.32 1 98.25 175 PRO B O 1
ATOM 3702 N N . SER B 1 176 ? 21.078 -19.203 -9.367 1 97.12 176 SER B N 1
ATOM 3703 C CA . SER B 1 176 ? 20.922 -20.656 -9.273 1 97.12 176 SER B CA 1
ATOM 3704 C C . SER B 1 176 ? 19.688 -21.125 -10.031 1 97.12 176 SER B C 1
ATOM 3706 O O . SER B 1 176 ? 19.438 -22.328 -10.133 1 97.12 176 SER B O 1
ATOM 3708 N N . HIS B 1 177 ? 18.906 -20.266 -10.547 1 97.31 177 HIS B N 1
ATOM 3709 C CA . HIS B 1 177 ? 17.688 -20.625 -11.258 1 97.31 177 HIS B CA 1
ATOM 3710 C C . HIS B 1 177 ? 18 -21.312 -12.578 1 97.31 177 HIS B C 1
ATOM 3712 O O . HIS B 1 177 ? 18.938 -20.922 -13.281 1 97.31 177 HIS B O 1
ATOM 3718 N N . PRO B 1 178 ? 17.25 -22.234 -13.047 1 96.38 178 PRO B N 1
ATOM 3719 C CA . PRO B 1 178 ? 17.5 -22.969 -14.289 1 96.38 178 PRO B CA 1
ATOM 3720 C C . PRO B 1 178 ? 17.594 -22.047 -15.508 1 96.38 178 PRO B C 1
ATOM 3722 O O . PRO B 1 178 ? 18.406 -22.297 -16.406 1 96.38 178 PRO B O 1
ATOM 3725 N N . LEU B 1 179 ? 16.828 -21.047 -15.508 1 97 179 LEU B N 1
ATOM 3726 C CA . LEU B 1 179 ? 16.797 -20.141 -16.656 1 97 179 LEU B CA 1
ATOM 3727 C C . LEU B 1 179 ? 18.109 -19.375 -16.781 1 97 179 LEU B C 1
ATOM 3729 O O . LEU B 1 179 ? 18.406 -18.797 -17.828 1 97 179 LEU B O 1
ATOM 3733 N N . ALA B 1 180 ? 18.844 -19.281 -15.711 1 96.94 180 ALA B N 1
ATOM 3734 C CA . ALA B 1 180 ? 20.109 -18.547 -15.719 1 96.94 180 ALA B CA 1
ATOM 3735 C C . ALA B 1 180 ? 21.141 -19.219 -16.625 1 96.94 180 ALA B C 1
ATOM 3737 O O . ALA B 1 180 ? 22.031 -18.562 -17.156 1 96.94 180 ALA B O 1
ATOM 3738 N N . ALA B 1 181 ? 21 -20.484 -16.891 1 94.31 181 ALA B N 1
ATOM 3739 C CA . ALA B 1 181 ? 22.016 -21.266 -17.594 1 94.31 181 ALA B CA 1
ATOM 3740 C C . ALA B 1 181 ? 21.625 -21.469 -19.047 1 94.31 181 ALA B C 1
ATOM 3742 O O . ALA B 1 181 ? 22.422 -21.938 -19.859 1 94.31 181 ALA B O 1
ATOM 3743 N N . LEU B 1 182 ? 20.453 -21.109 -19.344 1 94.88 182 LEU B N 1
ATOM 3744 C CA . LEU B 1 182 ? 19.969 -21.375 -20.703 1 94.88 182 LEU B CA 1
ATOM 3745 C C . LEU B 1 182 ? 20.562 -20.375 -21.688 1 94.88 182 LEU B C 1
ATOM 3747 O O . LEU B 1 182 ? 20.844 -19.219 -21.328 1 94.88 182 LEU B O 1
ATOM 3751 N N . PRO B 1 183 ? 20.734 -20.797 -22.938 1 95.06 183 PRO B N 1
ATOM 3752 C CA . PRO B 1 183 ? 21.203 -19.859 -23.953 1 95.06 183 PRO B CA 1
ATOM 3753 C C . PRO B 1 183 ? 20.203 -18.734 -24.234 1 95.06 183 PRO B C 1
ATOM 3755 O O . PRO B 1 183 ? 19 -18.953 -24.172 1 95.06 183 PRO B O 1
ATOM 3758 N N . GLU B 1 184 ? 20.734 -17.609 -24.641 1 94.06 184 GLU B N 1
ATOM 3759 C CA . GLU B 1 184 ? 19.922 -16.438 -24.906 1 94.06 184 GLU B CA 1
ATOM 3760 C C . GLU B 1 184 ? 19.656 -16.266 -26.391 1 94.06 184 GLU B C 1
ATOM 3762 O O . GLU B 1 184 ? 20.453 -16.734 -27.219 1 94.06 184 GLU B O 1
ATOM 3767 N N . PRO B 1 185 ? 18.688 -15.547 -26.812 1 95.19 185 PRO B N 1
ATOM 3768 C CA . PRO B 1 185 ? 17.578 -15.055 -25.984 1 95.19 185 PRO B CA 1
ATOM 3769 C C . PRO B 1 185 ? 16.625 -16.172 -25.547 1 95.19 185 PRO B C 1
ATOM 3771 O O . PRO B 1 185 ? 16.406 -17.125 -26.297 1 95.19 185 PRO B O 1
ATOM 3774 N N . LEU B 1 186 ? 16.156 -16.078 -24.359 1 94.81 186 LEU B N 1
ATOM 3775 C CA . LEU B 1 186 ? 15.133 -17 -23.875 1 94.81 186 LEU B CA 1
ATOM 3776 C C . LEU B 1 186 ? 13.82 -16.812 -24.625 1 94.81 186 LEU B C 1
ATOM 3778 O O . LEU B 1 186 ? 13.5 -15.695 -25.047 1 94.81 186 LEU B O 1
ATOM 3782 N N . SER B 1 187 ? 13.039 -17.859 -24.766 1 90.31 187 SER B N 1
ATOM 3783 C CA . SER B 1 187 ? 11.695 -17.766 -25.312 1 90.31 187 SER B CA 1
ATOM 3784 C C . SER B 1 187 ? 10.664 -17.516 -24.219 1 90.31 187 SER B C 1
ATOM 3786 O O . SER B 1 187 ? 10.891 -17.875 -23.062 1 90.31 187 SER B O 1
ATOM 3788 N N . MET B 1 188 ? 9.547 -16.984 -24.656 1 86.62 188 MET B N 1
ATOM 3789 C CA . MET B 1 188 ? 8.461 -16.781 -23.703 1 86.62 188 MET B CA 1
ATOM 3790 C C . MET B 1 188 ? 7.977 -18.125 -23.141 1 86.62 188 MET B C 1
ATOM 3792 O O . MET B 1 188 ? 7.633 -18.203 -21.969 1 86.62 188 MET B O 1
ATOM 3796 N N . SER B 1 189 ? 8.016 -19.078 -23.953 1 84.56 189 SER B N 1
ATOM 3797 C CA . SER B 1 189 ? 7.574 -20.406 -23.531 1 84.56 189 SER B CA 1
ATOM 3798 C C . SER B 1 189 ? 8.461 -20.953 -22.422 1 84.56 189 SER B C 1
ATOM 3800 O O . SER B 1 189 ? 7.98 -21.625 -21.5 1 84.56 189 SER B O 1
ATOM 3802 N N . SER B 1 190 ? 9.789 -20.703 -22.531 1 89.5 190 SER B N 1
ATOM 3803 C CA . SER B 1 190 ? 10.711 -21.141 -21.484 1 89.5 190 SER B CA 1
ATOM 3804 C C . SER B 1 190 ? 10.43 -20.422 -20.172 1 89.5 190 SER B C 1
ATOM 3806 O O . SER B 1 190 ? 10.555 -21.016 -19.094 1 89.5 190 SER B O 1
ATOM 3808 N N . VAL B 1 191 ? 9.953 -19.203 -20.266 1 91.12 191 VAL B N 1
ATOM 3809 C CA . VAL B 1 191 ? 9.742 -18.359 -19.094 1 91.12 191 VAL B CA 1
ATOM 3810 C C . VAL B 1 191 ? 8.438 -18.75 -18.406 1 91.12 191 VAL B C 1
ATOM 3812 O O . VAL B 1 191 ? 8.375 -18.859 -17.188 1 91.12 191 VAL B O 1
ATOM 3815 N N . VAL B 1 192 ? 7.438 -19.062 -19.188 1 86.44 192 VAL B N 1
ATOM 3816 C CA . VAL B 1 192 ? 6.09 -19.297 -18.688 1 86.44 192 VAL B CA 1
ATOM 3817 C C . VAL B 1 192 ? 6.047 -20.625 -17.922 1 86.44 192 VAL B C 1
ATOM 3819 O O . VAL B 1 192 ? 5.102 -20.875 -17.172 1 86.44 192 VAL B O 1
ATOM 3822 N N . ALA B 1 193 ? 7.066 -21.391 -18.094 1 88.25 193 ALA B N 1
ATOM 3823 C CA . ALA B 1 193 ? 7.137 -22.672 -17.391 1 88.25 193 ALA B CA 1
ATOM 3824 C C . ALA B 1 193 ? 7.449 -22.484 -15.914 1 88.25 193 ALA B C 1
ATOM 3826 O O . ALA B 1 193 ? 7.289 -23.422 -15.117 1 88.25 193 ALA B O 1
ATOM 3827 N N . TYR B 1 194 ? 7.863 -21.312 -15.578 1 93.12 194 TYR B N 1
ATOM 3828 C CA . TYR B 1 194 ? 8.258 -21.062 -14.195 1 93.12 194 TYR B CA 1
ATOM 3829 C C . TYR B 1 194 ? 7.344 -20.031 -13.547 1 93.12 194 TYR B C 1
ATOM 3831 O O . TYR B 1 194 ? 6.695 -19.234 -14.242 1 93.12 194 TYR B O 1
ATOM 3839 N N . ARG B 1 195 ? 7.297 -20.078 -12.211 1 94.88 195 ARG B N 1
ATOM 3840 C CA . ARG B 1 195 ? 6.484 -19.156 -11.43 1 94.88 195 ARG B CA 1
ATOM 3841 C C . ARG B 1 195 ? 6.961 -17.719 -11.633 1 94.88 195 ARG B C 1
ATOM 3843 O O . ARG B 1 195 ? 8.156 -17.422 -11.523 1 94.88 195 ARG B O 1
ATOM 3850 N N . ALA B 1 196 ? 6.016 -16.812 -11.93 1 94.56 196 ALA B N 1
ATOM 3851 C CA . ALA B 1 196 ? 6.332 -15.398 -12.086 1 94.56 196 ALA B CA 1
ATOM 3852 C C . ALA B 1 196 ? 6.035 -14.633 -10.797 1 94.56 196 ALA B C 1
ATOM 3854 O O . ALA B 1 196 ? 5.086 -14.953 -10.086 1 94.56 196 ALA B O 1
ATOM 3855 N N . ALA B 1 197 ? 6.898 -13.688 -10.484 1 95.69 197 ALA B N 1
ATOM 3856 C CA . ALA B 1 197 ? 6.535 -12.688 -9.484 1 95.69 197 ALA B CA 1
ATOM 3857 C C . ALA B 1 197 ? 5.77 -11.531 -10.117 1 95.69 197 ALA B C 1
ATOM 3859 O O . ALA B 1 197 ? 6.258 -10.891 -11.047 1 95.69 197 ALA B O 1
ATOM 3860 N N . VAL B 1 198 ? 4.609 -11.281 -9.57 1 93.62 198 VAL B N 1
ATOM 3861 C CA . VAL B 1 198 ? 3.795 -10.195 -10.109 1 93.62 198 VAL B CA 1
ATOM 3862 C C . VAL B 1 198 ? 3.455 -9.203 -8.992 1 93.62 198 VAL B C 1
ATOM 3864 O O . VAL B 1 198 ? 3.195 -9.602 -7.855 1 93.62 198 VAL B O 1
ATOM 3867 N N . ILE B 1 199 ? 3.57 -7.93 -9.312 1 94.31 199 ILE B N 1
ATOM 3868 C CA . ILE B 1 199 ? 3.141 -6.914 -8.359 1 94.31 199 ILE B CA 1
ATOM 3869 C C . ILE B 1 199 ? 1.643 -6.66 -8.516 1 94.31 199 ILE B C 1
ATOM 3871 O O . ILE B 1 199 ? 1.125 -6.625 -9.633 1 94.31 199 ILE B O 1
ATOM 3875 N N . SER B 1 200 ? 0.974 -6.508 -7.449 1 93.19 200 SER B N 1
ATOM 3876 C CA . SER B 1 200 ? -0.481 -6.406 -7.473 1 93.19 200 SER B CA 1
ATOM 3877 C C . SER B 1 200 ? -0.932 -4.973 -7.738 1 93.19 200 SER B C 1
ATOM 3879 O O . SER B 1 200 ? -0.447 -4.035 -7.098 1 93.19 200 SER B O 1
ATOM 3881 N N . ASP B 1 201 ? -1.855 -4.867 -8.617 1 91.44 201 ASP B N 1
ATOM 3882 C CA . ASP B 1 201 ? -2.506 -3.592 -8.898 1 91.44 201 ASP B CA 1
ATOM 3883 C C . ASP B 1 201 ? -3.33 -3.123 -7.703 1 91.44 201 ASP B C 1
ATOM 3885 O O . ASP B 1 201 ? -4.023 -3.922 -7.066 1 91.44 201 ASP B O 1
ATOM 3889 N N . THR B 1 202 ? -3.248 -1.812 -7.41 1 93.31 202 THR B N 1
ATOM 3890 C CA . THR B 1 202 ? -3.941 -1.305 -6.23 1 93.31 202 THR B CA 1
ATOM 3891 C C . THR B 1 202 ? -5.191 -0.525 -6.633 1 93.31 202 THR B C 1
ATOM 3893 O O . THR B 1 202 ? -5.746 0.226 -5.824 1 93.31 202 THR B O 1
ATOM 3896 N N . SER B 1 203 ? -5.582 -0.696 -7.852 1 89 203 SER B N 1
ATOM 3897 C CA . SER B 1 203 ? -6.816 -0.047 -8.281 1 89 203 SER B CA 1
ATOM 3898 C C . SER B 1 203 ? -8 -0.492 -7.43 1 89 203 SER B C 1
ATOM 3900 O O . SER B 1 203 ? -8.109 -1.669 -7.078 1 89 203 SER B O 1
ATOM 3902 N N . ARG B 1 204 ? -8.773 0.468 -7.113 1 80.12 204 ARG B N 1
ATOM 3903 C CA . ARG B 1 204 ? -9.969 0.18 -6.328 1 80.12 204 ARG B CA 1
ATOM 3904 C C . ARG B 1 204 ? -11.227 0.311 -7.184 1 80.12 204 ARG B C 1
ATOM 3906 O O . ARG B 1 204 ? -12.125 -0.53 -7.105 1 80.12 204 ARG B O 1
ATOM 3913 N N . GLU B 1 205 ? -11.234 1.335 -7.922 1 71.94 205 GLU B N 1
ATOM 3914 C CA . GLU B 1 205 ? -12.414 1.631 -8.727 1 71.94 205 GLU B CA 1
ATOM 3915 C C . GLU B 1 205 ? -12.195 1.251 -10.188 1 71.94 205 GLU B C 1
ATOM 3917 O O . GLU B 1 205 ? -13.109 0.751 -10.852 1 71.94 205 GLU B O 1
ATOM 3922 N N . LEU B 1 206 ? -10.984 1.442 -10.641 1 67.38 206 LEU B N 1
ATOM 3923 C CA . LEU B 1 206 ? -10.648 1.101 -12.016 1 67.38 206 LEU B CA 1
ATOM 3924 C C . LEU B 1 206 ? -10.336 -0.386 -12.148 1 67.38 206 LEU B C 1
ATOM 3926 O O . LEU B 1 206 ? -9.992 -1.042 -11.164 1 67.38 206 LEU B O 1
ATOM 3930 N N . GLN B 1 207 ? -10.375 -0.847 -13.352 1 67.69 207 GLN B N 1
ATOM 3931 C CA . GLN B 1 207 ? -9.969 -2.225 -13.602 1 67.69 207 GLN B CA 1
ATOM 3932 C C . GLN B 1 207 ? -8.477 -2.41 -13.367 1 67.69 207 GLN B C 1
ATOM 3934 O O . GLN B 1 207 ? -7.656 -1.623 -13.852 1 67.69 207 GLN B O 1
ATOM 3939 N N . PRO B 1 208 ? -8.328 -3.457 -12.555 1 69.69 208 PRO B N 1
ATOM 3940 C CA . PRO B 1 208 ? -6.906 -3.701 -12.305 1 69.69 208 PRO B CA 1
ATOM 3941 C C . PRO B 1 208 ? -6.133 -4.051 -13.57 1 69.69 208 PRO B C 1
ATOM 3943 O O . PRO B 1 208 ? -6.664 -4.723 -14.461 1 69.69 208 PRO B O 1
ATOM 3946 N N . ARG B 1 209 ? -5.082 -3.369 -13.672 1 65.06 209 ARG B N 1
ATOM 3947 C CA . ARG B 1 209 ? -4.148 -3.709 -14.742 1 65.06 209 ARG B CA 1
ATOM 3948 C C . ARG B 1 209 ? -3.277 -4.898 -14.344 1 65.06 209 ARG B C 1
ATOM 3950 O O . ARG B 1 209 ? -2.969 -5.086 -13.164 1 65.06 209 ARG B O 1
ATOM 3957 N N . SER B 1 210 ? -3.438 -5.977 -15.055 1 57.69 210 SER B N 1
ATOM 3958 C CA . SER B 1 210 ? -2.564 -7.102 -14.742 1 57.69 210 SER B CA 1
ATOM 3959 C C . SER B 1 210 ? -1.289 -7.062 -15.578 1 57.69 210 SER B C 1
ATOM 3961 O O . SER B 1 210 ? -1.309 -6.629 -16.734 1 57.69 210 SER B O 1
ATOM 3963 N N . VAL B 1 211 ? -0.243 -6.914 -14.883 1 54.44 211 VAL B N 1
ATOM 3964 C CA . VAL B 1 211 ? 0.984 -7.105 -15.648 1 54.44 211 VAL B CA 1
ATOM 3965 C C . VAL B 1 211 ? 0.995 -8.5 -16.266 1 54.44 211 VAL B C 1
ATOM 3967 O O . VAL B 1 211 ? 0.206 -9.367 -15.875 1 54.44 211 VAL B O 1
ATOM 3970 N N . ALA B 1 212 ? 2.07 -8.883 -17.016 1 53.34 212 ALA B N 1
ATOM 3971 C CA . ALA B 1 212 ? 2.426 -9.828 -18.078 1 53.34 212 ALA B CA 1
ATOM 3972 C C . ALA B 1 212 ? 2.287 -11.273 -17.594 1 53.34 212 ALA B C 1
ATOM 3974 O O . ALA B 1 212 ? 3.252 -11.867 -17.109 1 53.34 212 ALA B O 1
ATOM 3975 N N . VAL B 1 213 ? 1.095 -11.594 -16.844 1 57.72 213 VAL B N 1
ATOM 3976 C CA . VAL B 1 213 ? 1.154 -13.039 -16.641 1 57.72 213 VAL B CA 1
ATOM 3977 C C . VAL B 1 213 ? 0.405 -13.75 -17.766 1 57.72 213 VAL B C 1
ATOM 3979 O O . VAL B 1 213 ? -0.714 -13.359 -18.109 1 57.72 213 VAL B O 1
ATOM 3982 N N . ASP B 1 214 ? 1.169 -14.414 -18.469 1 57.88 214 ASP B N 1
ATOM 3983 C CA . ASP B 1 214 ? 0.592 -15.258 -19.516 1 57.88 214 ASP B CA 1
ATOM 3984 C C . ASP B 1 214 ? -0.432 -16.234 -18.938 1 57.88 214 ASP B C 1
ATOM 3986 O O . ASP B 1 214 ? -0.309 -16.656 -17.781 1 57.88 214 ASP B O 1
ATOM 3990 N N . ALA B 1 215 ? -1.349 -16.438 -19.734 1 61.06 215 ALA B N 1
ATOM 3991 C CA . ALA B 1 215 ? -2.393 -17.375 -19.328 1 61.06 215 ALA B CA 1
ATOM 3992 C C . ALA B 1 215 ? -1.795 -18.703 -18.875 1 61.06 215 ALA B C 1
ATOM 3994 O O . ALA B 1 215 ? -0.962 -19.281 -19.578 1 61.06 215 ALA B O 1
ATOM 3995 N N . GLY B 1 216 ? -2.057 -18.984 -17.609 1 72.25 216 GLY B N 1
ATOM 3996 C CA . GLY B 1 216 ? -1.677 -20.297 -17.125 1 72.25 216 GLY B CA 1
ATOM 3997 C C . GLY B 1 216 ? -0.396 -20.281 -16.297 1 72.25 216 GLY B C 1
ATOM 3998 O O . GLY B 1 216 ? -0.095 -21.25 -15.594 1 72.25 216 GLY B O 1
ATOM 3999 N N . GLN B 1 217 ? 0.439 -19.281 -16.516 1 81.56 217 GLN B N 1
ATOM 4000 C CA . GLN B 1 217 ? 1.675 -19.234 -15.742 1 81.56 217 GLN B CA 1
ATOM 4001 C C . GLN B 1 217 ? 1.385 -19.078 -14.25 1 81.56 217 GLN B C 1
ATOM 4003 O O . GLN B 1 217 ? 0.604 -18.219 -13.844 1 81.56 217 GLN B O 1
ATOM 4008 N N . PRO B 1 218 ? 1.945 -20.047 -13.492 1 88.19 218 PRO B N 1
ATOM 4009 C CA . PRO B 1 218 ? 1.854 -19.812 -12.047 1 88.19 218 PRO B CA 1
ATOM 4010 C C . PRO B 1 218 ? 2.506 -18.5 -11.617 1 88.19 218 PRO B C 1
ATOM 4012 O O . PRO B 1 218 ? 3.441 -18.031 -12.266 1 88.19 218 PRO B O 1
ATOM 4015 N N . TYR B 1 219 ? 1.936 -17.906 -10.562 1 92.06 219 TYR B N 1
ATOM 4016 C CA . TYR B 1 219 ? 2.545 -16.656 -10.133 1 92.06 219 TYR B CA 1
ATOM 4017 C C . TYR B 1 219 ? 2.465 -16.484 -8.625 1 92.06 219 TYR B C 1
ATOM 4019 O O . TYR B 1 219 ? 1.688 -17.188 -7.957 1 92.06 219 TYR B O 1
ATOM 4027 N N . LEU B 1 220 ? 3.359 -15.742 -8.125 1 95.94 220 LEU B N 1
ATOM 4028 C CA . LEU B 1 220 ? 3.389 -15.188 -6.781 1 95.94 220 LEU B CA 1
ATOM 4029 C C . LEU B 1 220 ? 3.123 -13.688 -6.809 1 95.94 220 LEU B C 1
ATOM 4031 O O . LEU B 1 220 ? 3.9 -12.922 -7.391 1 95.94 220 LEU B O 1
ATOM 4035 N N . ALA B 1 221 ? 1.993 -13.328 -6.203 1 95.88 221 ALA B N 1
ATOM 4036 C CA . ALA B 1 221 ? 1.665 -11.906 -6.148 1 95.88 221 ALA B CA 1
ATOM 4037 C C . ALA B 1 221 ? 2.273 -11.25 -4.914 1 95.88 221 ALA B C 1
ATOM 4039 O O . ALA B 1 221 ? 2.182 -11.789 -3.809 1 95.88 221 ALA B O 1
ATOM 4040 N N . VAL B 1 222 ? 2.914 -10.117 -5.168 1 97.19 222 VAL B N 1
ATOM 4041 C CA . VAL B 1 222 ? 3.557 -9.375 -4.086 1 97.19 222 VAL B CA 1
ATOM 4042 C C . VAL B 1 222 ? 3.1 -7.922 -4.109 1 97.19 222 VAL B C 1
ATOM 4044 O O . VAL B 1 222 ? 2.66 -7.418 -5.148 1 97.19 222 VAL B O 1
ATOM 4047 N N . PRO B 1 223 ? 3.283 -7.203 -3.002 1 96.5 223 PRO B N 1
ATOM 4048 C CA . PRO B 1 223 ? 2.684 -5.867 -2.912 1 96.5 223 PRO B CA 1
ATOM 4049 C C . PRO B 1 223 ? 3.621 -4.766 -3.395 1 96.5 223 PRO B C 1
ATOM 4051 O O . PRO B 1 223 ? 3.168 -3.662 -3.717 1 96.5 223 PRO B O 1
ATOM 4054 N N . THR B 1 224 ? 4.895 -4.996 -3.375 1 96.31 224 THR B N 1
ATOM 4055 C CA . THR B 1 224 ? 5.848 -3.932 -3.672 1 96.31 224 THR B CA 1
ATOM 4056 C C . THR B 1 224 ? 6.941 -4.43 -4.613 1 96.31 224 THR B C 1
ATOM 4058 O O . THR B 1 224 ? 7.121 -5.637 -4.781 1 96.31 224 THR B O 1
ATOM 4061 N N . LEU B 1 225 ? 7.645 -3.521 -5.191 1 95.94 225 LEU B N 1
ATOM 4062 C CA . LEU B 1 225 ? 8.781 -3.887 -6.027 1 95.94 225 LEU B CA 1
ATOM 4063 C C . LEU B 1 225 ? 9.922 -4.445 -5.184 1 95.94 225 LEU B C 1
ATOM 4065 O O . LEU B 1 225 ? 10.656 -5.328 -5.629 1 95.94 225 LEU B O 1
ATOM 4069 N N . ALA B 1 226 ? 10.031 -3.953 -4 1 96.44 226 ALA B N 1
ATOM 4070 C CA . ALA B 1 226 ? 11.023 -4.523 -3.096 1 96.44 226 ALA B CA 1
ATOM 4071 C C . ALA B 1 226 ? 10.75 -6 -2.838 1 96.44 226 ALA B C 1
ATOM 4073 O O . ALA B 1 226 ? 11.672 -6.816 -2.83 1 96.44 226 ALA B O 1
ATOM 4074 N N . ALA B 1 227 ? 9.492 -6.312 -2.631 1 97.5 227 ALA B N 1
ATOM 4075 C CA . ALA B 1 227 ? 9.117 -7.707 -2.424 1 97.5 227 ALA B CA 1
ATOM 4076 C C . ALA B 1 227 ? 9.344 -8.531 -3.691 1 97.5 227 ALA B C 1
ATOM 4078 O O . ALA B 1 227 ? 9.75 -9.688 -3.623 1 97.5 227 ALA B O 1
ATOM 4079 N N . LYS B 1 228 ? 9.023 -7.93 -4.785 1 97.31 228 LYS B N 1
ATOM 4080 C CA . LYS B 1 228 ? 9.266 -8.609 -6.055 1 97.31 228 LYS B CA 1
ATOM 4081 C C . LYS B 1 228 ? 10.75 -8.914 -6.246 1 97.31 228 LYS B C 1
ATOM 4083 O O . LYS B 1 228 ? 11.117 -10.039 -6.586 1 97.31 228 LYS B O 1
ATOM 4088 N N . LEU B 1 229 ? 11.578 -7.938 -6 1 98.12 229 LEU B N 1
ATOM 4089 C CA . LEU B 1 229 ? 13.023 -8.125 -6.062 1 98.12 229 LEU B CA 1
ATOM 4090 C C . LEU B 1 229 ? 13.461 -9.258 -5.148 1 98.12 229 LEU B C 1
ATOM 4092 O O . LEU B 1 229 ? 14.227 -10.141 -5.562 1 98.12 229 LEU B O 1
ATOM 4096 N N . ALA B 1 230 ? 12.984 -9.258 -4 1 98.12 230 ALA B N 1
ATOM 4097 C CA . ALA B 1 230 ? 13.359 -10.273 -3.023 1 98.12 230 ALA B CA 1
ATOM 4098 C C . ALA B 1 230 ? 12.938 -11.664 -3.486 1 98.12 230 ALA B C 1
ATOM 4100 O O . ALA B 1 230 ? 13.703 -12.625 -3.363 1 98.12 230 ALA B O 1
ATOM 4101 N N . ALA B 1 231 ? 11.719 -11.742 -4.004 1 98 231 ALA B N 1
ATOM 4102 C CA . ALA B 1 231 ? 11.219 -13.023 -4.488 1 98 231 ALA B CA 1
ATOM 4103 C C . ALA B 1 231 ? 12.117 -13.578 -5.594 1 98 231 ALA B C 1
ATOM 4105 O O . ALA B 1 231 ? 12.352 -14.789 -5.66 1 98 231 ALA B O 1
ATOM 4106 N N . LEU B 1 232 ? 12.578 -12.68 -6.465 1 98.06 232 LEU B N 1
ATOM 4107 C CA . LEU B 1 232 ? 13.484 -13.094 -7.531 1 98.06 232 LEU B CA 1
ATOM 4108 C C . LEU B 1 232 ? 14.82 -13.555 -6.961 1 98.06 232 LEU B C 1
ATOM 4110 O O . LEU B 1 232 ? 15.328 -14.609 -7.336 1 98.06 232 LEU B O 1
ATOM 4114 N N . CYS B 1 233 ? 15.328 -12.797 -6.031 1 98.25 233 CYS B N 1
ATOM 4115 C CA . CYS B 1 233 ? 16.625 -13.117 -5.426 1 98.25 233 CYS B CA 1
ATOM 4116 C C . CYS B 1 233 ? 16.547 -14.438 -4.672 1 98.25 233 CYS B C 1
ATOM 4118 O O . CYS B 1 233 ? 17.531 -15.195 -4.641 1 98.25 233 CYS B O 1
ATOM 4120 N N . GLU B 1 234 ? 15.383 -14.711 -4.09 1 96.88 234 GLU B N 1
ATOM 4121 C CA . GLU B 1 234 ? 15.164 -15.938 -3.336 1 96.88 234 GLU B CA 1
ATOM 4122 C C . GLU B 1 234 ? 15.062 -17.141 -4.266 1 96.88 234 GLU B C 1
ATOM 4124 O O . GLU B 1 234 ? 15.055 -18.281 -3.809 1 96.88 234 GLU B O 1
ATOM 4129 N N . GLY B 1 235 ? 14.93 -16.844 -5.535 1 97.12 235 GLY B N 1
ATOM 4130 C CA . GLY B 1 235 ? 14.75 -17.922 -6.492 1 97.12 235 GLY B CA 1
ATOM 4131 C C . GLY B 1 235 ? 13.344 -18.484 -6.5 1 97.12 235 GLY B C 1
ATOM 4132 O O . GLY B 1 235 ? 13.102 -19.562 -7.035 1 97.12 235 GLY B O 1
ATOM 4133 N N . LEU B 1 236 ? 12.438 -17.781 -5.895 1 96.62 236 LEU B N 1
ATOM 4134 C CA . LEU B 1 236 ? 11.062 -18.234 -5.762 1 96.62 236 LEU B CA 1
ATOM 4135 C C . LEU B 1 236 ? 10.289 -18.016 -7.055 1 96.62 236 LEU B C 1
ATOM 4137 O O . LEU B 1 236 ? 9.289 -18.703 -7.312 1 96.62 236 LEU B O 1
ATOM 4141 N N . ALA B 1 237 ? 10.727 -17.031 -7.797 1 97 237 ALA B N 1
ATOM 4142 C CA . ALA B 1 237 ? 10.008 -16.625 -9.008 1 97 237 ALA B CA 1
ATOM 4143 C C . ALA B 1 237 ? 10.938 -15.898 -9.977 1 97 237 ALA B C 1
ATOM 4145 O O . ALA B 1 237 ? 12.086 -15.602 -9.641 1 97 237 ALA B O 1
ATOM 4146 N N . VAL B 1 238 ? 10.414 -15.727 -11.133 1 96.44 238 VAL B N 1
ATOM 4147 C CA . VAL B 1 238 ? 11.102 -14.953 -12.164 1 96.44 238 VAL B CA 1
ATOM 4148 C C . VAL B 1 238 ? 10.234 -13.758 -12.578 1 96.44 238 VAL B C 1
ATOM 4150 O O . VAL B 1 238 ? 9.047 -13.711 -12.266 1 96.44 238 VAL B O 1
ATOM 4153 N N . GLY B 1 239 ? 10.898 -12.781 -13.156 1 94.88 239 GLY B N 1
ATOM 4154 C CA . GLY B 1 239 ? 10.094 -11.656 -13.609 1 94.88 239 GLY B CA 1
ATOM 4155 C C . GLY B 1 239 ? 10.922 -10.461 -14.023 1 94.88 239 GLY B C 1
ATOM 4156 O O . GLY B 1 239 ? 12.148 -10.531 -14.07 1 94.88 239 GLY B O 1
ATOM 4157 N N . THR B 1 240 ? 10.242 -9.414 -14.422 1 94.5 240 THR B N 1
ATOM 4158 C CA . THR B 1 240 ? 10.883 -8.172 -14.859 1 94.5 240 THR B CA 1
ATOM 4159 C C . THR B 1 240 ? 10.93 -7.164 -13.711 1 94.5 240 THR B C 1
ATOM 4161 O O . THR B 1 240 ? 10.039 -7.141 -12.859 1 94.5 240 THR B O 1
ATOM 4164 N N . LEU B 1 241 ? 11.992 -6.395 -13.719 1 95.69 241 LEU B N 1
ATOM 4165 C CA . LEU B 1 241 ? 12.18 -5.281 -12.789 1 95.69 241 LEU B CA 1
ATOM 4166 C C . LEU B 1 241 ? 12.672 -4.039 -13.531 1 95.69 241 LEU B C 1
ATOM 4168 O O . LEU B 1 241 ? 13.398 -4.145 -14.516 1 95.69 241 LEU B O 1
ATOM 4172 N N . PRO B 1 242 ? 12.25 -2.863 -13.016 1 94.56 242 PRO B N 1
ATOM 4173 C CA . PRO B 1 242 ? 12.953 -1.685 -13.516 1 94.56 242 PRO B CA 1
ATOM 4174 C C . PRO B 1 242 ? 14.469 -1.79 -13.352 1 94.56 242 PRO B C 1
ATOM 4176 O O . PRO B 1 242 ? 14.945 -2.309 -12.336 1 94.56 242 PRO B O 1
ATOM 4179 N N . ASP B 1 243 ? 15.188 -1.243 -14.258 1 93.5 243 ASP B N 1
ATOM 4180 C CA . ASP B 1 243 ? 16.641 -1.303 -14.258 1 93.5 243 ASP B CA 1
ATOM 4181 C C . ASP B 1 243 ? 17.219 -0.741 -12.953 1 93.5 243 ASP B C 1
ATOM 4183 O O . ASP B 1 243 ? 18.125 -1.334 -12.359 1 93.5 243 ASP B O 1
ATOM 4187 N N . CYS B 1 244 ? 16.656 0.336 -12.547 1 91.88 244 CYS B N 1
ATOM 4188 C CA . CYS B 1 244 ? 17.219 1.029 -11.391 1 91.88 244 CYS B CA 1
ATOM 4189 C C . CYS B 1 244 ? 17.078 0.182 -10.133 1 91.88 244 CYS B C 1
ATOM 4191 O O . CYS B 1 244 ? 17.812 0.368 -9.164 1 91.88 244 CYS B O 1
ATOM 4193 N N . ILE B 1 245 ? 16.172 -0.766 -10.156 1 94.25 245 ILE B N 1
ATOM 4194 C CA . ILE B 1 245 ? 15.953 -1.642 -9.008 1 94.25 245 ILE B CA 1
ATOM 4195 C C . ILE B 1 245 ? 16.797 -2.908 -9.164 1 94.25 245 ILE B C 1
ATOM 4197 O O . ILE B 1 245 ? 17.375 -3.4 -8.195 1 94.25 245 ILE B O 1
ATOM 4201 N N . ALA B 1 246 ? 16.938 -3.395 -10.352 1 96.12 246 ALA B N 1
ATOM 4202 C CA . ALA B 1 246 ? 17.594 -4.668 -10.625 1 96.12 246 ALA B CA 1
ATOM 4203 C C . ALA B 1 246 ? 19.109 -4.508 -10.602 1 96.12 246 ALA B C 1
ATOM 4205 O O . ALA B 1 246 ? 19.844 -5.438 -10.242 1 96.12 246 ALA B O 1
ATOM 4206 N N . THR B 1 247 ? 19.641 -3.371 -10.945 1 95.56 247 THR B N 1
ATOM 4207 C CA . THR B 1 247 ? 21.047 -3.143 -11.219 1 95.56 247 THR B CA 1
ATOM 4208 C C . THR B 1 247 ? 21.906 -3.451 -9.984 1 95.56 247 THR B C 1
ATOM 4210 O O . THR B 1 247 ? 22.875 -4.199 -10.062 1 95.56 247 THR B O 1
ATOM 4213 N N . PRO B 1 248 ? 21.562 -2.939 -8.844 1 95.88 248 PRO B N 1
ATOM 4214 C CA . PRO B 1 248 ? 22.375 -3.252 -7.672 1 95.88 248 PRO B CA 1
ATOM 4215 C C . PRO B 1 248 ? 22.422 -4.746 -7.363 1 95.88 248 PRO B C 1
ATOM 4217 O O . PRO B 1 248 ? 23.484 -5.273 -7 1 95.88 248 PRO B O 1
ATOM 4220 N N . ALA B 1 249 ? 21.297 -5.402 -7.508 1 97.75 249 ALA B N 1
ATOM 4221 C CA . ALA B 1 249 ? 21.25 -6.836 -7.227 1 97.75 249 ALA B CA 1
ATOM 4222 C C . ALA B 1 249 ? 22.062 -7.625 -8.25 1 97.75 249 ALA B C 1
ATOM 4224 O O . ALA B 1 249 ? 22.703 -8.625 -7.906 1 97.75 249 ALA B O 1
ATOM 4225 N N . ILE B 1 250 ? 22.062 -7.164 -9.453 1 97.69 250 ILE B N 1
ATOM 4226 C CA . ILE B 1 250 ? 22.828 -7.805 -10.508 1 97.69 250 ILE B CA 1
ATOM 4227 C C . ILE B 1 250 ? 24.328 -7.586 -10.258 1 97.69 250 ILE B C 1
ATOM 4229 O O . ILE B 1 250 ? 25.125 -8.523 -10.352 1 97.69 250 ILE B O 1
ATOM 4233 N N . ALA B 1 251 ? 24.703 -6.395 -9.852 1 97.31 251 ALA B N 1
ATOM 4234 C CA . ALA B 1 251 ? 26.094 -6.055 -9.57 1 97.31 251 ALA B CA 1
ATOM 4235 C C . ALA B 1 251 ? 26.625 -6.875 -8.406 1 97.31 251 ALA B C 1
ATOM 4237 O O . ALA B 1 251 ? 27.812 -7.238 -8.383 1 97.31 251 ALA B O 1
ATOM 4238 N N . GLN B 1 252 ? 25.781 -7.242 -7.539 1 97.75 252 GLN B N 1
ATOM 4239 C CA . GLN B 1 252 ? 26.172 -7.996 -6.348 1 97.75 252 GLN B CA 1
ATOM 4240 C C . GLN B 1 252 ? 26.109 -9.5 -6.609 1 97.75 252 GLN B C 1
ATOM 4242 O O . GLN B 1 252 ? 26.391 -10.297 -5.715 1 97.75 252 GLN B O 1
ATOM 4247 N N . GLY B 1 253 ? 25.656 -9.836 -7.715 1 97.56 253 GLY B N 1
ATOM 4248 C CA . GLY B 1 253 ? 25.609 -11.234 -8.086 1 97.56 253 GLY B CA 1
ATOM 4249 C C . GLY B 1 253 ? 24.406 -11.961 -7.516 1 97.56 253 GLY B C 1
ATOM 4250 O O . GLY B 1 253 ? 24.375 -13.195 -7.473 1 97.56 253 GLY B O 1
ATOM 4251 N N . ARG B 1 254 ? 23.422 -11.227 -7.109 1 98.19 254 ARG B N 1
ATOM 4252 C CA . ARG B 1 254 ? 22.234 -11.828 -6.52 1 98.19 254 ARG B CA 1
ATOM 4253 C C . ARG B 1 254 ? 21.188 -12.133 -7.586 1 98.19 254 ARG B C 1
ATOM 4255 O O . ARG B 1 254 ? 20.281 -12.922 -7.359 1 98.19 254 ARG B O 1
ATOM 4262 N N . LEU B 1 255 ? 21.297 -11.453 -8.734 1 98.56 255 LEU B N 1
ATOM 4263 C CA . LEU B 1 255 ? 20.438 -11.672 -9.898 1 98.56 255 LEU B CA 1
ATOM 4264 C C . LEU B 1 255 ? 21.266 -11.719 -11.18 1 98.56 255 LEU B C 1
ATOM 4266 O O . LEU B 1 255 ? 22.375 -11.18 -11.227 1 98.56 255 LEU B O 1
ATOM 4270 N N . VAL B 1 256 ? 20.688 -12.359 -12.117 1 98.38 256 VAL B N 1
ATOM 4271 C CA . VAL B 1 256 ? 21.25 -12.391 -13.461 1 98.38 256 VAL B CA 1
ATOM 4272 C C . VAL B 1 256 ? 20.219 -11.891 -14.469 1 98.38 256 VAL B C 1
ATOM 4274 O O . VAL B 1 256 ? 19.094 -12.406 -14.523 1 98.38 256 VAL B O 1
ATOM 4277 N N . ALA B 1 257 ? 20.672 -10.898 -15.219 1 97.62 257 ALA B N 1
ATOM 4278 C CA . ALA B 1 257 ? 19.797 -10.406 -16.281 1 97.62 257 ALA B CA 1
ATOM 4279 C C . ALA B 1 257 ? 19.797 -11.359 -17.469 1 97.62 257 ALA B C 1
ATOM 4281 O O . ALA B 1 257 ? 20.844 -11.898 -17.859 1 97.62 257 ALA B O 1
ATOM 4282 N N . ARG B 1 258 ? 18.594 -11.625 -18.031 1 96.81 258 ARG B N 1
ATOM 4283 C CA . ARG B 1 258 ? 18.438 -12.461 -19.219 1 96.81 258 ARG B CA 1
ATOM 4284 C C . ARG B 1 258 ? 17.609 -11.758 -20.281 1 96.81 258 ARG B C 1
ATOM 4286 O O . ARG B 1 258 ? 16.641 -11.055 -19.953 1 96.81 258 ARG B O 1
ATOM 4293 N N . GLU B 1 259 ? 17.969 -11.938 -21.5 1 95.5 259 GLU B N 1
ATOM 4294 C CA . GLU B 1 259 ? 17.172 -11.414 -22.609 1 95.5 259 GLU B CA 1
ATOM 4295 C C . GLU B 1 259 ? 16.047 -12.375 -22.984 1 95.5 259 GLU B C 1
ATOM 4297 O O . GLU B 1 259 ? 16.281 -13.586 -23.109 1 95.5 259 GLU B O 1
ATOM 4302 N N . VAL B 1 260 ? 14.906 -11.852 -23.047 1 93.75 260 VAL B N 1
ATOM 4303 C CA . VAL B 1 260 ? 13.758 -12.656 -23.438 1 93.75 260 VAL B CA 1
ATOM 4304 C C . VAL B 1 260 ? 13.141 -12.094 -24.719 1 93.75 260 VAL B C 1
ATOM 4306 O O . VAL B 1 260 ? 12.828 -10.898 -24.781 1 93.75 260 VAL B O 1
ATOM 4309 N N . THR B 1 261 ? 12.883 -12.93 -25.641 1 89.75 261 THR B N 1
ATOM 4310 C CA . THR B 1 261 ? 12.281 -12.5 -26.891 1 89.75 261 THR B CA 1
ATOM 4311 C C . THR B 1 261 ? 10.836 -12.07 -26.688 1 89.75 261 THR B C 1
ATOM 4313 O O . THR B 1 261 ? 10.039 -12.805 -26.094 1 89.75 261 THR B O 1
ATOM 4316 N N . GLY B 1 262 ? 10.516 -10.859 -27.109 1 82.75 262 GLY B N 1
ATOM 4317 C CA . GLY B 1 262 ? 9.125 -10.422 -27.109 1 82.75 262 GLY B CA 1
ATOM 4318 C C . GLY B 1 262 ? 8.703 -9.773 -25.812 1 82.75 262 GLY B C 1
ATOM 4319 O O . GLY B 1 262 ? 7.543 -9.375 -25.656 1 82.75 262 GLY B O 1
ATOM 4320 N N . MET B 1 263 ? 9.453 -9.703 -24.906 1 81.44 263 MET B N 1
ATOM 4321 C CA . MET B 1 263 ? 9.062 -9.148 -23.609 1 81.44 263 MET B CA 1
ATOM 4322 C C . MET B 1 263 ? 9.148 -7.625 -23.625 1 81.44 263 MET B C 1
ATOM 4324 O O . MET B 1 263 ? 10.141 -7.062 -24.078 1 81.44 263 MET B O 1
ATOM 4328 N N . ARG B 1 264 ? 7.988 -7.016 -23.188 1 71.44 264 ARG B N 1
ATOM 4329 C CA . ARG B 1 264 ? 7.973 -5.562 -23.062 1 71.44 264 ARG B CA 1
ATOM 4330 C C . ARG B 1 264 ? 9 -5.09 -22.031 1 71.44 264 ARG B C 1
ATOM 4332 O O . ARG B 1 264 ? 9.109 -5.664 -20.953 1 71.44 264 ARG B O 1
ATOM 4339 N N . ASP B 1 265 ? 9.625 -3.9 -22.5 1 80.31 265 ASP B N 1
ATOM 4340 C CA . ASP B 1 265 ? 10.742 -3.58 -21.625 1 80.31 265 ASP B CA 1
ATOM 4341 C C . ASP B 1 265 ? 10.719 -2.109 -21.219 1 80.31 265 ASP B C 1
ATOM 4343 O O . ASP B 1 265 ? 11.719 -1.576 -20.734 1 80.31 265 ASP B O 1
ATOM 4347 N N . THR B 1 266 ? 9.508 -1.517 -21.625 1 89.25 266 THR B N 1
ATOM 4348 C CA . THR B 1 266 ? 9.523 -0.115 -21.219 1 89.25 266 THR B CA 1
ATOM 4349 C C . THR B 1 266 ? 8.172 0.297 -20.656 1 89.25 266 THR B C 1
ATOM 4351 O O . THR B 1 266 ? 7.137 -0.269 -21.031 1 89.25 266 THR B O 1
ATOM 4354 N N . THR B 1 267 ? 8.195 1.214 -19.734 1 92 267 THR B N 1
ATOM 4355 C CA . THR B 1 267 ? 7.004 1.845 -19.188 1 92 267 THR B CA 1
ATOM 4356 C C . THR B 1 267 ? 7.074 3.361 -19.344 1 92 267 THR B C 1
ATOM 4358 O O . THR B 1 267 ? 8.047 3.99 -18.922 1 92 267 THR B O 1
ATOM 4361 N N . HIS B 1 268 ? 6.023 3.908 -19.969 1 94.19 268 HIS B N 1
ATOM 4362 C CA . HIS B 1 268 ? 5.906 5.359 -20.062 1 94.19 268 HIS B CA 1
ATOM 4363 C C . HIS B 1 268 ? 5.219 5.934 -18.828 1 94.19 268 HIS B C 1
ATOM 4365 O O . HIS B 1 268 ? 4.145 5.465 -18.438 1 94.19 268 HIS B O 1
ATOM 4371 N N . CYS B 1 269 ? 5.82 6.953 -18.312 1 96.88 269 CYS B N 1
ATOM 4372 C CA . CYS B 1 269 ? 5.316 7.508 -17.062 1 96.88 269 CYS B CA 1
ATOM 4373 C C . CYS B 1 269 ? 4.742 8.906 -17.266 1 96.88 269 CYS B C 1
ATOM 4375 O O . CYS B 1 269 ? 5.254 9.664 -18.094 1 96.88 269 CYS B O 1
ATOM 4377 N N . TYR B 1 270 ? 3.775 9.234 -16.453 1 97.69 270 TYR B N 1
ATOM 4378 C CA . TYR B 1 270 ? 3.088 10.516 -16.578 1 97.69 270 TYR B CA 1
ATOM 4379 C C . TYR B 1 270 ? 2.951 11.18 -15.211 1 97.69 270 TYR B C 1
ATOM 4381 O O . TYR B 1 270 ? 2.939 10.508 -14.18 1 97.69 270 TYR B O 1
ATOM 4389 N N . ILE B 1 271 ? 2.914 12.461 -15.242 1 98.12 271 ILE B N 1
ATOM 4390 C CA . ILE B 1 271 ? 2.373 13.266 -14.148 1 98.12 271 ILE B CA 1
ATOM 4391 C C . ILE B 1 271 ? 0.96 13.727 -14.5 1 98.12 271 ILE B C 1
ATOM 4393 O O . ILE B 1 271 ? 0.667 14.023 -15.656 1 98.12 271 ILE B O 1
ATOM 4397 N N . ALA B 1 272 ? 0.098 13.742 -13.5 1 97.56 272 ALA B N 1
ATOM 4398 C CA . ALA B 1 272 ? -1.277 14.117 -13.82 1 97.56 272 ALA B CA 1
ATOM 4399 C C . ALA B 1 272 ? -1.972 14.742 -12.609 1 97.56 272 ALA B C 1
ATOM 4401 O O . ALA B 1 272 ? -1.648 14.414 -11.469 1 97.56 272 ALA B O 1
ATOM 4402 N N . TRP B 1 273 ? -2.869 15.594 -12.875 1 96.56 273 TRP B N 1
ATOM 4403 C CA . TRP B 1 273 ? -3.654 16.266 -11.844 1 96.56 273 TRP B CA 1
ATOM 4404 C C . TRP B 1 273 ? -4.973 16.781 -12.414 1 96.56 273 TRP B C 1
ATOM 4406 O O . TRP B 1 273 ? -5.18 16.766 -13.625 1 96.56 273 TRP B O 1
ATOM 4416 N N . ARG B 1 274 ? -5.824 17.125 -11.492 1 88.88 274 ARG B N 1
ATOM 4417 C CA . ARG B 1 274 ? -7.07 17.781 -11.891 1 88.88 274 ARG B CA 1
ATOM 4418 C C . ARG B 1 274 ? -6.887 19.297 -11.984 1 88.88 274 ARG B C 1
ATOM 4420 O O . ARG B 1 274 ? -6.625 19.969 -10.977 1 88.88 274 ARG B O 1
ATOM 4427 N N . ALA B 1 275 ? -7.191 19.875 -13.031 1 82.5 275 ALA B N 1
ATOM 4428 C CA . ALA B 1 275 ? -6.887 21.281 -13.297 1 82.5 275 ALA B CA 1
ATOM 4429 C C . ALA B 1 275 ? -7.922 22.203 -12.656 1 82.5 275 ALA B C 1
ATOM 4431 O O . ALA B 1 275 ? -7.605 23.312 -12.25 1 82.5 275 ALA B O 1
ATOM 4432 N N . ASP B 1 276 ? -9.062 21.766 -12.5 1 79.19 276 ASP B N 1
ATOM 4433 C CA . ASP B 1 276 ? -10.156 22.609 -12.031 1 79.19 276 ASP B CA 1
ATOM 4434 C C . ASP B 1 276 ? -10.094 22.812 -10.523 1 79.19 276 ASP B C 1
ATOM 4436 O O . ASP B 1 276 ? -10.773 23.672 -9.977 1 79.19 276 ASP B O 1
ATOM 4440 N N . GLU B 1 277 ? -9.25 22.125 -9.945 1 74.69 277 GLU B N 1
ATOM 4441 C CA . GLU B 1 277 ? -9.227 22.188 -8.484 1 74.69 277 GLU B CA 1
ATOM 4442 C C . GLU B 1 277 ? -7.84 22.562 -7.977 1 74.69 277 GLU B C 1
ATOM 4444 O O . GLU B 1 277 ? -7.57 22.484 -6.773 1 74.69 277 GLU B O 1
ATOM 4449 N N . ALA B 1 278 ? -7.078 23.109 -8.812 1 83.12 278 ALA B N 1
ATOM 4450 C CA . ALA B 1 278 ? -5.688 23.312 -8.414 1 83.12 278 ALA B CA 1
ATOM 4451 C C . ALA B 1 278 ? -5.52 24.656 -7.688 1 83.12 278 ALA B C 1
ATOM 4453 O O . ALA B 1 278 ? -5.93 25.703 -8.188 1 83.12 278 ALA B O 1
ATOM 4454 N N . GLY B 1 279 ? -5.031 24.562 -6.48 1 88.56 279 GLY B N 1
ATOM 4455 C CA . GLY B 1 279 ? -4.598 25.734 -5.734 1 88.56 279 GLY B CA 1
ATOM 4456 C C . GLY B 1 279 ? -3.113 26.016 -5.855 1 88.56 279 GLY B C 1
ATOM 4457 O O . GLY B 1 279 ? -2.445 25.453 -6.734 1 88.56 279 GLY B O 1
ATOM 4458 N N . GLN B 1 280 ? -2.586 26.922 -5.094 1 90.69 280 GLN B N 1
ATOM 4459 C CA . GLN B 1 280 ? -1.196 27.359 -5.191 1 90.69 280 GLN B CA 1
ATOM 4460 C C . GLN B 1 280 ? -0.239 26.234 -4.82 1 90.69 280 GLN B C 1
ATOM 4462 O O . GLN B 1 280 ? 0.843 26.109 -5.402 1 90.69 280 GLN B O 1
ATOM 4467 N N . ALA B 1 281 ? -0.63 25.438 -3.828 1 94.12 281 ALA B N 1
ATOM 4468 C CA . ALA B 1 281 ? 0.236 24.328 -3.416 1 94.12 281 ALA B CA 1
ATOM 4469 C C . ALA B 1 281 ? 0.395 23.312 -4.539 1 94.12 281 ALA B C 1
ATOM 4471 O O . ALA B 1 281 ? 1.514 22.906 -4.863 1 94.12 281 ALA B O 1
ATOM 4472 N N . LEU B 1 282 ? -0.722 22.953 -5.098 1 95.38 282 LEU B N 1
ATOM 4473 C CA . LEU B 1 282 ? -0.68 22 -6.207 1 95.38 282 LEU B CA 1
ATOM 4474 C C . LEU B 1 282 ? 0.11 22.578 -7.383 1 95.38 282 LEU B C 1
ATOM 4476 O O . LEU B 1 282 ? 0.923 21.875 -7.988 1 95.38 282 LEU B O 1
ATOM 4480 N N . HIS B 1 283 ? -0.135 23.781 -7.648 1 94.38 283 HIS B N 1
ATOM 4481 C CA . HIS B 1 283 ? 0.591 24.422 -8.742 1 94.38 283 HIS B CA 1
ATOM 4482 C C . HIS B 1 283 ? 2.096 24.391 -8.492 1 94.38 283 HIS B C 1
ATOM 4484 O O . HIS B 1 283 ? 2.877 24.141 -9.406 1 94.38 283 HIS B O 1
ATOM 4490 N N . TRP B 1 284 ? 2.434 24.688 -7.344 1 95.56 284 TRP B N 1
ATOM 4491 C CA . TRP B 1 284 ? 3.854 24.656 -7.008 1 95.56 284 TRP B CA 1
ATOM 4492 C C . TRP B 1 284 ? 4.445 23.281 -7.27 1 95.56 284 TRP B C 1
ATOM 4494 O O . TRP B 1 284 ? 5.504 23.156 -7.895 1 95.56 284 TRP B O 1
ATOM 4504 N N . TRP B 1 285 ? 3.809 22.25 -6.785 1 97.56 285 TRP B N 1
ATOM 4505 C CA . TRP B 1 285 ? 4.285 20.875 -6.961 1 97.56 285 TRP B CA 1
ATOM 4506 C C . TRP B 1 285 ? 4.375 20.516 -8.438 1 97.56 285 TRP B C 1
ATOM 4508 O O . TRP B 1 285 ? 5.348 19.891 -8.875 1 97.56 285 TRP B O 1
ATOM 4518 N N . VAL B 1 286 ? 3.363 20.922 -9.18 1 97.56 286 VAL B N 1
ATOM 4519 C CA . VAL B 1 286 ? 3.369 20.672 -10.617 1 97.56 286 VAL B CA 1
ATOM 4520 C C . VAL B 1 286 ? 4.57 21.359 -11.258 1 97.56 286 VAL B C 1
ATOM 4522 O O . VAL B 1 286 ? 5.277 20.766 -12.07 1 97.56 286 VAL B O 1
ATOM 4525 N N . GLU B 1 287 ? 4.809 22.516 -10.844 1 96.88 287 GLU B N 1
ATOM 4526 C CA . GLU B 1 287 ? 5.93 23.266 -11.391 1 96.88 287 GLU B CA 1
ATOM 4527 C C . GLU B 1 287 ? 7.258 22.578 -11.086 1 96.88 287 GLU B C 1
ATOM 4529 O O . GLU B 1 287 ? 8.172 22.594 -11.914 1 96.88 287 GLU B O 1
ATOM 4534 N N . GLN B 1 288 ? 7.391 22.016 -9.945 1 97.75 288 GLN B N 1
ATOM 4535 C CA . GLN B 1 288 ? 8.633 21.375 -9.539 1 97.75 288 GLN B CA 1
ATOM 4536 C C . GLN B 1 288 ? 8.844 20.062 -10.289 1 97.75 288 GLN B C 1
ATOM 4538 O O . GLN B 1 288 ? 9.977 19.703 -10.617 1 97.75 288 GLN B O 1
ATOM 4543 N N . LEU B 1 289 ? 7.719 19.359 -10.562 1 98.31 289 LEU B N 1
ATOM 4544 C CA . LEU B 1 289 ? 7.863 17.953 -10.922 1 98.31 289 LEU B CA 1
ATOM 4545 C C . LEU B 1 289 ? 7.516 17.734 -12.391 1 98.31 289 LEU B C 1
ATOM 4547 O O . LEU B 1 289 ? 7.855 16.703 -12.969 1 98.31 289 LEU B O 1
ATOM 4551 N N . ASP B 1 290 ? 6.797 18.625 -13.008 1 97.88 290 ASP B N 1
ATOM 4552 C CA . ASP B 1 290 ? 6.383 18.484 -14.398 1 97.88 290 ASP B CA 1
ATOM 4553 C C . ASP B 1 290 ? 7.551 18.75 -15.352 1 97.88 290 ASP B C 1
ATOM 4555 O O . ASP B 1 290 ? 7.648 19.828 -15.938 1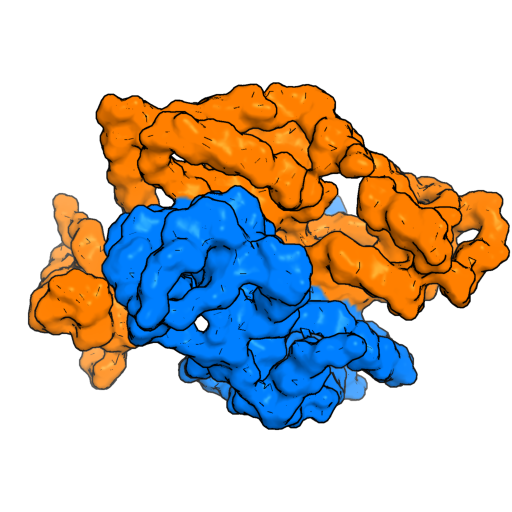 97.88 290 ASP B O 1
ATOM 4559 N N . ARG B 1 291 ? 8.352 17.719 -15.461 1 97.31 291 ARG B N 1
ATOM 4560 C CA . ARG B 1 291 ? 9.523 17.75 -16.328 1 97.31 291 ARG B CA 1
ATOM 4561 C C . ARG B 1 291 ? 9.609 16.484 -17.188 1 97.31 291 ARG B C 1
ATOM 4563 O O . ARG B 1 291 ? 9.367 15.383 -16.688 1 97.31 291 ARG B O 1
ATOM 4570 N N . ARG B 1 292 ? 10.016 16.625 -18.406 1 96.44 292 ARG B N 1
ATOM 4571 C CA . ARG B 1 292 ? 10.055 15.508 -19.359 1 96.44 292 ARG B CA 1
ATOM 4572 C C . ARG B 1 292 ? 11.117 14.492 -18.953 1 96.44 292 ARG B C 1
ATOM 4574 O O . ARG B 1 292 ? 11.031 13.32 -19.328 1 96.44 292 ARG B O 1
ATOM 4581 N N . ASP B 1 293 ? 12.062 14.969 -18.156 1 96.69 293 ASP B N 1
ATOM 4582 C CA . ASP B 1 293 ? 13.156 14.078 -17.797 1 96.69 293 ASP B CA 1
ATOM 4583 C C . ASP B 1 293 ? 13.086 13.695 -16.312 1 96.69 293 ASP B C 1
ATOM 4585 O O . ASP B 1 293 ? 14.094 13.328 -15.719 1 96.69 293 ASP B O 1
ATOM 4589 N N . LEU B 1 294 ? 11.953 13.789 -15.695 1 97.38 294 LEU B N 1
ATOM 4590 C CA . LEU B 1 294 ? 11.82 13.578 -14.258 1 97.38 294 LEU B CA 1
ATOM 4591 C C . LEU B 1 294 ? 12.188 12.141 -13.891 1 97.38 294 LEU B C 1
ATOM 4593 O O . LEU B 1 294 ? 12.867 11.914 -12.883 1 97.38 294 LEU B O 1
ATOM 4597 N N . VAL B 1 295 ? 11.758 11.188 -14.68 1 97 295 VAL B N 1
ATOM 4598 C CA . VAL B 1 295 ? 12.047 9.789 -14.391 1 97 295 VAL B CA 1
ATOM 4599 C C . VAL B 1 295 ? 13.562 9.578 -14.305 1 97 295 VAL B C 1
ATOM 4601 O O . VAL B 1 295 ? 14.055 8.953 -13.367 1 97 295 VAL B O 1
ATOM 4604 N N . ASP B 1 296 ? 14.242 10.164 -15.227 1 95.75 296 ASP B N 1
ATOM 4605 C CA . ASP B 1 296 ? 15.695 10.055 -15.219 1 95.75 296 ASP B CA 1
ATOM 4606 C C . ASP B 1 296 ? 16.297 10.703 -13.969 1 95.75 296 ASP B C 1
ATOM 4608 O O . ASP B 1 296 ? 17.219 10.156 -13.359 1 95.75 296 ASP B O 1
ATOM 4612 N N . ARG B 1 297 ? 15.766 11.805 -13.586 1 95.12 297 ARG B N 1
ATOM 4613 C CA . ARG B 1 297 ? 16.25 12.531 -12.422 1 95.12 297 ARG B CA 1
ATOM 4614 C C . ARG B 1 297 ? 16.016 11.742 -11.141 1 95.12 297 ARG B C 1
ATOM 4616 O O . ARG B 1 297 ? 16.859 11.711 -10.25 1 95.12 297 ARG B O 1
ATOM 4623 N N . LEU B 1 298 ? 14.859 11.07 -11.102 1 95.12 298 LEU B N 1
ATOM 4624 C CA . LEU B 1 298 ? 14.469 10.391 -9.867 1 95.12 298 LEU B CA 1
ATOM 4625 C C . LEU B 1 298 ? 15.133 9.016 -9.773 1 95.12 298 LEU B C 1
ATOM 4627 O O . LEU B 1 298 ? 15.203 8.438 -8.688 1 95.12 298 LEU B O 1
ATOM 4631 N N . THR B 1 299 ? 15.594 8.453 -10.852 1 93.94 299 THR B N 1
ATOM 4632 C CA . THR B 1 299 ? 16.141 7.105 -10.828 1 93.94 299 THR B CA 1
ATOM 4633 C C . THR B 1 299 ? 17.656 7.137 -11.031 1 93.94 299 THR B C 1
ATOM 4635 O O . THR B 1 299 ? 18.297 6.086 -11.141 1 93.94 299 THR B O 1
ATOM 4638 N N . ALA B 1 300 ? 18.172 8.305 -11.102 1 88.06 300 ALA B N 1
ATOM 4639 C CA . ALA B 1 300 ? 19.625 8.438 -11.219 1 88.06 300 ALA B CA 1
ATOM 4640 C C . ALA B 1 300 ? 20.328 7.867 -9.992 1 88.06 300 ALA B C 1
ATOM 4642 O O . ALA B 1 300 ? 19.844 8.016 -8.867 1 88.06 300 ALA B O 1
ATOM 4643 N N . PRO B 1 301 ? 21.375 7.094 -10.297 1 77 301 PRO B N 1
ATOM 4644 C CA . PRO B 1 301 ? 22.125 6.562 -9.148 1 77 301 PRO B CA 1
ATOM 4645 C C . PRO B 1 301 ? 22.672 7.656 -8.234 1 77 301 PRO B C 1
ATOM 4647 O O . PRO B 1 301 ? 22.984 8.75 -8.703 1 77 301 PRO B O 1
ATOM 4650 N N . ALA B 1 302 ? 22.625 7.414 -7.008 1 59.75 302 ALA B N 1
ATOM 4651 C CA . ALA B 1 302 ? 23.188 8.344 -6.031 1 59.75 302 ALA B CA 1
ATOM 4652 C C . ALA B 1 302 ? 24.703 8.422 -6.148 1 59.75 302 ALA B C 1
ATOM 4654 O O . ALA B 1 302 ? 25.359 7.422 -6.453 1 59.75 302 ALA B O 1
#

InterPro domains:
  IPR000847 LysR, HTH, N-terminal domain [PF00126] (6-64)
  IPR000847 LysR, HTH, N-terminal domain [PS50931] (3-60)
  IPR005119 LysR, substrate-binding [PF03466] (89-290)
  IPR036388 Winged helix-like DNA-binding domain superfamily [G3DSA:1.10.10.10] (3-94)
  IPR036390 Winged helix DNA-binding domain superfamily [SSF46785] (4-89)

Solvent-accessible surface area (backbone atoms only — not comparable to full-atom values): 32031 Å² total; per-residue (Å²): 130,74,76,46,74,68,44,45,50,47,49,44,35,22,65,51,57,37,27,60,58,56,20,12,57,73,67,73,44,56,43,67,57,50,52,48,42,50,51,49,40,22,59,65,69,72,45,64,38,54,45,76,89,56,96,52,61,38,68,28,73,62,21,48,51,49,40,56,54,34,48,53,49,50,52,50,48,51,49,47,51,45,46,55,57,15,63,72,76,40,48,37,66,58,46,32,39,28,36,16,61,91,50,62,71,77,63,46,50,68,57,51,52,56,54,56,69,66,69,61,83,49,31,44,35,42,40,67,27,26,59,38,11,30,53,26,28,46,74,71,62,71,21,55,31,31,42,48,27,54,56,80,78,77,96,50,88,60,56,46,73,46,65,18,33,65,43,50,43,42,39,36,30,8,62,86,35,72,74,60,75,50,73,77,63,34,49,57,70,69,52,48,75,40,39,28,46,39,67,48,41,54,29,79,84,45,75,64,51,74,71,96,64,55,89,85,37,49,48,38,35,21,62,38,66,69,52,39,51,48,36,18,51,69,52,70,20,31,41,70,37,47,42,77,68,42,48,63,39,36,76,68,59,42,30,37,79,51,56,51,56,87,61,87,41,70,44,48,23,22,35,35,33,47,65,88,72,58,35,50,55,53,47,49,51,46,68,75,56,74,34,59,56,37,46,56,66,56,56,49,83,130,130,72,76,46,73,66,42,39,52,48,48,42,33,22,66,70,58,35,27,59,59,56,18,10,57,74,68,74,44,54,42,68,57,50,52,47,41,49,50,48,39,23,59,63,69,71,43,64,37,55,44,76,89,54,95,52,59,36,66,27,73,60,20,48,50,46,38,55,51,29,49,51,48,48,51,47,47,50,46,46,49,38,45,54,58,12,60,73,81,40,44,36,56,61,46,33,39,28,37,16,61,90,50,61,70,78,64,46,50,66,58,52,50,56,54,55,69,66,70,60,83,48,30,43,37,41,40,67,26,25,59,38,11,29,54,26,28,46,74,72,62,72,21,55,32,32,41,48,28,52,55,80,77,77,96,49,87,60,56,46,74,45,65,18,32,66,44,5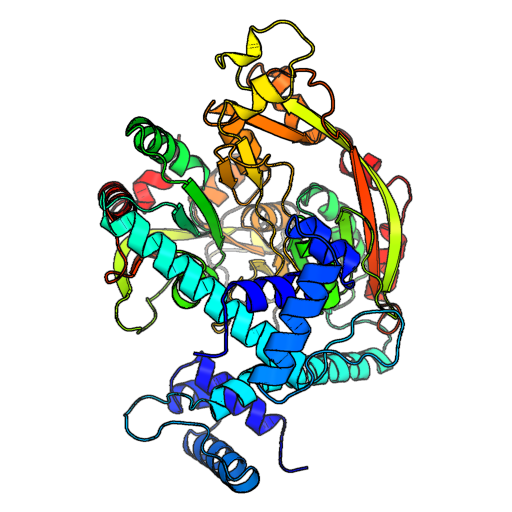1,43,41,37,35,29,9,64,86,36,74,73,60,75,51,72,77,65,32,49,58,70,68,52,47,75,39,39,27,44,40,65,49,43,54,29,79,83,46,54,63,49,74,70,95,65,56,92,85,36,49,47,39,34,22,62,38,68,69,51,39,51,47,37,19,50,69,53,71,20,32,41,71,37,47,44,78,68,43,47,62,40,36,75,70,60,42,29,38,80,52,56,52,56,88,59,87,41,71,44,48,23,23,34,34,33,47,65,87,71,59,34,51,55,53,47,50,51,45,67,75,56,74,35,60,57,37,44,56,66,54,55,50,81,129

pLDDT: mean 85.5, std 13.34, range [38.94, 98.62]